Protein AF-A0A7S3B554-F1 (afdb_monomer_lite)

Secondary structure (DSSP, 8-state):
-HHHHHHHHHHH--SSEEEEE---PPPHHHHHHHHHHHHHHHHHHHHHHHHHHHHHHHTT---TT--SPPPS-SS-GGG-STTSHHHHHHHHHHHHHHHHHHHTTTTTSEEEEE-TTS-S-HHHHHHHHHHHHHHHHHHHHHHH---GGGG---EEE-S-THHHHHHHTTT-TT-EEEEE----TTTHHHHHHHHHHHHHHHHSS--TT--TTTTPPEEEEEHHHHHHHHHHHTGGGTS--STTS-PPPPHHHHHHHHHHHHHHT--SSSPPPTT--SSSSS-HHHHHHHHHHHHHHHHTS-SEETTEES-HHHHHHHHHHHHHTHHHHHHHHHHHHHHHHHHHHHHHHHHHH---S-TTTTSSTT-SS---S-------PPPHHHHHHHHHHHHHHHHHHHSSPPHHHHHHHHTS-HHHHIIIII---GGGHHHHHHHHHHHHHHHHHHHHH-BSSTTSB-TT----SSSPPPGGGGGG-

Structure (mmCIF, N/CA/C/O backbone):
data_AF-A0A7S3B554-F1
#
_entry.id   AF-A0A7S3B554-F1
#
loop_
_atom_site.group_PDB
_atom_site.id
_atom_site.type_symbol
_atom_site.label_atom_id
_atom_site.label_alt_id
_atom_site.label_comp_id
_atom_site.label_asym_id
_atom_site.label_entity_id
_atom_site.label_seq_id
_atom_site.pdbx_PDB_ins_code
_atom_site.Cartn_x
_atom_site.Cartn_y
_atom_site.Cartn_z
_atom_site.occupancy
_atom_site.B_iso_or_equiv
_atom_site.auth_seq_id
_atom_site.auth_comp_id
_atom_site.auth_asym_id
_atom_site.auth_atom_id
_atom_site.pdbx_PDB_model_num
ATOM 1 N N . MET A 1 1 ? 20.556 0.923 -13.656 1.00 78.38 1 MET A N 1
ATOM 2 C CA . MET A 1 1 ? 19.213 0.397 -13.980 1.00 78.38 1 MET A CA 1
ATOM 3 C C . MET A 1 1 ? 19.305 -0.851 -14.849 1.00 78.38 1 MET A C 1
ATOM 5 O O . MET A 1 1 ? 18.858 -1.889 -14.396 1.00 78.38 1 MET A O 1
ATOM 9 N N . GLU A 1 2 ? 19.947 -0.798 -16.021 1.00 87.75 2 GLU A N 1
ATOM 10 C CA . GLU A 1 2 ? 20.081 -1.952 -16.938 1.00 87.75 2 GLU A CA 1
ATOM 11 C C . GLU A 1 2 ? 20.625 -3.221 -16.270 1.00 87.75 2 GLU A C 1
ATOM 13 O O . GLU A 1 2 ? 19.981 -4.263 -16.305 1.00 87.75 2 GLU A O 1
ATOM 18 N N . ALA A 1 3 ? 21.767 -3.116 -15.581 1.00 84.75 3 ALA A N 1
ATOM 19 C CA . ALA A 1 3 ? 22.365 -4.248 -14.871 1.00 84.75 3 ALA A CA 1
ATOM 20 C C . ALA A 1 3 ? 21.428 -4.841 -13.803 1.00 84.75 3 ALA A C 1
ATOM 22 O O . ALA A 1 3 ? 21.403 -6.049 -13.594 1.00 84.75 3 ALA A O 1
ATOM 23 N N . TYR A 1 4 ? 20.629 -3.997 -13.142 1.00 87.00 4 TYR A N 1
ATOM 24 C CA . TYR A 1 4 ? 19.650 -4.446 -12.153 1.00 87.00 4 TYR A CA 1
ATOM 25 C C . TYR A 1 4 ? 18.493 -5.200 -12.822 1.00 87.00 4 TYR A C 1
ATOM 27 O O . TYR A 1 4 ? 18.132 -6.284 -12.373 1.00 87.00 4 TYR A O 1
ATOM 35 N N . LEU A 1 5 ? 17.973 -4.677 -13.938 1.00 91.25 5 LEU A N 1
ATOM 36 C CA . LEU A 1 5 ? 16.917 -5.331 -14.711 1.00 91.25 5 LEU A CA 1
ATOM 37 C C . LEU A 1 5 ? 17.382 -6.678 -15.286 1.00 91.25 5 LEU A C 1
ATOM 39 O O . LEU A 1 5 ? 16.653 -7.658 -15.185 1.00 91.25 5 LEU A O 1
ATOM 43 N N . ALA A 1 6 ? 18.603 -6.753 -15.823 1.00 90.94 6 ALA A N 1
ATOM 44 C CA . ALA A 1 6 ? 19.176 -8.005 -16.315 1.00 90.94 6 ALA A CA 1
ATOM 45 C C . ALA A 1 6 ? 19.268 -9.067 -15.206 1.00 90.94 6 ALA A C 1
ATOM 47 O O . ALA A 1 6 ? 18.786 -10.183 -15.392 1.00 90.94 6 ALA A O 1
ATOM 48 N N . ARG A 1 7 ? 19.779 -8.697 -14.019 1.00 90.31 7 ARG A N 1
ATOM 49 C CA . ARG A 1 7 ? 19.815 -9.590 -12.846 1.00 90.31 7 ARG A CA 1
ATOM 50 C C . ARG A 1 7 ? 18.421 -10.061 -12.428 1.00 90.31 7 ARG A C 1
ATOM 52 O O . ARG A 1 7 ? 18.258 -11.227 -12.082 1.00 90.31 7 ARG A O 1
ATOM 59 N N . LEU A 1 8 ? 17.422 -9.177 -12.447 1.00 92.31 8 LEU A N 1
ATOM 60 C CA . LEU A 1 8 ? 16.039 -9.538 -12.123 1.00 92.31 8 LEU A CA 1
ATOM 61 C C . LEU A 1 8 ? 15.453 -10.527 -13.133 1.00 92.31 8 LEU A C 1
ATOM 63 O O . LEU A 1 8 ? 14.872 -11.532 -12.729 1.00 92.31 8 LEU A O 1
ATOM 67 N N . VAL A 1 9 ? 15.618 -10.276 -14.434 1.00 94.38 9 VAL A N 1
ATOM 68 C CA . VAL A 1 9 ? 15.122 -11.173 -15.492 1.00 94.38 9 VAL A CA 1
ATOM 69 C C . VAL A 1 9 ? 15.813 -12.535 -15.411 1.00 94.38 9 VAL A C 1
ATOM 71 O O . VAL A 1 9 ? 15.147 -13.562 -15.533 1.00 94.38 9 VAL A O 1
ATOM 74 N N . GLU A 1 10 ? 17.115 -12.570 -15.127 1.00 92.19 10 GLU A N 1
ATOM 75 C CA . GLU A 1 10 ? 17.870 -13.812 -14.937 1.00 92.19 10 GLU A CA 1
ATOM 76 C C . GLU A 1 10 ? 17.431 -14.594 -13.687 1.00 92.19 10 GLU A C 1
ATOM 78 O O . GLU A 1 10 ? 17.365 -15.828 -13.720 1.00 92.19 10 GLU A O 1
ATOM 83 N N . ALA A 1 11 ? 17.111 -13.889 -12.597 1.00 91.38 11 ALA A N 1
ATOM 84 C CA . ALA A 1 11 ? 16.651 -14.492 -11.349 1.00 91.38 11 ALA A CA 1
ATOM 85 C C . ALA A 1 11 ? 15.212 -15.024 -11.454 1.00 91.38 11 ALA A C 1
ATOM 87 O O . ALA A 1 11 ? 14.939 -16.149 -11.040 1.00 91.38 11 ALA A O 1
ATOM 88 N N . VAL A 1 12 ? 14.296 -14.234 -12.023 1.00 94.44 12 VAL A N 1
ATOM 89 C CA . VAL A 1 12 ? 12.864 -14.567 -12.129 1.00 94.44 12 VAL A CA 1
ATOM 90 C C . VAL A 1 12 ? 12.580 -15.517 -13.296 1.00 94.44 12 VAL A C 1
ATOM 92 O O . VAL A 1 12 ? 11.699 -16.369 -13.194 1.00 94.44 12 VAL A O 1
ATOM 95 N N . ARG A 1 13 ? 13.329 -15.399 -14.400 1.00 94.75 13 ARG A N 1
ATOM 96 C CA . ARG A 1 13 ? 13.182 -16.191 -15.636 1.00 94.75 13 ARG A CA 1
ATOM 97 C C . ARG A 1 13 ? 11.745 -16.201 -16.179 1.00 94.75 13 ARG A C 1
ATOM 99 O O . ARG A 1 13 ? 11.157 -17.282 -16.320 1.00 94.75 13 ARG A O 1
ATOM 106 N N . PRO A 1 14 ? 11.158 -15.026 -16.489 1.00 95.44 14 PRO A N 1
ATOM 107 C CA . PRO A 1 14 ? 9.834 -14.965 -17.101 1.00 95.44 14 PRO A CA 1
ATOM 108 C C . PRO A 1 14 ? 9.808 -15.791 -18.394 1.00 95.44 14 PRO A C 1
ATOM 110 O O . PRO A 1 14 ? 10.809 -15.905 -19.094 1.00 95.44 14 PRO A O 1
ATOM 113 N N . ARG A 1 15 ? 8.662 -16.411 -18.696 1.00 93.00 15 ARG A N 1
ATOM 114 C CA . ARG A 1 15 ? 8.523 -17.325 -19.849 1.00 93.00 15 ARG A CA 1
ATOM 115 C C . ARG A 1 15 ? 7.644 -16.798 -20.972 1.00 93.00 15 ARG A C 1
ATOM 117 O O . ARG A 1 15 ? 7.659 -17.363 -22.055 1.00 93.00 15 ARG A O 1
ATOM 124 N N . ARG A 1 16 ? 6.832 -15.779 -20.690 1.00 91.12 16 ARG A N 1
ATOM 125 C CA . ARG A 1 16 ? 5.814 -15.277 -21.623 1.00 91.12 16 ARG A CA 1
ATOM 126 C C . ARG A 1 16 ? 5.863 -13.769 -21.760 1.00 91.12 16 ARG A C 1
ATOM 128 O O . ARG A 1 16 ? 5.907 -13.270 -22.872 1.00 91.12 16 ARG A O 1
ATOM 135 N N . ARG A 1 17 ? 5.849 -13.052 -20.636 1.00 93.50 17 ARG A N 1
ATOM 136 C CA . ARG A 1 17 ? 5.677 -11.601 -20.616 1.00 93.50 17 ARG A CA 1
ATOM 137 C C . ARG A 1 17 ? 6.570 -10.951 -19.567 1.00 93.50 17 ARG A C 1
ATOM 139 O O . ARG A 1 17 ? 6.737 -11.502 -18.480 1.00 93.50 17 ARG A O 1
ATOM 146 N N . LEU A 1 18 ? 7.094 -9.776 -19.898 1.00 96.62 18 LEU A N 1
ATOM 147 C CA . LEU A 1 18 ? 7.759 -8.848 -18.988 1.00 96.62 18 LEU A CA 1
ATOM 148 C C . LEU A 1 18 ? 7.029 -7.507 -19.080 1.00 96.62 18 LEU A C 1
ATOM 150 O O . LEU A 1 18 ? 7.012 -6.890 -20.140 1.00 96.62 18 LEU A O 1
ATOM 154 N N . MET A 1 19 ? 6.428 -7.057 -17.981 1.00 96.75 19 MET A N 1
ATOM 155 C CA . MET A 1 19 ? 5.835 -5.724 -17.902 1.00 96.75 19 MET A CA 1
ATOM 156 C C . MET A 1 19 ? 6.711 -4.820 -17.042 1.00 96.75 19 MET A C 1
ATOM 158 O O . MET A 1 19 ? 7.096 -5.197 -15.938 1.00 96.75 19 MET A O 1
ATOM 162 N N . ILE A 1 20 ? 7.000 -3.624 -17.544 1.00 97.12 20 ILE A N 1
ATOM 163 C CA . ILE A 1 20 ? 7.696 -2.571 -16.809 1.00 97.12 20 ILE A CA 1
ATOM 164 C C . ILE A 1 20 ? 6.784 -1.352 -16.782 1.00 97.12 20 ILE A C 1
ATOM 166 O O . ILE A 1 20 ? 6.404 -0.837 -17.834 1.00 97.12 20 ILE A O 1
ATOM 170 N N . ALA A 1 21 ? 6.438 -0.898 -15.581 1.00 96.75 21 ALA A N 1
ATOM 171 C CA . ALA A 1 21 ? 5.623 0.286 -15.367 1.00 96.75 21 ALA A CA 1
ATOM 172 C C . ALA A 1 21 ? 6.415 1.328 -14.577 1.00 96.75 21 ALA A C 1
ATOM 174 O O . ALA A 1 21 ? 6.907 1.051 -13.488 1.00 96.75 21 ALA A O 1
ATOM 175 N N . ILE A 1 22 ? 6.537 2.520 -15.149 1.00 95.94 22 ILE A N 1
ATOM 176 C CA . ILE A 1 22 ? 7.048 3.712 -14.477 1.00 95.94 22 ILE A CA 1
ATOM 177 C C . ILE A 1 22 ? 5.845 4.488 -13.948 1.00 95.94 22 ILE A C 1
ATOM 179 O O . ILE A 1 22 ? 4.826 4.575 -14.639 1.00 95.94 22 ILE A O 1
ATOM 183 N N . ASP A 1 23 ? 5.959 5.078 -12.761 1.00 95.31 23 ASP A N 1
ATOM 184 C CA . ASP A 1 23 ? 4.945 5.993 -12.237 1.00 95.31 23 ASP A CA 1
ATOM 185 C C . ASP A 1 23 ? 4.659 7.119 -13.235 1.00 95.31 23 ASP A C 1
ATOM 187 O O . ASP A 1 23 ? 5.569 7.735 -13.792 1.00 95.31 23 ASP A O 1
ATOM 191 N N . GLY A 1 24 ? 3.376 7.368 -13.480 1.00 95.94 24 GLY A N 1
ATOM 192 C CA . GLY A 1 24 ? 2.889 8.584 -14.118 1.00 95.94 24 GLY A CA 1
ATOM 193 C C . GLY A 1 24 ? 2.234 9.499 -13.096 1.00 95.94 24 GLY A C 1
ATOM 194 O O . GLY A 1 24 ? 2.414 9.330 -11.892 1.00 95.94 24 GLY A O 1
ATOM 195 N N . VAL A 1 25 ? 1.473 10.487 -13.567 1.00 95.62 25 VAL A N 1
ATOM 196 C CA . VAL A 1 25 ? 0.745 11.399 -12.671 1.00 95.62 25 VAL A CA 1
ATOM 197 C C . VAL A 1 25 ? -0.280 10.591 -11.866 1.00 95.62 25 VAL A C 1
ATOM 199 O O . VAL A 1 25 ? -1.152 9.990 -12.495 1.00 95.62 25 VAL A O 1
ATOM 202 N N . PRO A 1 26 ? -0.201 10.537 -10.522 1.00 94.81 26 PRO A N 1
ATOM 203 C CA . PRO A 1 26 ? -1.130 9.759 -9.710 1.00 94.81 26 PRO A CA 1
ATOM 204 C C . PRO A 1 26 ? -2.353 10.606 -9.287 1.00 94.81 26 PRO A C 1
ATOM 206 O O . PRO A 1 26 ? -2.376 11.818 -9.528 1.00 94.81 26 PRO A O 1
ATOM 209 N N . PRO A 1 27 ? -3.388 10.002 -8.671 1.00 95.62 27 PRO A N 1
ATOM 210 C CA . PRO A 1 27 ? -4.521 10.741 -8.107 1.00 95.62 27 PRO A CA 1
ATOM 211 C C . PRO A 1 27 ? -4.113 11.779 -7.059 1.00 95.62 27 PRO A C 1
ATOM 213 O O . PRO A 1 27 ? -3.064 11.655 -6.424 1.00 95.62 27 PRO A O 1
ATOM 216 N N . LEU A 1 28 ? -4.971 12.781 -6.831 1.00 95.94 28 LEU A N 1
ATOM 217 C CA . LEU A 1 28 ? -4.705 13.875 -5.892 1.00 95.94 28 LEU A CA 1
ATOM 218 C C . LEU A 1 28 ? -4.359 13.364 -4.487 1.00 95.94 28 LEU A C 1
ATOM 220 O O . LEU A 1 28 ? -3.407 13.868 -3.894 1.00 95.94 28 LEU A O 1
ATOM 224 N N . ALA A 1 29 ? -5.064 12.342 -3.991 1.00 94.44 29 ALA A N 1
ATOM 225 C CA . ALA A 1 29 ? -4.762 11.703 -2.710 1.00 94.44 29 ALA A CA 1
ATOM 226 C C . ALA A 1 29 ? -3.280 11.294 -2.593 1.00 94.44 29 ALA A C 1
ATOM 228 O O . ALA A 1 29 ? -2.618 11.630 -1.613 1.00 94.44 29 ALA A O 1
ATOM 229 N N . LYS A 1 30 ? -2.715 10.670 -3.637 1.00 94.12 30 LYS A N 1
ATOM 230 C CA . LYS A 1 30 ? -1.291 10.313 -3.671 1.00 94.12 30 LYS A CA 1
ATOM 231 C C . LYS A 1 30 ? -0.386 11.530 -3.841 1.00 94.12 30 LYS A C 1
ATOM 233 O O . LYS A 1 30 ? 0.692 11.577 -3.255 1.00 94.12 30 LYS A O 1
ATOM 238 N N . VAL A 1 31 ? -0.790 12.523 -4.640 1.00 94.50 31 VAL A N 1
ATOM 239 C CA . VAL A 1 31 ? -0.008 13.760 -4.835 1.00 94.50 31 VAL A CA 1
ATOM 240 C C . VAL A 1 31 ? 0.226 14.473 -3.503 1.00 94.50 31 VAL A C 1
ATOM 242 O O . VAL A 1 31 ? 1.339 14.939 -3.258 1.00 94.50 31 VAL A O 1
ATOM 245 N N . VAL A 1 32 ? -0.789 14.530 -2.634 1.00 91.06 32 VAL A N 1
ATOM 246 C CA . VAL A 1 32 ? -0.672 15.110 -1.287 1.00 91.06 32 VAL A CA 1
ATOM 247 C C . VAL A 1 32 ? 0.378 14.356 -0.464 1.00 91.06 32 VAL A C 1
ATOM 249 O O . VAL A 1 32 ? 1.310 14.986 0.039 1.00 91.06 32 VAL A O 1
ATOM 252 N N . GLN A 1 33 ? 0.311 13.022 -0.426 1.00 90.00 33 GLN A N 1
ATOM 253 C CA . GLN A 1 33 ? 1.288 12.192 0.291 1.00 90.00 33 GLN A CA 1
ATOM 254 C C . GLN A 1 33 ? 2.712 12.324 -0.269 1.00 90.00 33 GLN A C 1
ATOM 256 O O . GLN A 1 33 ? 3.676 12.492 0.484 1.00 90.00 33 GLN A O 1
ATOM 261 N N . GLN A 1 34 ? 2.872 12.320 -1.596 1.00 91.44 34 GLN A N 1
ATOM 262 C CA . GLN A 1 34 ? 4.180 12.503 -2.228 1.00 91.44 34 GLN A CA 1
ATOM 263 C C . GLN A 1 34 ? 4.755 13.894 -1.942 1.00 91.44 34 GLN A C 1
ATOM 265 O O . GLN A 1 34 ? 5.965 14.031 -1.747 1.00 91.44 34 GLN A O 1
ATOM 270 N N . ARG A 1 35 ? 3.910 14.933 -1.915 1.00 91.56 35 ARG A N 1
ATOM 271 C CA . ARG A 1 35 ? 4.320 16.296 -1.563 1.00 91.56 35 ARG A CA 1
ATOM 272 C C . ARG A 1 35 ? 4.843 16.353 -0.132 1.00 91.56 35 ARG A C 1
ATOM 274 O O . ARG A 1 35 ? 5.917 16.915 0.071 1.00 91.56 35 ARG A O 1
ATOM 281 N N . GLU A 1 36 ? 4.125 15.770 0.825 1.00 86.56 36 GLU A N 1
ATOM 282 C CA . GLU A 1 36 ? 4.553 15.721 2.226 1.00 86.56 36 GLU A CA 1
ATOM 283 C C . GLU A 1 36 ? 5.906 15.012 2.358 1.00 86.56 36 GLU A C 1
ATOM 285 O O . GLU A 1 36 ? 6.858 15.599 2.870 1.00 86.56 36 GLU A O 1
ATOM 290 N N . ARG A 1 37 ? 6.046 13.810 1.779 1.00 86.19 37 ARG A N 1
ATOM 291 C CA . ARG A 1 37 ? 7.307 13.047 1.800 1.00 86.19 37 ARG A CA 1
ATOM 292 C C . ARG A 1 37 ? 8.484 13.832 1.232 1.00 86.19 37 ARG A C 1
ATOM 294 O O . ARG A 1 37 ? 9.558 13.843 1.835 1.00 86.19 37 ARG A O 1
ATOM 301 N N . ARG A 1 38 ? 8.297 14.489 0.081 1.00 88.31 38 ARG A N 1
ATOM 302 C CA . ARG A 1 38 ? 9.343 15.308 -0.555 1.00 88.31 38 ARG A CA 1
ATOM 303 C C . ARG A 1 38 ? 9.694 16.523 0.299 1.00 88.31 38 ARG A C 1
ATOM 305 O O . ARG A 1 38 ? 10.874 16.818 0.461 1.00 88.31 38 ARG A O 1
ATOM 312 N N . TYR A 1 39 ? 8.701 17.189 0.886 1.00 86.62 39 TYR A N 1
ATOM 313 C CA . TYR A 1 39 ? 8.933 18.330 1.768 1.00 86.62 39 TYR A CA 1
ATOM 314 C C . TYR A 1 39 ? 9.700 17.921 3.031 1.00 86.62 39 TYR A C 1
ATOM 316 O O . TYR A 1 39 ? 10.691 18.559 3.378 1.00 86.62 39 TYR A O 1
ATOM 324 N N . THR A 1 40 ? 9.314 16.816 3.677 1.00 81.69 40 THR A N 1
ATOM 325 C CA . THR A 1 40 ? 10.032 16.274 4.838 1.00 81.69 40 THR A CA 1
ATOM 326 C C . THR A 1 40 ? 11.462 15.880 4.484 1.00 81.69 40 THR A C 1
ATOM 328 O O . THR A 1 40 ? 12.372 16.169 5.256 1.00 81.69 40 THR A O 1
ATOM 331 N N . ALA A 1 41 ? 11.691 15.250 3.328 1.00 80.50 41 ALA A N 1
ATOM 332 C CA . ALA A 1 41 ? 13.037 14.907 2.873 1.00 80.50 41 ALA A CA 1
ATOM 333 C C . ALA A 1 41 ? 13.886 16.163 2.621 1.00 80.50 41 ALA A C 1
ATOM 335 O O . ALA A 1 41 ? 14.998 16.261 3.134 1.00 80.50 41 ALA A O 1
ATOM 336 N N . ALA A 1 42 ? 13.347 17.154 1.906 1.00 81.88 42 ALA A N 1
ATOM 337 C CA . ALA A 1 42 ? 14.033 18.417 1.644 1.00 81.88 42 ALA A CA 1
ATOM 338 C C . ALA A 1 42 ? 14.368 19.170 2.940 1.00 81.88 42 ALA A C 1
ATOM 340 O O . ALA A 1 42 ? 15.490 19.650 3.101 1.00 81.88 42 ALA A O 1
ATOM 341 N N . LEU A 1 43 ? 13.428 19.221 3.888 1.00 81.06 43 LEU A N 1
ATOM 342 C CA . LEU A 1 43 ? 13.642 19.854 5.184 1.00 81.06 43 LEU A CA 1
ATOM 343 C C . LEU A 1 43 ? 14.697 19.106 6.006 1.00 81.06 43 LEU A C 1
ATOM 345 O O . LEU A 1 43 ? 15.597 19.745 6.540 1.00 81.06 43 LEU A O 1
ATOM 349 N N . ARG A 1 44 ? 14.650 17.766 6.043 1.00 76.94 44 ARG A N 1
ATOM 350 C CA . ARG A 1 44 ? 15.704 16.941 6.659 1.00 76.94 44 ARG A CA 1
ATOM 351 C C . ARG A 1 44 ? 17.069 17.254 6.054 1.00 76.94 44 ARG A C 1
ATOM 353 O O . ARG A 1 44 ? 18.002 17.507 6.801 1.00 76.94 44 ARG A O 1
ATOM 360 N N . HIS A 1 45 ? 17.181 17.304 4.727 1.00 75.75 45 HIS A N 1
ATOM 361 C CA . HIS A 1 45 ? 18.437 17.622 4.046 1.00 75.75 45 HIS A CA 1
ATOM 362 C C . HIS A 1 45 ? 18.952 19.030 4.359 1.00 75.75 45 HIS A C 1
ATOM 364 O O . HIS A 1 45 ? 20.157 19.211 4.529 1.00 75.75 45 HIS A O 1
ATOM 370 N N . ALA A 1 46 ? 18.060 20.019 4.455 1.00 78.19 46 ALA A N 1
ATOM 371 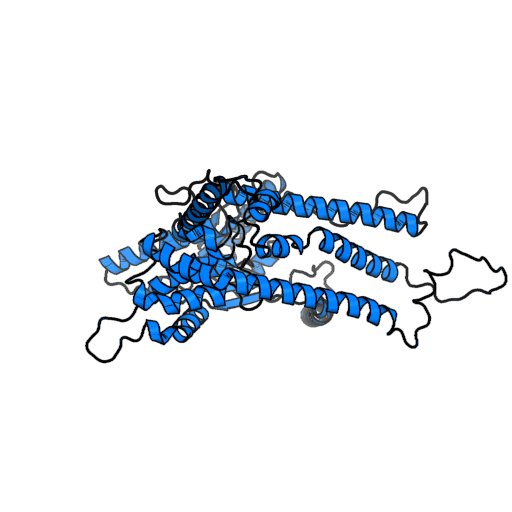C CA . ALA A 1 46 ? 18.424 21.366 4.881 1.00 78.19 46 ALA A CA 1
ATOM 372 C C . ALA A 1 46 ? 18.936 21.366 6.330 1.00 78.19 46 ALA A C 1
ATOM 374 O O . ALA A 1 46 ? 20.016 21.882 6.592 1.00 78.19 46 ALA A O 1
ATOM 375 N N . THR A 1 47 ? 18.233 20.694 7.248 1.00 76.38 47 THR A N 1
ATOM 376 C CA . THR A 1 47 ? 18.657 20.587 8.654 1.00 76.38 47 THR A CA 1
ATOM 377 C C . THR A 1 47 ? 19.987 19.842 8.805 1.00 76.38 47 THR A C 1
ATOM 379 O O . THR A 1 47 ? 20.834 20.258 9.589 1.00 76.38 47 THR A O 1
ATOM 382 N N . GLU A 1 48 ? 20.204 18.758 8.053 1.00 74.12 48 GLU A N 1
ATOM 383 C CA . GLU A 1 48 ? 21.480 18.030 8.041 1.00 74.12 48 GLU A CA 1
ATOM 384 C C . GLU A 1 48 ? 22.633 18.925 7.562 1.00 74.12 48 GLU A C 1
ATOM 386 O O . GLU A 1 48 ? 23.724 18.869 8.130 1.00 74.12 48 GLU A O 1
ATOM 391 N N . ARG A 1 49 ? 22.389 19.769 6.550 1.00 74.00 49 ARG A N 1
ATOM 392 C CA . ARG A 1 49 ? 23.373 20.726 6.027 1.00 74.00 49 ARG A CA 1
ATOM 393 C C . ARG A 1 49 ? 23.700 21.817 7.042 1.00 74.00 49 ARG A C 1
ATOM 395 O O . ARG A 1 49 ? 24.877 22.046 7.300 1.00 74.00 49 ARG A O 1
ATOM 402 N N . ASP A 1 50 ? 22.687 22.460 7.620 1.00 76.81 50 ASP A N 1
ATOM 403 C CA . ASP A 1 50 ? 22.875 23.520 8.620 1.00 76.81 50 ASP A CA 1
ATOM 404 C C . ASP A 1 50 ? 23.647 22.987 9.830 1.00 76.81 50 ASP A C 1
ATOM 406 O O . ASP A 1 50 ? 24.575 23.624 10.328 1.00 76.81 50 ASP A O 1
ATOM 410 N N . ALA A 1 51 ? 23.317 21.767 10.258 1.00 72.56 51 ALA A N 1
ATOM 411 C CA . ALA A 1 51 ? 24.046 21.099 11.317 1.00 72.56 51 ALA A CA 1
ATOM 412 C C . ALA A 1 51 ? 25.508 20.829 10.918 1.00 72.56 51 ALA A C 1
ATOM 414 O O . ALA A 1 51 ? 26.394 21.100 11.717 1.00 72.56 51 ALA A O 1
ATOM 415 N N . GLU A 1 52 ? 25.797 20.363 9.695 1.00 71.50 52 GLU A N 1
ATOM 416 C CA . GLU A 1 52 ? 27.177 20.142 9.226 1.00 71.50 52 GLU A CA 1
ATOM 417 C C . GLU A 1 52 ? 28.010 21.435 9.154 1.00 71.50 52 GLU A C 1
ATOM 419 O O . GLU A 1 52 ? 29.207 21.393 9.446 1.00 71.50 52 GLU A O 1
ATOM 424 N N . VAL A 1 53 ? 27.396 22.578 8.827 1.00 75.12 53 VAL A N 1
ATOM 425 C CA . VAL A 1 53 ? 28.054 23.897 8.880 1.00 75.12 53 VAL A CA 1
ATOM 426 C C . VAL A 1 53 ? 28.455 24.241 10.314 1.00 75.12 53 VAL A C 1
ATOM 428 O O . VAL A 1 53 ? 29.628 24.513 10.563 1.00 75.12 53 VAL A O 1
ATOM 431 N N . LEU A 1 54 ? 27.523 24.128 11.267 1.00 73.69 54 LEU A N 1
ATOM 432 C CA . LEU A 1 54 ? 27.800 24.392 12.685 1.00 73.69 54 LEU A CA 1
ATOM 433 C C . LEU A 1 54 ? 28.935 23.511 13.230 1.00 73.69 54 LEU A C 1
ATOM 435 O O . LEU A 1 54 ? 29.770 23.984 13.996 1.00 73.69 54 LEU A O 1
ATOM 439 N N . LEU A 1 55 ? 29.012 22.245 12.805 1.00 70.06 55 LEU A N 1
ATOM 440 C CA . LEU A 1 55 ? 30.107 21.361 13.215 1.00 70.06 55 LEU A CA 1
ATOM 441 C C . LEU A 1 55 ? 31.476 21.837 12.726 1.00 70.06 55 LEU A C 1
ATOM 443 O O . LEU A 1 55 ? 32.457 21.700 13.452 1.00 70.06 55 LEU A O 1
ATOM 447 N N . ARG A 1 56 ? 31.571 22.339 11.489 1.00 69.62 56 ARG A N 1
ATOM 448 C CA . ARG A 1 56 ? 32.843 22.834 10.939 1.00 69.62 56 ARG A CA 1
ATOM 449 C C . ARG A 1 56 ? 33.328 24.065 11.690 1.00 69.62 56 ARG A C 1
ATOM 451 O O . ARG A 1 56 ? 34.520 24.146 11.995 1.00 69.62 56 ARG A O 1
ATOM 458 N N . ASP A 1 57 ? 32.399 24.958 12.024 1.00 71.94 57 ASP A N 1
ATOM 459 C CA . ASP A 1 57 ? 32.676 26.139 12.838 1.00 71.94 57 ASP A CA 1
ATOM 460 C C . ASP A 1 57 ? 33.188 25.732 14.229 1.00 71.94 57 ASP A C 1
ATOM 462 O O . ASP A 1 57 ? 34.242 26.196 14.663 1.00 71.94 57 ASP A O 1
ATOM 466 N N . GLU A 1 58 ? 32.524 24.784 14.904 1.00 69.88 58 GLU A N 1
ATOM 467 C CA . GLU A 1 58 ? 32.976 24.263 16.206 1.00 69.88 58 GLU A CA 1
ATOM 468 C C . GLU A 1 58 ? 34.334 23.544 16.138 1.00 69.88 58 GLU A C 1
ATOM 470 O O . GLU A 1 58 ? 35.117 23.594 17.090 1.00 69.88 58 GLU A O 1
ATOM 475 N N . MET A 1 59 ? 34.636 22.875 15.021 1.00 69.81 59 MET A N 1
ATOM 476 C CA . MET A 1 59 ? 35.921 22.207 14.793 1.00 69.81 59 MET A CA 1
ATOM 477 C C . MET A 1 59 ? 37.060 23.180 14.446 1.00 69.81 59 MET A C 1
ATOM 479 O O . MET A 1 59 ? 38.201 22.737 14.290 1.00 69.81 59 MET A O 1
ATOM 483 N N . GLY A 1 60 ? 36.786 24.486 14.349 1.00 63.84 60 GLY A N 1
ATOM 484 C CA . GLY A 1 60 ? 37.788 25.500 14.028 1.00 63.84 60 GLY A CA 1
ATOM 485 C C . GLY A 1 60 ? 38.344 25.361 12.611 1.00 63.84 60 GLY A C 1
ATOM 486 O O . GLY A 1 60 ? 39.461 25.804 12.342 1.00 63.84 60 GLY A O 1
ATOM 487 N N . GLU A 1 61 ? 37.586 24.748 11.694 1.00 64.81 61 GLU A N 1
ATOM 488 C CA . GLU A 1 61 ? 37.939 24.628 10.275 1.00 64.81 61 GLU A CA 1
ATOM 489 C C . GLU A 1 61 ? 37.679 25.962 9.541 1.00 64.81 61 GLU A C 1
ATOM 491 O O . GLU A 1 61 ? 36.986 26.019 8.529 1.00 64.81 61 GLU A O 1
ATOM 496 N N . HIS A 1 62 ? 38.241 27.060 10.056 1.00 54.66 62 HIS A N 1
ATOM 497 C CA . HIS A 1 62 ? 38.215 28.380 9.429 1.00 54.66 62 HIS A CA 1
ATOM 498 C C . HIS A 1 62 ? 39.472 28.558 8.572 1.00 54.66 62 HIS A C 1
ATOM 500 O O . HIS A 1 62 ? 40.551 28.864 9.078 1.00 54.66 62 HIS A O 1
ATOM 506 N N . GLY A 1 63 ? 39.356 28.344 7.264 1.00 50.91 63 GLY A N 1
ATOM 507 C CA . GLY A 1 63 ? 40.441 28.618 6.325 1.00 50.91 63 GLY A CA 1
ATOM 508 C C . GLY A 1 63 ? 39.913 29.078 4.973 1.00 50.91 63 GLY A C 1
ATOM 509 O O . GLY A 1 63 ? 39.043 28.420 4.405 1.00 50.91 63 GLY A O 1
ATOM 510 N N . ASP A 1 64 ? 40.506 30.156 4.447 1.00 49.81 64 ASP A N 1
ATOM 511 C CA . ASP A 1 64 ? 40.195 30.884 3.196 1.00 49.81 64 ASP A CA 1
ATOM 512 C C . ASP A 1 64 ? 40.178 30.045 1.897 1.00 49.81 64 ASP A C 1
ATOM 514 O O . ASP A 1 64 ? 40.019 30.585 0.807 1.00 49.81 64 ASP A O 1
ATOM 518 N N . ASN A 1 65 ? 40.338 28.721 1.975 1.00 48.03 65 ASN A N 1
ATOM 519 C CA . ASN A 1 65 ? 40.448 27.839 0.812 1.00 48.03 65 ASN A CA 1
ATOM 520 C C . ASN A 1 65 ? 39.582 26.572 0.893 1.00 48.03 65 ASN A C 1
ATOM 522 O O . ASN A 1 65 ? 39.833 25.601 0.176 1.00 48.03 65 ASN A O 1
ATOM 526 N N . GLN A 1 66 ? 38.564 26.550 1.753 1.00 53.12 66 GLN A N 1
ATOM 527 C CA . GLN A 1 66 ? 37.600 25.454 1.788 1.00 53.12 66 GLN A CA 1
ATOM 528 C C . GLN A 1 66 ? 36.262 25.947 1.241 1.00 53.12 66 GLN A C 1
ATOM 530 O O . GLN A 1 66 ? 35.538 26.670 1.915 1.00 53.12 66 GLN A O 1
ATOM 535 N N . GLY A 1 67 ? 35.962 25.585 -0.012 1.00 56.56 67 GLY A N 1
ATOM 536 C CA . GLY A 1 67 ? 34.656 25.837 -0.626 1.00 56.56 67 GLY A CA 1
ATOM 537 C C . GLY A 1 67 ? 33.501 25.221 0.174 1.00 56.56 67 GLY A C 1
ATOM 538 O O . GLY A 1 67 ? 33.722 24.518 1.164 1.00 56.56 67 GLY A O 1
ATOM 539 N N . GLU A 1 68 ? 32.267 25.486 -0.270 1.00 56.47 68 GLU A N 1
ATOM 540 C CA . GLU A 1 68 ? 31.045 24.969 0.362 1.00 56.47 68 GLU A CA 1
ATOM 541 C C . GLU A 1 68 ? 31.178 23.482 0.747 1.00 56.47 68 GLU A C 1
ATOM 543 O O . GLU A 1 68 ? 31.792 22.702 0.001 1.00 56.47 68 GLU A O 1
ATOM 548 N N . PRO A 1 69 ? 30.633 23.061 1.909 1.00 56.34 69 PRO A N 1
ATOM 549 C CA . PRO A 1 69 ? 30.654 21.658 2.297 1.00 56.34 69 PRO A CA 1
ATOM 550 C C . PRO A 1 69 ? 30.110 20.801 1.146 1.00 56.34 69 PRO A C 1
ATOM 552 O O . PRO A 1 69 ? 29.084 21.156 0.558 1.00 56.34 69 PRO A O 1
ATOM 555 N N . PRO A 1 70 ? 30.781 19.685 0.792 1.00 54.06 70 PRO A N 1
ATOM 556 C CA . PRO A 1 70 ? 30.283 18.823 -0.262 1.00 54.06 70 PRO A CA 1
ATOM 557 C C . PRO A 1 70 ? 28.877 18.371 0.137 1.00 54.06 70 PRO A C 1
ATOM 559 O O . PRO A 1 70 ? 28.680 17.971 1.288 1.00 54.06 70 PRO A O 1
ATOM 562 N N . PRO A 1 71 ? 27.893 18.446 -0.770 1.00 52.53 71 PRO A N 1
ATOM 563 C CA . PRO A 1 71 ? 26.520 18.136 -0.421 1.00 52.53 71 PRO A CA 1
ATOM 564 C C . PRO A 1 71 ? 26.435 16.715 0.148 1.00 52.53 71 PRO A C 1
ATOM 566 O O . PRO A 1 71 ? 26.918 15.761 -0.464 1.00 52.53 71 PRO A O 1
ATOM 569 N N . LEU A 1 72 ? 25.806 16.580 1.323 1.00 53.88 72 LEU A N 1
ATOM 570 C CA . LEU A 1 72 ? 25.555 15.293 1.993 1.00 53.88 72 LEU A CA 1
ATOM 571 C C . LEU A 1 72 ? 24.899 14.264 1.064 1.00 53.88 72 LEU A C 1
ATOM 573 O O . LEU A 1 72 ? 25.160 13.067 1.185 1.00 53.88 72 LEU A O 1
ATOM 577 N N . HIS A 1 73 ? 24.088 14.748 0.119 1.00 56.78 73 HIS A N 1
ATOM 578 C CA . HIS A 1 73 ? 23.427 13.960 -0.912 1.00 56.78 73 HIS A CA 1
ATOM 579 C C . HIS A 1 73 ? 23.765 14.551 -2.280 1.00 56.78 73 HIS A C 1
ATOM 581 O O . HIS A 1 73 ? 23.464 15.709 -2.554 1.00 56.78 73 HIS A O 1
ATOM 587 N N . THR A 1 74 ? 24.398 13.760 -3.144 1.00 63.19 74 THR A N 1
ATOM 588 C CA . THR A 1 74 ? 24.843 14.197 -4.479 1.00 63.19 74 THR A CA 1
ATOM 589 C C . THR A 1 74 ? 23.758 14.094 -5.551 1.00 63.19 74 THR A C 1
ATOM 591 O O . THR A 1 74 ? 23.957 14.562 -6.669 1.00 63.19 74 THR A O 1
ATOM 594 N N . PHE A 1 75 ? 22.616 13.481 -5.228 1.00 76.25 75 PHE A N 1
ATOM 595 C CA . PHE A 1 75 ? 21.508 13.261 -6.150 1.00 76.25 75 PHE A CA 1
ATOM 596 C C . PHE A 1 75 ? 20.194 13.737 -5.527 1.00 76.25 75 PHE A C 1
ATOM 598 O O . PHE A 1 75 ? 19.779 13.230 -4.484 1.00 76.25 75 PHE A O 1
ATOM 605 N N . ASP A 1 76 ? 19.535 14.694 -6.180 1.00 77.38 76 ASP A N 1
ATOM 606 C CA . ASP A 1 76 ? 18.205 15.152 -5.785 1.00 77.38 76 ASP A CA 1
ATOM 607 C C . ASP A 1 76 ? 17.156 14.112 -6.185 1.00 77.38 76 ASP A C 1
ATOM 609 O O . ASP A 1 76 ? 16.818 13.961 -7.354 1.00 77.38 76 ASP A O 1
ATOM 613 N N . THR A 1 77 ? 16.615 13.395 -5.205 1.00 84.25 77 THR A N 1
ATOM 614 C CA . THR A 1 77 ? 15.591 12.370 -5.446 1.00 84.25 77 THR A CA 1
ATOM 615 C C . THR A 1 77 ? 14.245 12.948 -5.892 1.00 84.25 77 THR A C 1
ATOM 617 O O . THR A 1 77 ? 13.447 12.213 -6.476 1.00 84.25 77 THR A O 1
ATOM 620 N N . CYS A 1 78 ? 13.990 14.252 -5.713 1.00 86.50 78 CYS A N 1
ATOM 621 C CA . CYS A 1 78 ? 12.754 14.893 -6.169 1.00 86.50 78 CYS A CA 1
ATOM 622 C C . CYS A 1 78 ? 12.625 14.890 -7.696 1.00 86.50 78 CYS A C 1
ATOM 624 O O . CYS A 1 78 ? 11.506 14.939 -8.215 1.00 86.50 78 CYS A O 1
ATOM 626 N N . VAL A 1 79 ? 13.740 14.765 -8.426 1.00 90.38 79 VAL A N 1
ATOM 627 C CA . VAL A 1 79 ? 13.721 14.655 -9.891 1.00 90.38 79 VAL A CA 1
ATOM 628 C C . VAL A 1 79 ? 13.104 13.340 -10.374 1.00 90.38 79 VAL A C 1
ATOM 630 O O . VAL A 1 79 ? 12.730 13.250 -11.541 1.00 90.38 79 VAL A O 1
ATOM 633 N N . ILE A 1 80 ? 12.938 12.340 -9.498 1.00 92.19 80 ILE A N 1
ATOM 634 C CA . ILE A 1 80 ? 12.188 11.106 -9.773 1.00 92.19 80 ILE A CA 1
ATOM 635 C C . ILE A 1 80 ? 10.686 11.410 -9.637 1.00 92.19 80 ILE A C 1
ATOM 637 O O . ILE A 1 80 ? 10.001 10.980 -8.710 1.00 92.19 80 ILE A O 1
ATOM 641 N N . THR A 1 81 ? 10.191 12.241 -10.552 1.00 93.31 81 THR A N 1
ATOM 642 C CA . THR A 1 81 ? 8.796 12.680 -10.630 1.00 93.31 81 THR A CA 1
ATOM 643 C C . THR A 1 81 ? 8.411 12.828 -12.102 1.00 93.31 81 THR A C 1
ATOM 645 O O . THR A 1 81 ? 9.185 13.418 -12.860 1.00 93.31 81 THR A O 1
ATOM 648 N N . PRO A 1 82 ? 7.244 12.325 -12.537 1.00 95.94 82 PRO A N 1
ATOM 649 C CA . PRO A 1 82 ? 6.781 12.485 -13.914 1.00 95.94 82 PRO A CA 1
ATOM 650 C C . PRO A 1 82 ? 6.840 13.942 -14.383 1.00 95.94 82 PRO A C 1
ATOM 652 O O . PRO A 1 82 ? 6.437 14.850 -13.658 1.00 95.94 82 PRO A O 1
ATOM 655 N N . GLY A 1 83 ? 7.330 14.158 -15.605 1.00 94.56 83 GLY A N 1
ATOM 656 C CA . GLY A 1 83 ? 7.444 15.489 -16.213 1.00 94.56 83 GLY A CA 1
ATOM 657 C C . GLY A 1 83 ? 8.763 16.223 -15.949 1.00 94.56 83 GLY A C 1
ATOM 658 O O . GLY A 1 83 ? 8.950 17.318 -16.470 1.00 94.56 83 GLY A O 1
ATOM 659 N N . THR A 1 84 ? 9.697 15.649 -15.184 1.00 95.88 84 THR A N 1
ATOM 660 C CA . THR A 1 84 ? 11.054 16.204 -15.062 1.00 95.88 84 THR A CA 1
ATOM 661 C C . THR A 1 84 ? 11.926 15.795 -16.248 1.00 95.88 84 THR A C 1
ATOM 663 O O . THR A 1 84 ? 11.774 14.707 -16.808 1.00 95.88 84 THR A O 1
ATOM 666 N N . GLY A 1 85 ? 12.929 16.619 -16.571 1.00 97.12 85 GLY A N 1
ATOM 667 C CA . GLY A 1 85 ? 13.914 16.271 -17.597 1.00 97.12 85 GLY A CA 1
ATOM 668 C C . GLY A 1 85 ? 14.652 14.964 -17.284 1.00 97.12 85 GLY A C 1
ATOM 669 O O . GLY A 1 85 ? 14.925 14.185 -18.190 1.00 97.12 85 GLY A O 1
ATOM 670 N N . PHE A 1 86 ? 14.924 14.661 -16.009 1.00 95.31 86 PHE A N 1
ATOM 671 C CA . PHE A 1 86 ? 15.520 13.377 -15.620 1.00 95.31 86 PHE A CA 1
ATOM 672 C C . PHE A 1 86 ? 14.656 12.189 -16.063 1.00 95.31 86 PHE A C 1
ATOM 674 O O . PHE A 1 86 ? 15.170 11.263 -16.692 1.00 95.31 86 PHE A O 1
ATOM 681 N N . MET A 1 87 ? 13.350 12.224 -15.778 1.00 96.44 87 MET A N 1
ATOM 682 C CA . MET A 1 87 ? 12.440 11.135 -16.135 1.00 96.44 87 MET A CA 1
ATOM 683 C C . MET A 1 87 ? 12.256 11.007 -17.651 1.00 96.44 87 MET A C 1
ATOM 685 O O . MET A 1 87 ? 12.170 9.887 -18.149 1.00 96.44 87 MET A O 1
ATOM 689 N N . GLU A 1 88 ? 12.279 12.117 -18.397 1.00 96.69 88 GLU A N 1
ATOM 690 C CA . GLU A 1 88 ? 12.269 12.096 -19.868 1.00 96.69 88 GLU A CA 1
ATOM 691 C C . GLU A 1 88 ? 13.486 11.361 -20.441 1.00 96.69 88 GLU A C 1
ATOM 693 O O . GLU A 1 88 ? 13.335 10.446 -21.256 1.00 96.69 88 GLU A O 1
ATOM 698 N N . HIS A 1 89 ? 14.692 11.717 -19.984 1.00 96.25 89 HIS A N 1
ATOM 699 C CA . HIS A 1 89 ? 15.927 11.059 -20.419 1.00 96.25 89 HIS A CA 1
ATOM 700 C C . HIS A 1 89 ? 15.948 9.581 -20.010 1.00 96.25 89 HIS A C 1
ATOM 702 O O . HIS A 1 89 ? 16.318 8.720 -20.809 1.00 96.25 89 HIS A O 1
ATOM 708 N N . MET A 1 90 ? 15.523 9.278 -18.781 1.00 95.12 90 MET A N 1
ATOM 709 C CA . MET A 1 90 ? 15.466 7.920 -18.247 1.00 95.12 90 MET A CA 1
ATOM 710 C C . MET A 1 90 ? 14.491 7.035 -19.037 1.00 95.12 90 MET A C 1
ATOM 712 O O . MET A 1 90 ? 14.857 5.923 -19.417 1.00 95.12 90 MET A O 1
ATOM 716 N N . GLU A 1 91 ? 13.274 7.510 -19.324 1.00 95.69 91 GLU A N 1
ATOM 717 C CA . GLU A 1 91 ? 12.294 6.763 -20.119 1.00 95.69 91 GLU A CA 1
ATOM 718 C C . GLU A 1 91 ? 12.791 6.534 -21.552 1.00 95.69 91 GLU A C 1
ATOM 720 O O . GLU A 1 91 ? 12.722 5.408 -22.048 1.00 95.69 91 GLU A O 1
ATOM 725 N N . ALA A 1 92 ? 13.329 7.564 -22.215 1.00 96.31 92 ALA A N 1
ATOM 726 C CA . ALA A 1 92 ? 13.862 7.434 -23.572 1.00 96.31 92 ALA A CA 1
ATOM 727 C C . ALA A 1 92 ? 15.014 6.418 -23.638 1.00 96.31 92 ALA A C 1
ATOM 729 O O . ALA A 1 92 ? 15.101 5.614 -24.571 1.00 96.31 92 ALA A O 1
ATOM 730 N N . HIS A 1 93 ? 15.890 6.429 -22.632 1.00 96.12 93 HIS A N 1
ATOM 731 C CA . HIS A 1 93 ? 16.966 5.454 -22.492 1.00 96.12 93 HIS A CA 1
ATOM 732 C C . HIS A 1 93 ? 16.429 4.034 -22.288 1.00 96.12 93 HIS A C 1
ATOM 734 O O . HIS A 1 93 ? 16.813 3.121 -23.018 1.00 96.12 93 HIS A O 1
ATOM 740 N N . LEU A 1 94 ? 15.495 3.854 -21.353 1.00 95.94 94 LEU A N 1
ATOM 741 C CA . LEU A 1 94 ? 14.929 2.545 -21.042 1.00 95.94 94 LEU A CA 1
ATOM 742 C C . LEU A 1 94 ? 14.163 1.954 -22.231 1.00 95.94 94 LEU A C 1
ATOM 744 O O . LEU A 1 94 ? 14.325 0.775 -22.525 1.00 95.94 94 LEU A O 1
ATOM 748 N N . ARG A 1 95 ? 13.396 2.761 -22.973 1.00 96.25 95 ARG A N 1
ATOM 749 C CA . ARG A 1 95 ? 12.707 2.314 -24.197 1.00 96.25 95 ARG A CA 1
ATOM 750 C C . ARG A 1 95 ? 13.680 1.765 -25.242 1.00 96.25 95 ARG A C 1
ATOM 752 O O . ARG A 1 95 ? 13.415 0.702 -25.798 1.00 96.25 95 ARG A O 1
ATOM 759 N N . ARG A 1 96 ? 14.803 2.454 -25.488 1.00 97.00 96 ARG A N 1
ATOM 760 C CA . ARG A 1 96 ? 15.845 1.971 -26.414 1.00 97.00 96 ARG A CA 1
ATOM 761 C C . ARG A 1 96 ? 16.446 0.653 -25.934 1.00 97.00 96 ARG A C 1
ATOM 763 O O . ARG A 1 96 ? 16.470 -0.307 -26.694 1.00 97.00 96 ARG A O 1
ATOM 770 N N . HIS A 1 97 ? 16.822 0.581 -24.658 1.00 96.38 97 HIS A N 1
ATOM 771 C CA . HIS A 1 97 ? 17.378 -0.635 -24.066 1.00 96.38 97 HIS A CA 1
ATOM 772 C C . HIS A 1 97 ? 16.418 -1.833 -24.172 1.00 96.38 97 HIS A C 1
ATOM 774 O O . HIS A 1 97 ? 16.822 -2.932 -24.543 1.00 96.38 97 HIS A O 1
ATOM 780 N N . LEU A 1 98 ? 15.126 -1.633 -23.887 1.00 97.06 98 LEU A N 1
ATOM 781 C CA . LEU A 1 98 ? 14.118 -2.691 -23.995 1.00 97.06 98 LEU A CA 1
ATOM 782 C C . LEU A 1 98 ? 13.896 -3.142 -25.440 1.00 97.06 98 LEU A C 1
ATOM 784 O O . LEU A 1 98 ? 13.721 -4.336 -25.666 1.00 97.06 98 LEU A O 1
ATOM 788 N N . ALA A 1 99 ? 13.939 -2.225 -26.409 1.00 97.06 99 ALA A N 1
ATOM 789 C CA . ALA A 1 99 ? 13.848 -2.571 -27.826 1.00 97.06 99 ALA A CA 1
ATOM 790 C C . ALA A 1 99 ? 15.052 -3.413 -28.285 1.00 97.06 99 ALA A C 1
ATOM 792 O O . ALA A 1 99 ? 14.872 -4.426 -28.958 1.00 97.06 99 ALA A O 1
ATOM 793 N N . GLU A 1 100 ? 16.267 -3.050 -27.865 1.00 97.12 100 GLU A N 1
ATOM 794 C CA . GLU A 1 100 ? 17.482 -3.832 -28.130 1.00 97.12 100 GLU A CA 1
ATOM 795 C C . GLU A 1 100 ? 17.399 -5.233 -27.506 1.00 97.12 100 GLU A C 1
ATOM 797 O O . GLU A 1 100 ? 17.703 -6.230 -28.161 1.00 97.12 100 GLU A O 1
ATOM 802 N N . LYS A 1 101 ? 16.930 -5.334 -26.256 1.00 96.75 101 LYS A N 1
ATOM 803 C CA . LYS A 1 101 ? 16.736 -6.623 -25.582 1.00 96.75 101 LYS A CA 1
ATOM 804 C C . LYS A 1 101 ? 15.657 -7.475 -26.246 1.00 96.75 101 LYS A C 1
ATOM 806 O O . LYS A 1 101 ? 15.880 -8.672 -26.420 1.00 96.75 101 LYS A O 1
ATOM 811 N N . ALA A 1 102 ? 14.537 -6.880 -26.657 1.00 96.31 102 ALA A N 1
ATOM 812 C CA . ALA A 1 102 ? 13.478 -7.562 -27.402 1.00 96.31 102 ALA A CA 1
ATOM 813 C C . ALA A 1 102 ? 13.965 -8.087 -28.762 1.00 96.31 102 ALA A C 1
ATOM 815 O O . ALA A 1 102 ? 13.547 -9.154 -29.192 1.00 96.31 102 ALA A O 1
ATOM 816 N N . ALA A 1 103 ? 14.871 -7.372 -29.433 1.00 96.94 103 ALA A N 1
ATOM 817 C CA . ALA A 1 103 ? 15.462 -7.824 -30.693 1.00 96.94 103 ALA A CA 1
ATOM 818 C C . ALA A 1 103 ? 16.523 -8.929 -30.515 1.00 96.94 103 ALA A C 1
ATOM 820 O O . ALA A 1 103 ? 16.929 -9.552 -31.495 1.00 96.94 103 ALA A O 1
ATOM 821 N N . GLY A 1 104 ? 16.988 -9.166 -29.285 1.00 96.00 104 GLY A N 1
ATOM 822 C CA . GLY A 1 104 ? 18.056 -10.111 -28.973 1.00 96.00 104 GLY A CA 1
ATOM 823 C C . GLY A 1 104 ? 17.689 -11.063 -27.838 1.00 96.00 104 GLY A C 1
ATOM 824 O O . GLY A 1 104 ? 16.827 -11.928 -27.979 1.00 96.00 104 GLY A O 1
ATOM 825 N N . GLU A 1 105 ? 18.384 -10.916 -26.708 1.00 94.81 105 GLU A N 1
ATOM 826 C CA . GLU A 1 105 ? 18.357 -11.834 -25.556 1.00 94.81 105 GLU A CA 1
ATOM 827 C C . GLU A 1 105 ? 16.940 -12.163 -25.045 1.00 94.81 105 GLU A C 1
ATOM 829 O O . GLU A 1 105 ? 16.670 -13.283 -24.609 1.00 94.81 105 GLU A O 1
ATOM 834 N N . TRP A 1 106 ? 16.020 -11.198 -25.104 1.00 97.25 106 TRP A N 1
ATOM 835 C CA . TRP A 1 106 ? 14.656 -11.310 -24.579 1.00 97.25 106 TRP A CA 1
ATOM 836 C C . TRP A 1 106 ? 13.601 -11.448 -25.681 1.00 97.25 106 TRP A C 1
ATOM 838 O O . TRP A 1 106 ? 12.418 -11.280 -25.403 1.00 97.25 106 TRP A O 1
ATOM 848 N N . GLY A 1 107 ? 13.983 -11.803 -26.912 1.00 96.56 107 GLY A N 1
ATOM 849 C CA . GLY A 1 107 ? 13.047 -11.907 -28.044 1.00 96.56 107 GLY A CA 1
ATOM 850 C C . GLY A 1 107 ? 11.977 -12.995 -27.932 1.00 96.56 107 GLY A C 1
ATOM 851 O O . GLY A 1 107 ? 11.050 -13.039 -28.733 1.00 96.56 107 GLY A O 1
ATOM 852 N N . HIS A 1 108 ? 12.066 -13.855 -26.919 1.00 95.50 108 HIS A N 1
ATOM 853 C CA . HIS A 1 108 ? 11.029 -14.827 -26.573 1.00 95.50 108 HIS A CA 1
ATOM 854 C C . HIS A 1 108 ? 9.948 -14.260 -25.630 1.00 95.50 108 HIS A C 1
ATOM 856 O O . HIS A 1 108 ? 8.987 -14.963 -25.322 1.00 95.50 108 HIS A O 1
ATOM 862 N N . LEU A 1 109 ? 10.109 -13.028 -25.133 1.00 96.56 109 LEU A N 1
ATOM 863 C CA . LEU A 1 109 ? 9.184 -12.377 -24.208 1.00 96.56 109 LEU A CA 1
ATOM 864 C C . LEU A 1 109 ? 8.331 -11.332 -24.925 1.00 96.56 109 LEU A C 1
ATOM 866 O O . LEU A 1 109 ? 8.830 -10.511 -25.690 1.00 96.56 109 LEU A O 1
ATOM 870 N N . GLU A 1 110 ? 7.051 -11.282 -24.577 1.00 95.06 110 GLU A N 1
ATOM 871 C CA . GLU A 1 110 ? 6.213 -10.115 -24.825 1.00 95.06 110 GLU A CA 1
ATOM 872 C C . GLU A 1 110 ? 6.590 -9.013 -23.824 1.00 95.06 110 GLU A C 1
ATOM 874 O O . GLU A 1 110 ? 6.330 -9.137 -22.623 1.00 95.06 110 GLU A O 1
ATOM 879 N N . ILE A 1 111 ? 7.229 -7.941 -24.296 1.00 96.62 111 ILE A N 1
ATOM 880 C CA . ILE A 1 111 ? 7.620 -6.814 -23.442 1.00 96.62 111 ILE A CA 1
ATOM 881 C C . ILE A 1 111 ? 6.552 -5.722 -23.507 1.00 96.62 111 ILE A C 1
ATOM 883 O O . ILE A 1 111 ? 6.333 -5.118 -24.555 1.00 96.62 111 ILE A O 1
ATOM 887 N N . ILE A 1 112 ? 5.923 -5.437 -22.365 1.00 96.25 112 ILE A N 1
ATOM 888 C CA . ILE A 1 112 ? 4.987 -4.322 -22.192 1.00 96.25 112 ILE A CA 1
ATOM 889 C C . ILE A 1 112 ? 5.694 -3.216 -21.414 1.00 96.25 112 ILE A C 1
ATOM 891 O O . ILE A 1 112 ? 6.164 -3.432 -20.297 1.00 96.25 112 ILE A O 1
ATOM 895 N N . PHE A 1 113 ? 5.739 -2.016 -21.984 1.00 97.25 113 PHE A N 1
ATOM 896 C CA . PHE A 1 113 ? 6.310 -0.847 -21.326 1.00 97.25 113 PHE A CA 1
ATOM 897 C C . PHE A 1 113 ? 5.252 0.235 -21.127 1.00 97.25 113 PHE A C 1
ATOM 899 O O . PHE A 1 113 ? 4.701 0.755 -22.096 1.00 97.25 113 PHE A O 1
ATOM 906 N N . SER A 1 114 ? 5.016 0.604 -19.871 1.00 97.31 114 SER A N 1
ATOM 907 C CA . SER A 1 114 ? 4.130 1.698 -19.488 1.00 97.31 114 SER A CA 1
ATOM 908 C C . SER A 1 114 ? 4.947 2.841 -18.889 1.00 97.31 114 SER A C 1
ATOM 910 O O . SER A 1 114 ? 5.415 2.750 -17.756 1.00 97.31 114 SER A O 1
ATOM 912 N N . GLY A 1 115 ? 5.117 3.919 -19.653 1.00 96.69 115 GLY A N 1
ATOM 913 C CA . GLY A 1 115 ? 5.933 5.075 -19.269 1.00 96.69 115 GLY A CA 1
ATOM 914 C C . GLY A 1 115 ? 5.235 6.065 -18.332 1.00 96.69 115 GLY A C 1
ATOM 915 O O . GLY A 1 115 ? 4.087 5.871 -17.923 1.00 96.69 115 GLY A O 1
ATOM 916 N N . MET A 1 116 ? 5.923 7.173 -18.047 1.00 95.75 116 MET A N 1
ATOM 917 C CA . MET A 1 116 ? 5.446 8.246 -17.165 1.00 95.75 116 MET A CA 1
ATOM 918 C C . MET A 1 116 ? 4.296 9.068 -17.768 1.00 95.75 116 MET A C 1
ATOM 920 O O . MET A 1 116 ? 3.600 9.785 -17.052 1.00 95.75 116 MET A O 1
ATOM 924 N N . ARG A 1 117 ? 4.122 9.001 -19.096 1.00 93.81 117 ARG A N 1
ATOM 925 C CA . ARG A 1 117 ? 3.046 9.695 -19.824 1.00 93.81 117 ARG A CA 1
ATOM 926 C C . ARG A 1 117 ? 1.684 9.033 -19.635 1.00 93.81 117 ARG A C 1
ATOM 928 O O . ARG A 1 117 ? 0.672 9.714 -19.748 1.00 93.81 117 ARG A O 1
ATOM 935 N N . GLU A 1 118 ? 1.671 7.742 -19.318 1.00 95.06 118 GLU A N 1
ATOM 936 C CA . GLU A 1 118 ? 0.455 7.051 -18.901 1.00 95.06 118 GLU A CA 1
ATOM 937 C C . GLU A 1 118 ? 0.146 7.458 -17.454 1.00 95.06 118 GLU A C 1
ATOM 939 O O . GLU A 1 118 ? 1.029 7.326 -16.605 1.00 95.06 118 GLU A O 1
ATOM 944 N N . PRO A 1 119 ? -1.048 7.972 -17.128 1.00 94.44 119 PRO A N 1
ATOM 945 C CA . PRO A 1 119 ? -1.366 8.388 -15.767 1.00 94.44 119 PRO A CA 1
ATOM 946 C C . PRO A 1 119 ? -1.498 7.180 -14.820 1.00 94.44 119 PRO A C 1
ATOM 948 O O . PRO A 1 119 ? -1.831 6.073 -15.236 1.00 94.44 119 PRO A O 1
ATOM 951 N N . GLY A 1 120 ? -1.238 7.397 -13.530 1.00 93.44 120 GLY A N 1
ATOM 952 C CA . GLY A 1 120 ? -1.357 6.401 -12.459 1.00 93.44 120 GLY A CA 1
ATOM 953 C C . GLY A 1 120 ? -0.017 5.923 -11.899 1.00 93.44 120 GLY A C 1
ATOM 954 O O . GLY A 1 120 ? 1.039 6.126 -12.498 1.00 93.44 120 GLY A O 1
ATOM 955 N N . GLU A 1 121 ? -0.062 5.277 -10.738 1.00 94.81 121 GLU A N 1
ATOM 956 C CA . GLU A 1 121 ? 1.104 4.643 -10.107 1.00 94.81 121 GLU A CA 1
ATOM 957 C C . GLU A 1 121 ? 1.469 3.340 -10.824 1.00 94.81 121 GLU A C 1
ATOM 959 O O . GLU A 1 121 ? 0.591 2.629 -11.319 1.00 94.81 121 GLU A O 1
ATOM 964 N N . GLY A 1 122 ? 2.759 3.009 -10.891 1.00 94.75 122 GLY A N 1
ATOM 965 C CA . GLY A 1 122 ? 3.266 1.851 -11.623 1.00 94.75 122 GLY A CA 1
ATOM 966 C C . GLY A 1 122 ? 2.643 0.536 -11.153 1.00 94.75 122 GLY A C 1
ATOM 967 O O . GLY A 1 122 ? 2.234 -0.279 -11.983 1.00 94.75 122 GLY A O 1
ATOM 968 N N . GLU A 1 123 ? 2.478 0.361 -9.840 1.00 94.69 123 GLU A N 1
ATOM 969 C CA . GLU A 1 123 ? 1.815 -0.813 -9.262 1.00 94.69 123 GLU A CA 1
ATOM 970 C C . GLU A 1 123 ? 0.349 -0.926 -9.712 1.00 94.69 123 GLU A C 1
ATOM 972 O O . GLU A 1 123 ? -0.082 -1.997 -10.134 1.00 94.69 123 GLU A O 1
ATOM 977 N N . HIS A 1 124 ? -0.397 0.183 -9.766 1.00 94.69 124 HIS A N 1
ATOM 978 C CA . HIS A 1 124 ? -1.789 0.176 -10.217 1.00 94.69 124 HIS A CA 1
ATOM 979 C C . HIS A 1 124 ? -1.917 -0.052 -11.726 1.00 94.69 124 HIS A C 1
ATOM 981 O O . HIS A 1 124 ? -2.852 -0.737 -12.148 1.00 94.69 124 HIS A O 1
ATOM 987 N N . LYS A 1 125 ? -0.967 0.429 -12.540 1.00 95.25 125 LYS A N 1
ATOM 988 C CA . LYS A 1 125 ? -0.907 0.103 -13.978 1.00 95.25 125 LYS A CA 1
ATOM 989 C C . LYS A 1 125 ? -0.680 -1.392 -14.200 1.00 95.25 125 LYS A C 1
ATOM 991 O O . LYS A 1 125 ? -1.347 -2.002 -15.034 1.00 95.25 125 LYS A O 1
ATOM 996 N N . ILE A 1 126 ? 0.226 -2.003 -13.431 1.00 95.38 126 ILE A N 1
ATOM 997 C CA . ILE A 1 126 ? 0.452 -3.457 -13.463 1.00 95.38 126 ILE A CA 1
ATOM 998 C C . ILE A 1 126 ? -0.827 -4.196 -13.061 1.00 95.38 126 ILE A C 1
ATOM 1000 O O . ILE A 1 126 ? -1.268 -5.109 -13.761 1.00 95.38 126 ILE A O 1
ATOM 1004 N N . MET A 1 127 ? -1.465 -3.767 -11.975 1.00 93.88 127 MET A N 1
ATOM 1005 C CA . MET A 1 127 ? -2.685 -4.389 -11.468 1.00 93.88 127 MET A CA 1
ATOM 1006 C C . MET A 1 127 ? -3.865 -4.279 -12.441 1.00 93.88 127 MET A C 1
ATOM 1008 O O . MET A 1 127 ? -4.635 -5.230 -12.570 1.00 93.88 127 MET A O 1
ATOM 1012 N N . GLN A 1 128 ? -3.993 -3.175 -13.182 1.00 91.44 128 GLN A N 1
ATOM 1013 C CA . GLN A 1 128 ? -4.983 -3.038 -14.259 1.00 91.44 128 GLN A CA 1
ATOM 1014 C C . GLN A 1 128 ? -4.781 -4.092 -15.353 1.00 91.44 128 GLN A C 1
ATOM 1016 O O . GLN A 1 128 ? -5.739 -4.749 -15.759 1.00 91.44 128 GLN A O 1
ATOM 1021 N N . VAL A 1 129 ? -3.536 -4.305 -15.786 1.00 92.00 129 VAL A N 1
ATOM 1022 C CA . VAL A 1 129 ? -3.206 -5.323 -16.792 1.00 92.00 129 VAL A CA 1
ATOM 1023 C C . VAL A 1 129 ? -3.481 -6.735 -16.267 1.00 92.00 129 VAL A C 1
ATOM 1025 O O . VAL A 1 129 ? -4.043 -7.553 -16.996 1.00 92.00 129 VAL A O 1
ATOM 1028 N N . ILE A 1 130 ? -3.143 -7.020 -15.004 1.00 91.44 130 ILE A N 1
ATOM 1029 C CA . ILE A 1 130 ? -3.445 -8.309 -14.362 1.00 91.44 130 ILE A CA 1
ATOM 1030 C C . ILE A 1 130 ? -4.957 -8.560 -14.338 1.00 91.44 130 ILE A C 1
ATOM 1032 O O . ILE A 1 130 ? -5.400 -9.634 -14.748 1.00 91.44 130 ILE A O 1
ATOM 1036 N N . ARG A 1 131 ? -5.760 -7.582 -13.901 1.00 88.38 131 ARG A N 1
ATOM 1037 C CA . ARG A 1 131 ? -7.226 -7.709 -13.843 1.00 88.38 131 ARG A CA 1
ATOM 1038 C C . ARG A 1 131 ? -7.838 -7.958 -15.216 1.00 88.38 131 ARG A C 1
ATOM 1040 O O . ARG A 1 131 ? -8.534 -8.956 -15.382 1.00 88.38 131 ARG A O 1
ATOM 1047 N N . ALA A 1 132 ? -7.494 -7.138 -16.209 1.00 87.94 132 ALA A N 1
ATOM 1048 C CA . ALA A 1 132 ? -8.006 -7.287 -17.571 1.00 87.94 132 ALA A CA 1
ATOM 1049 C C . ALA A 1 132 ? -7.660 -8.663 -18.171 1.00 87.94 132 ALA A C 1
ATOM 1051 O O . ALA A 1 132 ? -8.489 -9.310 -18.807 1.00 87.94 132 ALA A O 1
ATOM 1052 N N . GLN A 1 133 ? -6.442 -9.161 -17.931 1.00 85.94 133 GLN A N 1
ATOM 1053 C CA . GLN A 1 133 ? -6.046 -10.494 -18.391 1.00 85.94 133 GLN A CA 1
ATOM 1054 C C . GLN A 1 133 ? -6.844 -11.601 -17.708 1.00 85.94 133 GLN A C 1
ATOM 1056 O O . GLN A 1 133 ? -7.246 -12.556 -18.371 1.00 85.94 133 GLN A O 1
ATOM 1061 N N . ARG A 1 134 ? -7.097 -11.483 -16.403 1.00 83.31 134 ARG A N 1
ATOM 1062 C CA . ARG A 1 134 ? -7.903 -12.461 -15.663 1.00 83.31 134 ARG A CA 1
ATOM 1063 C C . ARG A 1 134 ? -9.352 -12.471 -16.128 1.00 83.31 134 ARG A C 1
ATOM 1065 O O . ARG A 1 134 ? -9.905 -13.552 -16.276 1.00 83.31 134 ARG A O 1
ATOM 1072 N N . GLU A 1 135 ? -9.943 -11.312 -16.395 1.00 82.81 135 GLU A N 1
ATOM 1073 C CA . GLU A 1 135 ? -11.299 -11.215 -16.948 1.00 82.81 135 GLU A CA 1
ATOM 1074 C C . GLU A 1 135 ? -11.408 -11.943 -18.291 1.00 82.81 135 GLU A C 1
ATOM 1076 O O . GLU A 1 135 ? -12.282 -12.790 -18.460 1.00 82.81 135 GLU A O 1
ATOM 1081 N N . VAL A 1 136 ? -10.457 -11.712 -19.202 1.00 83.00 136 VAL A N 1
ATOM 1082 C CA . VAL A 1 136 ? -10.404 -12.416 -20.495 1.00 83.00 136 VAL A CA 1
ATOM 1083 C C . VAL A 1 136 ? -10.242 -13.928 -20.314 1.00 83.00 136 VAL A C 1
ATOM 1085 O O . VAL A 1 136 ? -10.864 -14.709 -21.032 1.00 83.00 136 VAL A O 1
ATOM 1088 N N . LEU A 1 137 ? -9.397 -14.365 -19.376 1.00 79.00 137 LEU A N 1
ATOM 1089 C CA . LEU A 1 137 ? -9.183 -15.791 -19.118 1.00 79.00 137 LEU A CA 1
ATOM 1090 C C . LEU A 1 137 ? -10.412 -16.462 -18.498 1.00 79.00 137 LEU A C 1
ATOM 1092 O O . LEU A 1 137 ? -10.730 -17.581 -18.892 1.00 79.00 137 LEU A O 1
ATOM 1096 N N . ARG A 1 138 ? -11.114 -15.782 -17.583 1.00 77.06 138 ARG A N 1
ATOM 1097 C CA . ARG A 1 138 ? -12.373 -16.259 -16.989 1.00 77.06 138 ARG A CA 1
ATOM 1098 C C . ARG A 1 138 ? -13.460 -16.406 -18.050 1.00 77.06 138 ARG A C 1
ATOM 1100 O O . ARG A 1 138 ? -13.989 -17.497 -18.204 1.00 77.06 138 ARG A O 1
ATOM 1107 N N . ALA A 1 139 ? -13.680 -15.372 -18.865 1.00 78.19 139 ALA A N 1
ATOM 1108 C CA . ALA A 1 139 ? -14.665 -15.418 -19.947 1.00 78.19 139 ALA A CA 1
ATOM 1109 C C . ALA A 1 139 ? -14.411 -16.586 -20.921 1.00 78.19 139 ALA A C 1
ATOM 1111 O O . ALA A 1 139 ? -15.335 -17.284 -21.328 1.00 78.19 139 ALA A O 1
ATOM 1112 N N . ARG A 1 140 ? -13.141 -16.864 -21.251 1.00 74.12 140 ARG A N 1
ATOM 1113 C CA . ARG A 1 140 ? -12.778 -18.013 -22.099 1.00 74.12 140 ARG A CA 1
ATOM 1114 C C . ARG A 1 140 ? -13.010 -19.365 -21.429 1.00 74.12 140 ARG A C 1
ATOM 1116 O O . ARG A 1 140 ? -13.370 -20.314 -22.125 1.00 74.12 140 ARG A O 1
ATOM 1123 N N . ALA A 1 141 ? -12.755 -19.467 -20.126 1.00 72.69 141 ALA A N 1
ATOM 1124 C CA . ALA A 1 141 ? -13.008 -20.685 -19.362 1.00 72.69 141 ALA A CA 1
ATOM 1125 C C . ALA A 1 141 ? -14.508 -21.010 -19.345 1.00 72.69 141 ALA A C 1
ATOM 1127 O O . ALA A 1 141 ? -14.876 -22.152 -19.618 1.00 72.69 141 ALA A O 1
ATOM 1128 N N . ASP A 1 142 ? -15.350 -19.993 -19.138 1.00 72.38 142 ASP A N 1
ATOM 1129 C CA . ASP A 1 142 ? -16.810 -20.124 -19.127 1.00 72.38 142 ASP A CA 1
ATOM 1130 C C . ASP A 1 142 ? -17.364 -20.552 -20.499 1.00 72.38 142 ASP A C 1
ATOM 1132 O O . ASP A 1 142 ? -18.252 -21.398 -20.577 1.00 72.38 142 ASP A O 1
ATOM 1136 N N . GLU A 1 143 ? -16.815 -20.019 -21.597 1.00 71.00 143 GLU A N 1
ATOM 1137 C CA . GLU A 1 143 ? -17.271 -20.341 -22.959 1.00 71.00 143 GLU A CA 1
ATOM 1138 C C . GLU A 1 143 ? -16.804 -21.715 -23.473 1.00 71.00 143 GLU A C 1
ATOM 1140 O O . GLU A 1 143 ? -17.528 -22.368 -24.224 1.00 71.00 143 GLU A O 1
ATOM 1145 N N . HIS A 1 144 ? -15.588 -22.151 -23.124 1.00 63.94 144 HIS A N 1
ATOM 1146 C CA . HIS A 1 144 ? -14.940 -23.311 -23.763 1.00 63.94 144 HIS A CA 1
ATOM 1147 C C . HIS A 1 144 ? -14.661 -24.483 -22.809 1.00 63.94 144 HIS A C 1
ATOM 1149 O O . HIS A 1 144 ? -14.037 -25.462 -23.223 1.00 63.94 144 HIS A O 1
ATOM 1155 N N . GLY A 1 145 ? -15.064 -24.397 -21.535 1.00 59.47 145 GLY A N 1
ATOM 1156 C CA . GLY A 1 145 ? -14.742 -25.406 -20.516 1.00 59.47 145 GLY A CA 1
ATOM 1157 C C . GLY A 1 145 ? -13.234 -25.585 -20.298 1.00 59.47 145 GLY A C 1
ATOM 1158 O O . GLY A 1 145 ? -12.786 -26.626 -19.815 1.00 59.47 145 GLY A O 1
ATOM 1159 N N . ALA A 1 146 ? -12.434 -24.599 -20.713 1.00 56.81 146 ALA A N 1
ATOM 1160 C CA . ALA A 1 146 ? -10.987 -24.646 -20.600 1.00 56.81 146 ALA A CA 1
ATOM 1161 C C . ALA A 1 146 ? -10.585 -24.446 -19.129 1.00 56.81 146 ALA A C 1
ATOM 1163 O O . ALA A 1 146 ? -11.106 -23.533 -18.485 1.00 56.81 146 ALA A O 1
ATOM 1164 N N . PRO A 1 147 ? -9.653 -25.248 -18.582 1.00 53.22 147 PRO A N 1
ATOM 1165 C CA . PRO A 1 147 ? -9.228 -25.092 -17.197 1.00 53.22 147 PRO A CA 1
ATOM 1166 C C . PRO A 1 147 ? -8.677 -23.681 -16.941 1.00 53.22 147 PRO A C 1
ATOM 1168 O O . PRO A 1 147 ? -7.911 -23.140 -17.746 1.00 53.22 147 PRO A O 1
ATOM 1171 N N . SER A 1 148 ? -9.020 -23.108 -15.781 1.00 54.03 148 SER A N 1
ATOM 1172 C CA . SER A 1 148 ? -8.551 -21.790 -15.307 1.00 54.03 148 SER A CA 1
ATOM 1173 C C . SER A 1 148 ? -7.023 -21.672 -15.181 1.00 54.03 148 SER A C 1
ATOM 1175 O O . SER A 1 148 ? -6.466 -20.589 -14.995 1.00 54.03 148 SER A O 1
ATOM 1177 N N . ASP A 1 149 ? -6.330 -22.798 -15.308 1.00 51.88 149 ASP A N 1
ATOM 1178 C CA . ASP A 1 149 ? -4.934 -23.019 -14.942 1.00 51.88 149 ASP A CA 1
ATOM 1179 C C . ASP A 1 149 ? -3.950 -22.450 -15.983 1.00 51.88 149 ASP A C 1
ATOM 1181 O O . ASP A 1 149 ? -2.743 -22.346 -15.740 1.00 51.88 149 ASP A O 1
ATOM 1185 N N . GLY A 1 150 ? -4.459 -22.004 -17.138 1.00 54.75 150 GLY A N 1
ATOM 1186 C CA . GLY A 1 150 ? -3.673 -21.438 -18.240 1.00 54.75 150 GLY A CA 1
ATOM 1187 C C . GLY A 1 150 ? -3.035 -20.068 -17.963 1.00 54.75 150 GLY A C 1
ATOM 1188 O O . GLY A 1 150 ? -2.199 -19.613 -18.750 1.00 54.75 150 GLY A O 1
ATOM 1189 N N . ALA A 1 151 ? -3.387 -19.411 -16.851 1.00 63.03 151 ALA A N 1
ATOM 1190 C CA . ALA A 1 151 ? -2.949 -18.051 -16.528 1.00 63.03 151 ALA A CA 1
ATOM 1191 C C . ALA A 1 151 ? -1.435 -17.911 -16.247 1.00 63.03 151 ALA A C 1
ATOM 1193 O O . ALA A 1 151 ? -0.906 -16.807 -16.326 1.00 63.03 151 ALA A O 1
ATOM 1194 N N . GLY A 1 152 ? -0.715 -19.009 -15.959 1.00 76.62 152 GLY A N 1
ATOM 1195 C CA . GLY A 1 152 ? 0.697 -18.965 -15.533 1.00 76.62 152 GLY A CA 1
ATOM 1196 C C . GLY A 1 152 ? 0.917 -18.223 -14.199 1.00 76.62 152 GLY A C 1
ATOM 1197 O O . GLY A 1 152 ? 0.056 -17.474 -13.748 1.00 76.62 152 GLY A O 1
ATOM 1198 N N . GLY A 1 153 ? 2.039 -18.462 -13.515 1.00 87.94 153 GLY A N 1
ATOM 1199 C CA . GLY A 1 153 ? 2.354 -17.748 -12.268 1.00 87.94 153 GLY A CA 1
ATOM 1200 C C . GLY A 1 153 ? 2.675 -16.268 -12.516 1.00 87.94 153 GLY A C 1
ATOM 1201 O O . GLY A 1 153 ? 3.287 -15.936 -13.533 1.00 87.94 153 GLY A O 1
ATOM 1202 N N . ILE A 1 154 ? 2.292 -15.395 -11.581 1.00 92.62 154 ILE A N 1
ATOM 1203 C CA . ILE A 1 154 ? 2.563 -13.950 -11.632 1.00 92.62 154 ILE A CA 1
ATOM 1204 C C . ILE A 1 154 ? 3.673 -13.625 -10.633 1.00 92.62 154 ILE A C 1
ATOM 1206 O O . ILE A 1 154 ? 3.607 -14.029 -9.474 1.00 92.62 154 ILE A O 1
ATOM 1210 N N . VAL A 1 155 ? 4.684 -12.877 -11.072 1.00 96.38 155 VAL A N 1
ATOM 1211 C CA . VAL A 1 155 ? 5.728 -12.342 -10.191 1.00 96.38 155 VAL A CA 1
ATOM 1212 C C . VAL A 1 155 ? 5.712 -10.825 -10.296 1.00 96.38 155 VAL A C 1
ATOM 1214 O O . VAL A 1 155 ? 5.993 -10.282 -11.363 1.00 96.38 155 VAL A O 1
ATOM 1217 N N . MET A 1 156 ? 5.379 -10.148 -9.200 1.00 96.19 156 MET A N 1
ATOM 1218 C CA . MET A 1 156 ? 5.547 -8.700 -9.071 1.00 96.19 156 MET A CA 1
ATOM 1219 C C . MET A 1 156 ? 6.886 -8.396 -8.414 1.00 96.19 156 MET A C 1
ATOM 1221 O O . MET A 1 156 ? 7.334 -9.141 -7.547 1.00 96.19 156 MET A O 1
ATOM 1225 N N . VAL A 1 157 ? 7.535 -7.309 -8.825 1.00 95.50 157 VAL A N 1
ATOM 1226 C CA . VAL A 1 157 ? 8.824 -6.892 -8.268 1.00 95.50 157 VAL A CA 1
ATOM 1227 C C . VAL A 1 157 ? 8.666 -5.535 -7.601 1.00 95.50 157 VAL A C 1
ATOM 1229 O O . VAL A 1 157 ? 8.232 -4.588 -8.251 1.00 95.50 157 VAL A O 1
ATOM 1232 N N . GLY A 1 158 ? 9.044 -5.435 -6.330 1.00 92.88 158 GLY A N 1
ATOM 1233 C CA . GLY A 1 158 ? 9.067 -4.171 -5.602 1.00 92.88 158 GLY A CA 1
ATOM 1234 C C . GLY A 1 158 ? 9.212 -4.357 -4.095 1.00 92.88 158 GLY A C 1
ATOM 1235 O O . GLY A 1 158 ? 9.064 -5.456 -3.566 1.00 92.88 158 GLY A O 1
ATOM 1236 N N . ASN A 1 159 ? 9.554 -3.268 -3.407 1.00 89.88 159 ASN A N 1
ATOM 1237 C CA . ASN A 1 159 ? 9.853 -3.276 -1.972 1.00 89.88 159 ASN A CA 1
ATOM 1238 C C . ASN A 1 159 ? 8.676 -2.798 -1.101 1.00 89.88 159 ASN A C 1
ATOM 1240 O O . ASN A 1 159 ? 8.750 -2.924 0.126 1.00 89.88 159 ASN A O 1
ATOM 1244 N N . ASP A 1 160 ? 7.617 -2.275 -1.720 1.00 89.62 160 ASP A N 1
ATOM 1245 C CA . ASP A 1 160 ? 6.475 -1.678 -1.033 1.00 89.62 160 ASP A CA 1
ATOM 1246 C C . ASP A 1 160 ? 5.553 -2.747 -0.439 1.00 89.62 160 ASP A C 1
ATOM 1248 O O . ASP A 1 160 ? 5.328 -3.812 -1.019 1.00 89.62 160 ASP A O 1
ATOM 1252 N N . ALA A 1 161 ? 5.031 -2.470 0.758 1.00 87.69 161 ALA A N 1
ATOM 1253 C CA . ALA A 1 161 ? 4.131 -3.385 1.458 1.00 87.69 161 ALA A CA 1
ATOM 1254 C C . ALA A 1 161 ? 2.762 -3.493 0.766 1.00 87.69 161 ALA A C 1
ATOM 1256 O O . ALA A 1 161 ? 2.131 -4.548 0.835 1.00 87.69 161 ALA A O 1
ATOM 1257 N N . ASP A 1 162 ? 2.346 -2.445 0.049 1.00 90.75 162 ASP A N 1
ATOM 1258 C CA . ASP A 1 162 ? 1.087 -2.406 -0.698 1.00 90.75 162 ASP A CA 1
ATOM 1259 C C . ASP A 1 162 ? 1.005 -3.485 -1.776 1.00 90.75 162 ASP A C 1
ATOM 1261 O O 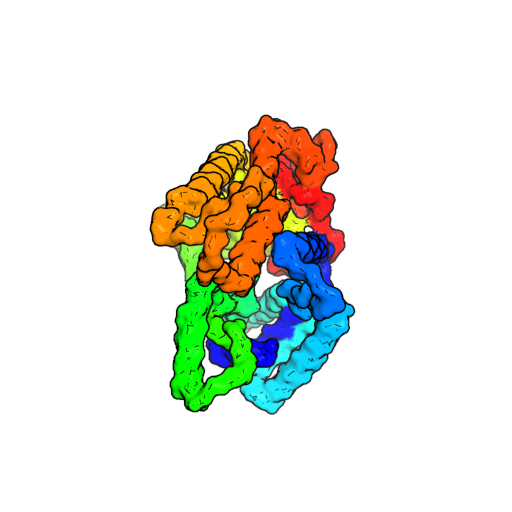. ASP A 1 162 ? -0.083 -3.988 -2.050 1.00 90.75 162 ASP A O 1
ATOM 1265 N N . LEU A 1 163 ? 2.144 -3.957 -2.297 1.00 95.38 163 LEU A N 1
ATOM 1266 C CA . LEU A 1 163 ? 2.181 -5.074 -3.242 1.00 95.38 163 LEU A CA 1
ATOM 1267 C C . LEU A 1 163 ? 1.602 -6.367 -2.658 1.00 95.38 163 LEU A C 1
ATOM 1269 O O . LEU A 1 163 ? 1.042 -7.167 -3.406 1.00 95.38 163 LEU A O 1
ATOM 1273 N N . ILE A 1 164 ? 1.716 -6.579 -1.340 1.00 95.69 164 ILE A N 1
ATOM 1274 C CA . ILE A 1 164 ? 1.104 -7.732 -0.666 1.00 95.69 164 ILE A CA 1
ATOM 1275 C C . ILE A 1 164 ? -0.414 -7.591 -0.712 1.00 95.69 164 ILE A C 1
ATOM 1277 O O . ILE A 1 164 ? -1.095 -8.514 -1.148 1.00 95.69 164 ILE A O 1
ATOM 1281 N N . LEU A 1 165 ? -0.937 -6.429 -0.317 1.00 95.50 165 LEU A N 1
ATOM 1282 C CA . LEU A 1 165 ? -2.374 -6.163 -0.291 1.00 95.50 165 LEU A CA 1
ATOM 1283 C C . LEU A 1 165 ? -2.973 -6.194 -1.704 1.00 95.50 165 LEU A C 1
ATOM 1285 O O . LEU A 1 165 ? -3.932 -6.923 -1.942 1.00 95.50 165 LEU A O 1
ATOM 1289 N N . LEU A 1 166 ? -2.358 -5.500 -2.667 1.00 95.56 166 LEU A N 1
ATOM 1290 C CA . LEU A 1 166 ? -2.732 -5.547 -4.083 1.00 95.56 166 LEU A CA 1
ATOM 1291 C C . LEU A 1 166 ? -2.695 -6.982 -4.613 1.00 95.56 166 LEU A C 1
ATOM 1293 O O . LEU A 1 166 ? -3.648 -7.429 -5.248 1.00 95.56 166 LEU A O 1
ATOM 1297 N N . GLY A 1 167 ? -1.639 -7.735 -4.310 1.00 95.38 167 GLY A N 1
ATOM 1298 C CA . GLY A 1 167 ? -1.524 -9.125 -4.725 1.00 95.38 167 GLY A CA 1
ATOM 1299 C C . GLY A 1 167 ? -2.633 -10.020 -4.169 1.00 95.38 167 GLY A C 1
ATOM 1300 O O . GLY A 1 167 ? -3.175 -10.836 -4.915 1.00 95.38 167 GLY A O 1
ATOM 1301 N N . LEU A 1 168 ? -3.038 -9.833 -2.909 1.00 95.81 168 LEU A N 1
ATOM 1302 C CA . LEU A 1 168 ? -4.159 -10.568 -2.310 1.00 95.81 168 LEU A CA 1
ATOM 1303 C C . LEU A 1 168 ? -5.483 -10.294 -3.041 1.00 95.81 168 LEU A C 1
ATOM 1305 O O . LEU A 1 168 ? -6.190 -11.253 -3.340 1.00 95.81 168 LEU A O 1
ATOM 1309 N N . THR A 1 169 ? -5.750 -9.046 -3.454 1.00 94.12 169 THR A N 1
ATOM 1310 C CA . THR A 1 169 ? -6.961 -8.692 -4.239 1.00 94.12 169 THR A CA 1
ATOM 1311 C C . THR A 1 169 ? -7.020 -9.323 -5.636 1.00 94.12 169 THR A C 1
ATOM 1313 O O . THR A 1 169 ? -8.043 -9.263 -6.317 1.00 94.12 169 THR A O 1
ATOM 1316 N N . THR A 1 170 ? -5.936 -9.945 -6.118 1.00 91.44 170 THR A N 1
ATOM 1317 C CA . THR A 1 170 ? -5.990 -10.709 -7.379 1.00 91.44 170 THR A CA 1
ATOM 1318 C C . THR A 1 170 ? -6.683 -12.062 -7.218 1.00 91.44 170 THR A C 1
ATOM 1320 O O . THR A 1 170 ? -7.095 -12.666 -8.219 1.00 91.44 170 THR A O 1
ATOM 1323 N N . HIS A 1 171 ? -6.764 -12.559 -5.979 1.00 90.69 171 HIS A N 1
ATOM 1324 C CA . HIS A 1 171 ? -7.138 -13.930 -5.640 1.00 90.69 171 HIS A CA 1
ATOM 1325 C C . HIS A 1 171 ? -6.347 -14.978 -6.445 1.00 90.69 171 HIS A C 1
ATOM 1327 O O . HIS A 1 171 ? -6.890 -16.001 -6.860 1.00 90.69 171 HIS A O 1
ATOM 1333 N N . ASP A 1 172 ? -5.073 -14.711 -6.768 1.00 89.75 172 ASP A N 1
ATOM 1334 C CA . ASP A 1 172 ? -4.193 -15.694 -7.404 1.00 89.75 172 ASP A CA 1
ATOM 1335 C C . ASP A 1 172 ? -3.249 -16.333 -6.376 1.00 89.75 172 ASP A C 1
ATOM 1337 O O . ASP A 1 172 ? -2.283 -15.697 -5.947 1.00 89.75 172 ASP A O 1
ATOM 1341 N N . PRO A 1 173 ? -3.455 -17.610 -6.009 1.00 90.00 173 PRO A N 1
ATOM 1342 C CA . PRO A 1 173 ? -2.585 -18.287 -5.051 1.00 90.00 173 PRO A CA 1
ATOM 1343 C C . PRO A 1 173 ? -1.175 -18.553 -5.600 1.00 90.00 173 PRO A C 1
ATOM 1345 O O . PRO A 1 173 ? -0.289 -18.940 -4.850 1.00 90.00 173 PRO A O 1
ATOM 1348 N N . ARG A 1 174 ? -0.928 -18.369 -6.902 1.00 91.25 174 ARG A N 1
ATOM 1349 C CA . ARG A 1 174 ? 0.382 -18.620 -7.533 1.00 91.25 174 ARG A CA 1
ATOM 1350 C C . ARG A 1 174 ? 1.227 -17.351 -7.627 1.00 91.25 174 ARG A C 1
ATOM 1352 O O . ARG A 1 174 ? 2.300 -17.374 -8.235 1.00 91.25 174 ARG A O 1
ATOM 1359 N N . MET A 1 175 ? 0.721 -16.239 -7.101 1.00 94.06 175 MET A N 1
ATOM 1360 C CA . MET A 1 175 ? 1.387 -14.952 -7.161 1.00 94.06 175 MET A CA 1
ATOM 1361 C C . MET A 1 175 ? 2.537 -14.872 -6.157 1.00 94.06 175 MET A C 1
ATOM 1363 O O . MET A 1 175 ? 2.433 -15.315 -5.013 1.00 94.06 175 MET A O 1
ATOM 1367 N N . ARG A 1 176 ? 3.653 -14.283 -6.590 1.00 96.50 176 ARG A N 1
ATOM 1368 C CA . ARG A 1 176 ? 4.813 -14.010 -5.738 1.00 96.50 176 ARG A CA 1
ATOM 1369 C C . ARG A 1 176 ? 5.259 -12.567 -5.867 1.00 96.50 176 ARG A C 1
ATOM 1371 O O . ARG A 1 176 ? 5.096 -11.951 -6.920 1.00 96.50 176 ARG A O 1
ATOM 1378 N N . ILE A 1 177 ? 5.873 -12.061 -4.807 1.00 97.19 177 ILE A N 1
ATOM 1379 C CA . ILE A 1 177 ? 6.510 -10.746 -4.788 1.00 97.19 177 ILE A CA 1
ATOM 1380 C C . ILE A 1 177 ? 8.007 -10.951 -4.617 1.00 97.19 177 ILE A C 1
ATOM 1382 O O . ILE A 1 177 ? 8.445 -11.588 -3.663 1.00 97.19 177 ILE A O 1
ATOM 1386 N N . VAL A 1 178 ? 8.796 -10.422 -5.542 1.00 95.69 178 VAL A N 1
ATOM 1387 C CA . VAL A 1 178 ? 10.255 -10.429 -5.472 1.00 95.69 178 VAL A CA 1
ATOM 1388 C C . VAL A 1 178 ? 10.739 -9.051 -5.044 1.00 95.69 178 VAL A C 1
ATOM 1390 O O . VAL A 1 178 ? 10.330 -8.034 -5.599 1.00 95.69 178 VAL A O 1
ATOM 1393 N N . ARG A 1 179 ? 11.617 -9.018 -4.047 1.00 92.25 179 ARG A N 1
ATOM 1394 C CA . ARG A 1 179 ? 12.117 -7.787 -3.428 1.00 92.25 179 ARG A CA 1
ATOM 1395 C C . ARG A 1 179 ? 13.604 -7.889 -3.133 1.00 92.25 179 ARG A C 1
ATOM 1397 O O . ARG A 1 179 ? 14.155 -8.989 -3.070 1.00 92.25 179 ARG A O 1
ATOM 1404 N N . ASP A 1 180 ? 14.260 -6.754 -2.927 1.00 87.12 180 ASP A N 1
ATOM 1405 C CA . ASP A 1 180 ? 15.640 -6.770 -2.447 1.00 87.12 180 ASP A CA 1
ATOM 1406 C C . ASP A 1 180 ? 15.664 -7.294 -1.003 1.00 87.12 180 ASP A C 1
ATOM 1408 O O . ASP A 1 180 ? 14.834 -6.898 -0.174 1.00 87.12 180 ASP A O 1
ATOM 1412 N N . GLN A 1 181 ? 16.620 -8.173 -0.684 1.00 80.69 181 GLN A N 1
ATOM 1413 C CA . GLN A 1 181 ? 16.789 -8.656 0.684 1.00 80.69 181 GLN A CA 1
ATOM 1414 C C . GLN A 1 181 ? 17.068 -7.486 1.630 1.00 80.69 181 GLN A C 1
ATOM 1416 O O . GLN A 1 181 ? 17.996 -6.695 1.426 1.00 80.69 181 GLN A O 1
ATOM 1421 N N . PHE A 1 182 ? 16.312 -7.419 2.727 1.00 68.94 182 PHE A N 1
ATOM 1422 C CA . PHE A 1 182 ? 16.583 -6.443 3.773 1.00 68.94 182 PHE A CA 1
ATOM 1423 C C . PHE A 1 182 ? 17.812 -6.860 4.590 1.00 68.94 182 PHE A C 1
ATOM 1425 O O . PHE A 1 182 ? 17.770 -7.797 5.388 1.00 68.94 182 PHE A O 1
ATOM 1432 N N . ILE A 1 183 ? 18.916 -6.126 4.441 1.00 65.62 183 ILE A N 1
ATOM 1433 C CA . ILE A 1 183 ? 20.154 -6.383 5.186 1.00 65.62 183 ILE A CA 1
ATOM 1434 C C . ILE A 1 183 ? 20.359 -5.268 6.207 1.00 65.62 183 ILE A C 1
ATOM 1436 O O . ILE A 1 183 ? 20.478 -4.091 5.864 1.00 65.62 183 ILE A O 1
ATOM 1440 N N . LYS A 1 184 ? 20.428 -5.627 7.496 1.00 60.88 184 LYS A N 1
ATOM 1441 C CA . LYS A 1 184 ? 20.675 -4.647 8.567 1.00 60.88 184 LYS A CA 1
ATOM 1442 C C . LYS A 1 184 ? 22.016 -3.949 8.317 1.00 60.88 184 LYS A C 1
ATOM 1444 O O . LYS A 1 184 ? 23.017 -4.623 8.085 1.00 60.88 184 LYS A O 1
ATOM 1449 N N . LYS A 1 185 ? 22.087 -2.619 8.490 1.00 57.03 185 LYS A N 1
ATOM 1450 C CA . LYS A 1 185 ? 23.325 -1.819 8.302 1.00 57.03 185 LYS A CA 1
ATOM 1451 C C . LYS A 1 185 ? 24.561 -2.403 9.010 1.00 57.03 185 LYS A C 1
ATOM 1453 O O . LYS A 1 185 ? 25.658 -2.352 8.472 1.00 57.03 185 LYS A O 1
ATOM 1458 N N . LYS A 1 186 ? 24.388 -3.025 10.183 1.00 56.22 186 LYS A N 1
ATOM 1459 C CA . LYS A 1 186 ? 25.478 -3.677 10.941 1.00 56.22 186 LYS A CA 1
ATOM 1460 C C . LYS A 1 186 ? 26.051 -4.936 10.265 1.00 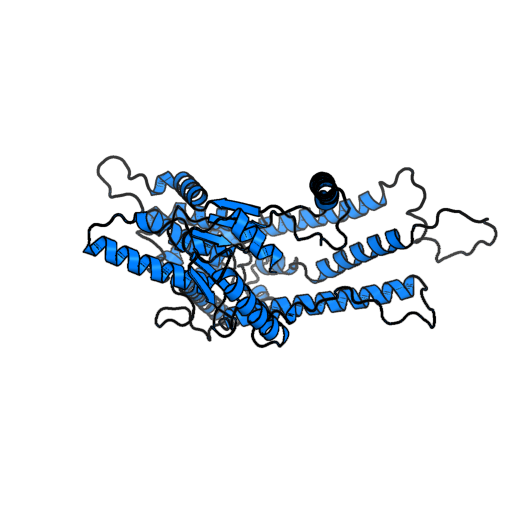56.22 186 LYS A C 1
ATOM 1462 O O . LYS A 1 186 ? 27.154 -5.352 10.595 1.00 56.22 186 LYS A O 1
ATOM 1467 N N . GLN A 1 187 ? 25.303 -5.560 9.357 1.00 55.78 187 GLN A N 1
ATOM 1468 C CA . GLN A 1 187 ? 25.682 -6.782 8.639 1.00 55.78 187 GLN A CA 1
ATOM 1469 C C . GLN A 1 187 ? 26.283 -6.496 7.253 1.00 55.78 187 GLN A C 1
ATOM 1471 O O . GLN A 1 187 ? 26.974 -7.367 6.720 1.00 55.78 187 GLN A O 1
ATOM 1476 N N . LEU A 1 188 ? 26.088 -5.281 6.711 1.00 56.19 188 LEU A N 1
ATOM 1477 C CA . LEU A 1 188 ? 26.619 -4.858 5.407 1.00 56.19 188 LEU A CA 1
ATOM 1478 C C . LEU A 1 188 ? 28.130 -5.127 5.256 1.00 56.19 188 LEU A C 1
ATOM 1480 O O . LEU A 1 188 ? 28.492 -5.813 4.304 1.00 56.19 188 LEU A O 1
ATOM 1484 N N . PRO A 1 189 ? 29.014 -4.725 6.198 1.00 57.53 189 PRO A N 1
ATOM 1485 C CA . PRO A 1 189 ? 30.462 -4.894 6.021 1.00 57.53 189 PRO A CA 1
ATOM 1486 C C . PRO A 1 189 ? 30.898 -6.360 5.883 1.00 57.53 189 PRO A C 1
ATOM 1488 O O . PRO A 1 189 ? 31.819 -6.693 5.139 1.00 57.53 189 PRO A O 1
ATOM 1491 N N . ARG A 1 190 ? 30.218 -7.275 6.589 1.00 57.31 190 ARG A N 1
ATOM 1492 C CA . ARG A 1 190 ? 30.522 -8.713 6.541 1.00 57.31 190 ARG A CA 1
ATOM 1493 C C . ARG A 1 190 ? 30.074 -9.341 5.221 1.00 57.31 190 ARG A C 1
ATOM 1495 O O . ARG A 1 190 ? 30.753 -10.236 4.722 1.00 57.31 190 ARG A O 1
ATOM 1502 N N . MET A 1 191 ? 28.940 -8.902 4.678 1.00 57.19 191 MET A N 1
ATOM 1503 C CA . MET A 1 191 ? 28.447 -9.371 3.382 1.00 57.19 191 MET A CA 1
ATOM 1504 C C . MET A 1 191 ? 29.224 -8.772 2.215 1.00 57.19 191 MET A C 1
ATOM 1506 O O . MET A 1 191 ? 29.552 -9.506 1.291 1.00 57.19 191 MET A O 1
ATOM 1510 N N . GLU A 1 192 ? 29.607 -7.497 2.295 1.00 57.22 192 GLU A N 1
ATOM 1511 C CA . GLU A 1 192 ? 30.508 -6.850 1.334 1.00 57.22 192 GLU A CA 1
ATOM 1512 C C . GLU A 1 192 ? 31.790 -7.653 1.161 1.00 57.22 192 GLU A C 1
ATOM 1514 O O . GLU A 1 192 ? 32.168 -7.977 0.037 1.00 57.22 192 GLU A O 1
ATOM 1519 N N . ARG A 1 193 ? 32.398 -8.065 2.278 1.00 59.62 193 ARG A N 1
ATOM 1520 C CA . ARG A 1 193 ? 33.610 -8.882 2.254 1.00 59.62 193 ARG A CA 1
ATOM 1521 C C . ARG A 1 193 ? 33.392 -10.215 1.535 1.00 59.62 193 ARG A C 1
ATOM 1523 O O . ARG A 1 193 ? 34.225 -10.598 0.726 1.00 59.62 193 ARG A O 1
ATOM 1530 N N . LYS A 1 194 ? 32.256 -10.885 1.771 1.00 57.19 194 LYS A N 1
ATOM 1531 C CA . LYS A 1 194 ? 31.903 -12.155 1.109 1.00 57.19 194 LYS A CA 1
ATOM 1532 C C . LYS A 1 194 ? 31.629 -11.996 -0.390 1.00 57.19 194 LYS A C 1
ATOM 1534 O O . LYS A 1 194 ? 32.055 -12.837 -1.172 1.00 57.19 194 LYS A O 1
ATOM 1539 N N . VAL A 1 195 ? 30.924 -10.939 -0.792 1.00 55.91 195 VAL A N 1
ATOM 1540 C CA . VAL A 1 195 ? 30.622 -10.656 -2.206 1.00 55.91 195 VAL A CA 1
ATOM 1541 C C . VAL A 1 195 ? 31.898 -10.286 -2.960 1.00 55.91 195 VAL A C 1
ATOM 1543 O O . VAL A 1 195 ? 32.139 -10.808 -4.043 1.00 55.91 195 VAL A O 1
ATOM 1546 N N . GLN A 1 196 ? 32.753 -9.443 -2.373 1.00 56.34 196 GLN A N 1
ATOM 1547 C CA . GLN A 1 196 ? 34.060 -9.109 -2.946 1.00 56.34 196 GLN A CA 1
ATOM 1548 C C . GLN A 1 196 ? 34.961 -10.342 -3.069 1.00 56.34 196 GLN A C 1
ATOM 1550 O O . GLN A 1 196 ? 35.640 -10.504 -4.078 1.00 56.34 196 GLN A O 1
ATOM 1555 N N . GLU A 1 197 ? 34.948 -11.233 -2.077 1.00 59.22 197 GLU A N 1
ATOM 1556 C CA . GLU A 1 197 ? 35.700 -12.489 -2.097 1.00 59.22 197 GLU A CA 1
ATOM 1557 C C . GLU A 1 197 ? 35.197 -13.444 -3.194 1.00 59.22 197 GLU A C 1
ATOM 1559 O O . GLU A 1 197 ? 36.003 -13.964 -3.964 1.00 59.22 197 GLU A O 1
ATOM 1564 N N . ALA A 1 198 ? 33.877 -13.593 -3.351 1.00 57.34 198 ALA A N 1
ATOM 1565 C CA . ALA A 1 198 ? 33.274 -14.397 -4.417 1.00 57.34 198 ALA A CA 1
ATOM 1566 C C . ALA A 1 198 ? 33.570 -13.841 -5.824 1.00 57.34 198 ALA A C 1
ATOM 1568 O O . ALA A 1 198 ? 33.935 -14.596 -6.723 1.00 57.34 198 ALA A O 1
ATOM 1569 N N . LEU A 1 199 ? 33.483 -12.519 -6.011 1.00 53.38 199 LEU A N 1
ATOM 1570 C CA . LEU A 1 199 ? 33.828 -11.858 -7.277 1.00 53.38 199 LEU A CA 1
ATOM 1571 C C . LEU A 1 199 ? 35.322 -11.974 -7.597 1.00 53.38 199 LEU A C 1
ATOM 1573 O O . LEU A 1 199 ? 35.694 -12.188 -8.750 1.00 53.38 199 LEU A O 1
ATOM 1577 N N . ARG A 1 200 ? 36.184 -11.888 -6.577 1.00 57.03 200 ARG A N 1
ATOM 1578 C CA . ARG A 1 200 ? 37.631 -12.082 -6.722 1.00 57.03 200 ARG A CA 1
ATOM 1579 C C . ARG A 1 200 ? 37.969 -13.510 -7.155 1.00 57.03 200 ARG A C 1
ATOM 1581 O O . ARG A 1 200 ? 38.852 -13.676 -7.994 1.00 57.03 200 ARG A O 1
ATOM 1588 N N . LEU A 1 201 ? 37.263 -14.514 -6.624 1.00 57.59 201 LEU A N 1
ATOM 1589 C CA . LEU A 1 201 ? 37.396 -15.908 -7.060 1.00 57.59 201 LEU A CA 1
ATOM 1590 C C . LEU A 1 201 ? 36.900 -16.127 -8.498 1.00 57.59 201 LEU A C 1
ATOM 1592 O O . LEU A 1 201 ? 37.505 -16.908 -9.223 1.00 57.59 201 LEU A O 1
ATOM 1596 N N . ALA A 1 202 ? 35.827 -15.447 -8.911 1.00 55.66 202 ALA A N 1
ATOM 1597 C CA . ALA A 1 202 ? 35.226 -15.629 -10.233 1.00 55.66 202 ALA A CA 1
ATOM 1598 C C . ALA A 1 202 ? 35.971 -14.899 -11.369 1.00 55.66 202 ALA A C 1
ATOM 1600 O O . ALA A 1 202 ? 36.021 -15.412 -12.483 1.00 55.66 202 ALA A O 1
ATOM 1601 N N . ALA A 1 203 ? 36.542 -13.713 -11.116 1.00 54.41 203 ALA A N 1
ATOM 1602 C CA . ALA A 1 203 ? 37.060 -12.832 -12.173 1.00 54.41 203 ALA A CA 1
ATOM 1603 C C . ALA A 1 203 ? 38.589 -12.631 -12.174 1.00 54.41 203 ALA A C 1
ATOM 1605 O O . ALA A 1 203 ? 39.115 -11.972 -13.070 1.00 54.41 203 ALA A O 1
ATOM 1606 N N . GLY A 1 204 ? 39.330 -13.143 -11.181 1.00 50.84 204 GLY A N 1
ATOM 1607 C CA . GLY A 1 204 ? 40.802 -13.063 -11.126 1.00 50.84 204 GLY A CA 1
ATOM 1608 C C . GLY A 1 204 ? 41.407 -11.650 -10.998 1.00 50.84 204 GLY A C 1
ATOM 1609 O O . GLY A 1 204 ? 42.615 -11.522 -10.803 1.00 50.84 204 GLY A O 1
ATOM 1610 N N . LYS A 1 205 ? 40.601 -10.582 -11.062 1.00 50.34 205 LYS A N 1
ATOM 1611 C CA . LYS A 1 205 ? 40.985 -9.177 -10.842 1.00 50.34 205 LYS A CA 1
ATOM 1612 C C . LYS A 1 205 ? 39.892 -8.437 -10.069 1.00 50.34 205 LYS A C 1
ATOM 1614 O O . LYS A 1 205 ? 38.722 -8.792 -10.153 1.00 50.34 205 LYS A O 1
ATOM 1619 N N . GLN A 1 206 ? 40.296 -7.410 -9.318 1.00 41.09 206 GLN A N 1
ATOM 1620 C CA . GLN A 1 206 ? 39.393 -6.445 -8.679 1.00 41.09 206 GLN A CA 1
ATOM 1621 C C . GLN A 1 206 ? 38.645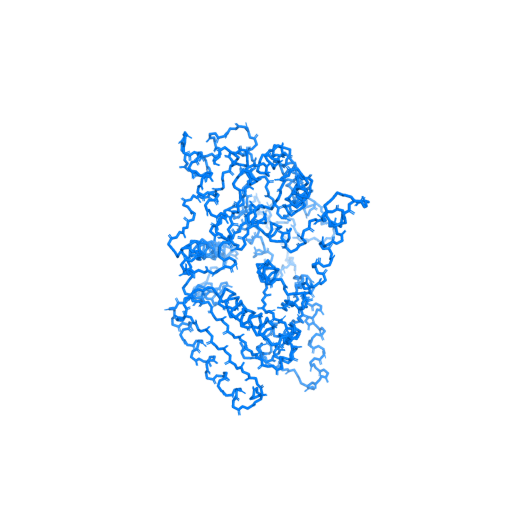 -5.675 -9.779 1.00 41.09 206 GLN A C 1
ATOM 1623 O O . GLN A 1 206 ? 39.306 -4.992 -10.561 1.00 41.09 206 GLN A O 1
ATOM 1628 N N . PRO A 1 207 ? 37.311 -5.772 -9.889 1.00 45.25 207 PRO A N 1
ATOM 1629 C CA . PRO A 1 207 ? 36.583 -4.934 -10.823 1.00 45.25 207 PRO A CA 1
ATOM 1630 C C . PRO A 1 207 ? 36.455 -3.524 -10.225 1.00 45.25 207 PRO A C 1
ATOM 1632 O O . PRO A 1 207 ? 35.783 -3.318 -9.212 1.00 45.25 207 PRO A O 1
ATOM 1635 N N . GLU A 1 208 ? 37.130 -2.548 -10.834 1.00 38.59 208 GLU A N 1
ATOM 1636 C CA . GLU A 1 208 ? 36.965 -1.135 -10.488 1.00 38.59 208 GLU A CA 1
ATOM 1637 C C . GLU A 1 208 ? 35.535 -0.680 -10.830 1.00 38.59 208 GLU A C 1
ATOM 1639 O O . GLU A 1 208 ? 35.037 -0.920 -11.928 1.00 38.59 208 GLU A O 1
ATOM 1644 N N . GLY A 1 209 ? 34.850 -0.037 -9.879 1.00 46.62 209 GLY A N 1
ATOM 1645 C CA . GLY A 1 209 ? 33.553 0.613 -10.119 1.00 46.62 209 GLY A CA 1
ATOM 1646 C C . GLY A 1 209 ? 32.286 -0.234 -9.919 1.00 46.62 209 GLY A C 1
ATOM 1647 O O . GLY A 1 209 ? 31.189 0.276 -10.152 1.00 46.62 209 GLY A O 1
ATOM 1648 N N . VAL A 1 210 ? 32.370 -1.482 -9.439 1.00 41.94 210 VAL A N 1
ATOM 1649 C CA . VAL A 1 210 ? 31.162 -2.271 -9.108 1.00 41.94 210 VAL A CA 1
ATOM 1650 C C . VAL A 1 210 ? 30.518 -1.710 -7.839 1.00 41.94 210 VAL A C 1
ATOM 1652 O O . VAL A 1 210 ? 31.024 -1.861 -6.727 1.00 41.94 210 VAL A O 1
ATOM 1655 N N . THR A 1 211 ? 29.398 -1.010 -8.001 1.00 47.53 211 THR A N 1
ATOM 1656 C CA . THR A 1 211 ? 28.728 -0.302 -6.906 1.00 47.53 211 THR A CA 1
ATOM 1657 C C . THR A 1 211 ? 28.001 -1.263 -5.957 1.00 47.53 211 THR A C 1
ATOM 1659 O O . THR A 1 211 ? 27.263 -2.153 -6.373 1.00 47.53 211 THR A O 1
ATOM 1662 N N . ARG A 1 212 ? 28.183 -1.019 -4.650 1.00 46.88 212 ARG A N 1
ATOM 1663 C CA . ARG A 1 212 ? 27.646 -1.702 -3.445 1.00 46.88 212 ARG A CA 1
ATOM 1664 C C . ARG A 1 212 ? 26.221 -2.282 -3.531 1.00 46.88 212 ARG A C 1
ATOM 1666 O O . ARG A 1 212 ? 25.931 -3.266 -2.862 1.00 46.88 212 ARG A O 1
ATOM 1673 N N . ILE A 1 213 ? 25.335 -1.660 -4.307 1.00 48.47 213 ILE A N 1
ATOM 1674 C CA . ILE A 1 213 ? 23.896 -1.972 -4.385 1.00 48.47 213 ILE A CA 1
ATOM 1675 C C . ILE A 1 213 ? 23.613 -3.093 -5.403 1.00 48.47 213 ILE A C 1
ATOM 1677 O O . ILE A 1 213 ? 22.613 -3.797 -5.301 1.00 48.47 213 ILE A O 1
ATOM 1681 N N . GLN A 1 214 ? 24.517 -3.330 -6.357 1.00 51.84 214 GLN A N 1
ATOM 1682 C CA . GLN A 1 214 ? 24.270 -4.212 -7.502 1.00 51.84 214 GLN A CA 1
ATOM 1683 C C . GLN A 1 214 ? 24.333 -5.715 -7.193 1.00 51.84 214 GLN A C 1
ATOM 1685 O O . GLN A 1 214 ? 24.134 -6.494 -8.115 1.00 51.84 214 GLN A O 1
ATOM 1690 N N . ASN A 1 215 ? 24.571 -6.135 -5.943 1.00 58.19 215 ASN A N 1
ATOM 1691 C CA . ASN A 1 215 ? 24.760 -7.548 -5.574 1.00 58.19 215 ASN A CA 1
ATOM 1692 C C . ASN A 1 215 ? 23.952 -8.009 -4.352 1.00 58.19 215 ASN A C 1
ATOM 1694 O O . ASN A 1 215 ? 24.211 -9.097 -3.834 1.00 58.19 215 ASN A O 1
ATOM 1698 N N . LEU A 1 216 ? 22.984 -7.222 -3.865 1.00 67.00 216 LEU A N 1
ATOM 1699 C CA . LEU A 1 216 ? 22.082 -7.742 -2.834 1.00 67.00 216 LEU A CA 1
ATOM 1700 C C . LEU A 1 216 ? 21.273 -8.912 -3.428 1.00 67.00 216 LEU A C 1
ATOM 1702 O O . LEU A 1 216 ? 20.889 -8.847 -4.607 1.00 67.00 216 LEU A O 1
ATOM 1706 N N . PRO A 1 217 ? 21.083 -10.010 -2.676 1.00 79.69 217 PRO A N 1
ATOM 1707 C CA . PRO A 1 217 ? 20.245 -11.109 -3.124 1.00 79.69 217 PRO A CA 1
ATOM 1708 C C . PRO A 1 217 ? 18.777 -10.674 -3.136 1.00 79.69 217 PRO A C 1
ATOM 1710 O O . PRO A 1 217 ? 18.372 -9.775 -2.397 1.00 79.69 217 PRO A O 1
ATOM 1713 N N . PHE A 1 218 ? 17.991 -11.332 -3.980 1.00 88.56 218 PHE A N 1
ATOM 1714 C CA . PHE A 1 218 ? 16.547 -11.157 -4.009 1.00 88.56 218 PHE A CA 1
ATOM 1715 C C . PHE A 1 218 ? 15.879 -12.129 -3.034 1.00 88.56 218 PHE A C 1
ATOM 1717 O O . PHE A 1 218 ? 16.318 -13.271 -2.886 1.00 88.56 218 PHE A O 1
ATOM 1724 N N . GLU A 1 219 ? 14.800 -11.685 -2.402 1.00 91.19 219 GLU A N 1
ATOM 1725 C CA . GLU A 1 219 ? 13.888 -12.522 -1.625 1.00 91.19 219 GLU A CA 1
ATOM 1726 C C . GLU A 1 219 ? 12.569 -12.666 -2.380 1.00 91.19 219 GLU A C 1
ATOM 1728 O O . GLU A 1 219 ? 12.106 -11.723 -3.021 1.00 91.19 219 GLU A O 1
ATOM 1733 N N . SER A 1 220 ? 11.965 -13.851 -2.296 1.00 94.00 220 SER A N 1
ATOM 1734 C CA . SER A 1 220 ? 10.643 -14.131 -2.853 1.00 94.00 220 SER A CA 1
ATOM 1735 C C . SER A 1 220 ? 9.652 -14.335 -1.715 1.00 94.00 220 SER A C 1
ATOM 1737 O O . SER A 1 220 ? 9.849 -15.205 -0.869 1.00 94.00 220 SER A O 1
ATOM 1739 N N . PHE A 1 221 ? 8.571 -13.567 -1.729 1.00 95.69 221 PHE A N 1
ATOM 1740 C CA . PHE A 1 221 ? 7.427 -13.697 -0.841 1.00 95.69 221 PHE A CA 1
ATOM 1741 C C . PHE A 1 221 ? 6.298 -14.428 -1.576 1.00 95.69 221 PHE A C 1
ATOM 1743 O O . PHE A 1 221 ? 5.884 -13.999 -2.654 1.00 95.69 221 PHE A O 1
ATOM 1750 N N . ASP A 1 222 ? 5.836 -15.551 -1.027 1.00 96.44 222 ASP A N 1
ATOM 1751 C CA . ASP A 1 222 ? 4.817 -16.402 -1.648 1.00 96.44 222 ASP A CA 1
ATOM 1752 C C . ASP A 1 222 ? 3.423 -16.055 -1.100 1.00 96.44 222 ASP A C 1
ATOM 1754 O O . ASP A 1 222 ? 3.135 -16.285 0.078 1.00 96.44 222 ASP A O 1
ATOM 1758 N N . LEU A 1 223 ? 2.561 -15.474 -1.945 1.00 96.19 223 LEU A N 1
ATOM 1759 C CA . LEU A 1 223 ? 1.211 -15.086 -1.524 1.00 96.19 223 LEU A CA 1
ATOM 1760 C C . LEU A 1 223 ? 0.289 -16.291 -1.347 1.00 96.19 223 LEU A C 1
ATOM 1762 O O . LEU A 1 223 ? -0.641 -16.211 -0.549 1.00 96.19 223 LEU A O 1
ATOM 1766 N N . GLY A 1 224 ? 0.545 -17.408 -2.029 1.00 95.75 224 GLY A N 1
ATOM 1767 C CA . GLY A 1 224 ? -0.189 -18.653 -1.811 1.00 95.75 224 GLY A CA 1
ATOM 1768 C C . GLY A 1 224 ? 0.040 -19.194 -0.408 1.00 95.75 224 GLY A C 1
ATOM 1769 O O . GLY A 1 224 ? -0.918 -19.539 0.282 1.00 95.75 224 GLY A O 1
ATOM 1770 N N . ALA A 1 225 ? 1.295 -19.187 0.046 1.00 97.31 225 ALA A N 1
ATOM 1771 C CA . ALA A 1 225 ? 1.634 -19.564 1.415 1.00 97.31 225 ALA A CA 1
ATOM 1772 C C . ALA A 1 225 ? 0.988 -18.624 2.446 1.00 97.31 225 ALA A C 1
ATOM 1774 O O . ALA A 1 225 ? 0.405 -19.104 3.414 1.00 97.31 225 ALA A O 1
ATOM 1775 N N . LEU A 1 226 ? 1.029 -17.302 2.220 1.00 97.19 226 LEU A N 1
ATOM 1776 C CA . LEU A 1 226 ? 0.343 -16.345 3.097 1.00 97.19 226 LEU A CA 1
ATOM 1777 C C . LEU A 1 226 ? -1.161 -16.638 3.171 1.00 97.19 226 LEU A C 1
ATOM 1779 O O . LEU A 1 226 ? -1.712 -16.703 4.264 1.00 97.19 226 LEU A O 1
ATOM 1783 N N . ARG A 1 227 ? -1.818 -16.851 2.027 1.00 96.62 227 ARG A N 1
ATOM 1784 C CA . ARG A 1 227 ? -3.249 -17.181 1.966 1.00 96.62 227 ARG A CA 1
ATOM 1785 C C . ARG A 1 227 ? -3.570 -18.464 2.728 1.00 96.62 227 ARG A C 1
ATOM 1787 O O . ARG A 1 227 ? -4.528 -18.472 3.486 1.00 96.62 227 ARG A O 1
ATOM 1794 N N . ALA A 1 228 ? -2.749 -19.506 2.596 1.00 96.00 228 ALA A N 1
ATOM 1795 C CA . ALA A 1 228 ? -2.912 -20.737 3.368 1.00 96.00 228 ALA A CA 1
ATOM 1796 C C . ALA A 1 228 ? -2.758 -20.497 4.881 1.00 96.00 228 ALA A C 1
ATOM 1798 O O . ALA A 1 228 ? -3.558 -21.001 5.661 1.00 96.00 228 ALA A O 1
ATOM 1799 N N . CYS A 1 229 ? -1.778 -19.690 5.306 1.00 96.50 229 CYS A N 1
ATOM 1800 C CA . CYS A 1 229 ? -1.640 -19.309 6.713 1.00 96.50 229 CYS A CA 1
ATOM 1801 C C . CYS A 1 229 ? -2.872 -18.555 7.227 1.00 96.50 229 CYS A C 1
ATOM 1803 O O . CYS A 1 229 ? -3.341 -18.858 8.315 1.00 96.50 229 CYS A O 1
ATOM 1805 N N . LEU A 1 230 ? -3.406 -17.609 6.448 1.00 95.19 230 LEU A N 1
ATOM 1806 C CA . LEU A 1 230 ? -4.620 -16.877 6.817 1.00 95.19 230 LEU A CA 1
ATOM 1807 C C . LEU A 1 230 ? -5.845 -17.796 6.882 1.00 95.19 230 LEU A C 1
ATOM 1809 O O . LEU A 1 230 ? -6.646 -17.657 7.796 1.00 95.19 230 LEU A O 1
ATOM 1813 N N . TYR A 1 231 ? -5.974 -18.746 5.951 1.00 94.75 231 TYR A N 1
ATOM 1814 C CA . TYR A 1 231 ? -7.045 -19.740 5.992 1.00 94.75 231 TYR A CA 1
ATOM 1815 C C . TYR A 1 231 ? -6.987 -20.550 7.289 1.00 94.75 231 TYR A C 1
ATOM 1817 O O . TYR A 1 231 ? -7.987 -20.666 7.980 1.00 94.75 231 TYR A O 1
ATOM 1825 N N . HIS A 1 232 ? -5.809 -21.070 7.644 1.00 93.88 232 HIS A N 1
ATOM 1826 C CA . HIS A 1 232 ? -5.638 -21.890 8.843 1.00 93.88 232 HIS A CA 1
ATOM 1827 C C . HIS A 1 232 ? -5.766 -21.110 10.155 1.00 93.88 232 HIS A C 1
ATOM 1829 O O . HIS A 1 232 ? -6.238 -21.667 11.135 1.00 93.88 232 HIS A O 1
ATOM 1835 N N . GLU A 1 233 ? -5.359 -19.839 10.195 1.00 93.50 233 GLU A N 1
ATOM 1836 C CA . GLU A 1 233 ? -5.533 -18.990 11.385 1.00 93.50 233 GLU A CA 1
ATOM 1837 C C . GLU A 1 233 ? -7.020 -18.770 11.719 1.00 93.50 233 GLU A C 1
ATOM 1839 O O . GLU A 1 233 ? -7.379 -18.587 12.882 1.00 93.50 233 GLU A O 1
ATOM 1844 N N . TYR A 1 234 ? -7.882 -18.796 10.698 1.00 92.06 234 TYR A N 1
ATOM 1845 C CA . TYR A 1 234 ? -9.309 -18.505 10.807 1.00 92.06 234 TYR A CA 1
ATOM 1846 C C . TYR A 1 234 ? -10.195 -19.659 10.310 1.00 92.06 234 TYR A C 1
ATOM 1848 O O . TYR A 1 234 ? -11.326 -19.423 9.889 1.00 92.06 234 TYR A O 1
ATOM 1856 N N . ASP A 1 235 ? -9.700 -20.899 10.365 1.00 90.56 235 ASP A N 1
ATOM 1857 C CA . ASP A 1 235 ? -10.371 -22.099 9.836 1.00 90.56 235 ASP A CA 1
ATOM 1858 C C . ASP A 1 235 ? -11.776 -22.315 10.412 1.00 90.56 235 ASP A C 1
ATOM 1860 O O . ASP A 1 235 ? -12.703 -22.665 9.684 1.00 90.56 235 ASP A O 1
ATOM 1864 N N . PHE A 1 236 ? -11.963 -21.975 11.685 1.00 88.69 236 PHE A N 1
ATOM 1865 C CA . PHE A 1 236 ? -13.239 -22.002 12.395 1.00 88.69 236 PHE A CA 1
ATOM 1866 C C . PHE A 1 236 ? -14.336 -21.124 11.768 1.00 88.69 236 PHE A C 1
ATOM 1868 O O . PHE A 1 236 ? -15.503 -21.273 12.123 1.00 88.69 236 PHE A O 1
ATOM 1875 N N . LEU A 1 237 ? -13.995 -20.183 10.877 1.00 87.19 237 LEU A N 1
ATOM 1876 C CA . LEU A 1 237 ? -14.974 -19.422 10.091 1.00 87.19 237 LEU A CA 1
ATOM 1877 C C . LEU A 1 237 ? -15.433 -20.184 8.840 1.00 87.19 237 LEU A C 1
ATOM 1879 O O . LEU A 1 237 ? -16.510 -19.918 8.309 1.00 87.19 237 LEU A O 1
ATOM 1883 N N . PHE A 1 238 ? -14.606 -21.088 8.328 1.00 85.56 238 PHE A N 1
ATOM 1884 C CA . PHE A 1 238 ? -14.795 -21.741 7.031 1.00 85.56 238 PHE A CA 1
ATOM 1885 C C . PHE A 1 238 ? -15.347 -23.159 7.182 1.00 85.56 238 PHE A C 1
ATOM 1887 O O . PHE A 1 238 ? -16.093 -23.625 6.318 1.00 85.56 238 PHE A O 1
ATOM 1894 N N . ASP A 1 239 ? -15.043 -23.812 8.300 1.00 77.06 239 ASP A N 1
ATOM 1895 C CA . ASP A 1 239 ? -15.589 -25.114 8.647 1.00 77.06 239 ASP A CA 1
ATOM 1896 C C . ASP A 1 239 ? -17.032 -24.942 9.152 1.00 77.06 239 ASP A C 1
ATOM 1898 O O . ASP A 1 239 ? -17.286 -24.485 10.266 1.00 77.06 239 ASP A O 1
ATOM 1902 N N . GLY A 1 240 ? -18.003 -25.269 8.294 1.00 61.50 240 GLY A N 1
ATOM 1903 C CA . GLY A 1 240 ? -19.413 -25.333 8.679 1.00 61.50 240 GLY A CA 1
ATOM 1904 C C . GLY A 1 240 ? -19.611 -26.365 9.790 1.00 61.50 240 GLY A C 1
ATOM 1905 O O . GLY A 1 240 ? -19.082 -27.476 9.704 1.00 61.50 240 GLY A O 1
ATOM 1906 N N . GLY A 1 241 ? -20.353 -25.989 10.834 1.00 54.12 241 GLY A N 1
ATOM 1907 C CA . GLY A 1 241 ? -20.725 -26.892 11.923 1.00 54.12 241 GLY A CA 1
ATOM 1908 C C . GLY A 1 241 ? -21.401 -28.172 11.416 1.00 54.12 241 GLY A C 1
ATOM 1909 O O . GLY A 1 241 ? -21.882 -28.227 10.283 1.00 54.12 241 GLY A O 1
ATOM 1910 N N . GLU A 1 242 ? -21.408 -29.209 12.262 1.00 47.09 242 GLU A N 1
ATOM 1911 C CA . GLU A 1 242 ? -21.992 -30.524 11.966 1.00 47.09 242 GLU A CA 1
ATOM 1912 C C . GLU A 1 242 ? -23.338 -30.420 11.218 1.00 47.09 242 GLU A C 1
ATOM 1914 O O . GLU A 1 242 ? -24.213 -29.642 11.589 1.00 47.09 242 GLU A O 1
ATOM 1919 N N . GLU A 1 243 ? -23.453 -31.207 10.143 1.00 47.91 243 GLU A N 1
ATOM 1920 C CA . GLU A 1 243 ? -24.610 -31.426 9.261 1.00 47.91 243 GLU A CA 1
ATOM 1921 C C . GLU A 1 243 ? -25.925 -30.708 9.654 1.00 47.91 243 GLU A C 1
ATOM 1923 O O . GLU A 1 243 ? -26.759 -31.257 10.372 1.00 47.91 243 GLU A O 1
ATOM 1928 N N . GLY A 1 244 ? -26.172 -29.509 9.103 1.00 47.47 244 GLY A N 1
ATOM 1929 C CA . GLY A 1 244 ? -27.519 -28.913 9.108 1.00 47.47 244 GLY A CA 1
ATOM 1930 C C . GLY A 1 244 ? -27.617 -27.388 9.033 1.00 47.47 244 GLY A C 1
ATOM 1931 O O . GLY A 1 244 ? -28.642 -26.883 8.574 1.00 47.47 244 GLY A O 1
ATOM 1932 N N . GLU A 1 245 ? -26.579 -26.642 9.418 1.00 48.44 245 GLU A N 1
ATOM 1933 C CA . GLU A 1 245 ? -26.636 -25.175 9.530 1.00 48.44 245 GLU A CA 1
ATOM 1934 C C . GLU A 1 245 ? -25.698 -24.467 8.538 1.00 48.44 245 GLU A C 1
ATOM 1936 O O . GLU A 1 245 ? -24.625 -24.006 8.897 1.00 48.44 245 GLU A O 1
ATOM 1941 N N . GLY A 1 246 ? -26.132 -24.340 7.277 1.00 54.12 246 GLY A N 1
ATOM 1942 C CA . GLY A 1 246 ? -25.491 -23.469 6.277 1.00 54.12 246 GLY A CA 1
ATOM 1943 C C . GLY A 1 246 ? -24.076 -23.878 5.830 1.00 54.12 246 GLY A C 1
ATOM 1944 O O . GLY A 1 246 ? -23.389 -24.677 6.453 1.00 54.12 246 GLY A O 1
ATOM 1945 N N . ALA A 1 247 ? -23.631 -23.350 4.688 1.00 62.06 247 ALA A N 1
ATOM 1946 C CA . ALA A 1 247 ? -22.218 -23.427 4.311 1.00 62.06 247 ALA A CA 1
ATOM 1947 C C . ALA A 1 247 ? -21.415 -22.421 5.160 1.00 62.06 247 ALA A C 1
ATOM 1949 O O . ALA A 1 247 ? -21.927 -21.334 5.437 1.00 62.06 247 ALA A O 1
ATOM 1950 N N . GLY A 1 248 ? -20.181 -22.765 5.553 1.00 80.38 248 GLY A N 1
ATOM 1951 C CA . GLY A 1 248 ? -19.253 -21.835 6.214 1.00 80.38 248 GLY A CA 1
ATOM 1952 C C . GLY A 1 248 ? -18.950 -20.589 5.367 1.00 80.38 248 GLY A C 1
ATOM 1953 O O . GLY A 1 248 ? -19.376 -20.481 4.212 1.00 80.38 248 GLY A O 1
ATOM 1954 N N . PHE A 1 249 ? -18.221 -19.619 5.926 1.00 90.56 249 PHE A N 1
ATOM 1955 C CA . PHE A 1 249 ? -17.900 -18.387 5.202 1.00 90.56 249 PHE A CA 1
ATOM 1956 C C . PHE A 1 249 ? -16.981 -18.660 3.989 1.00 90.56 249 PHE A C 1
ATOM 1958 O O . PHE A 1 249 ? -16.072 -19.478 4.031 1.00 90.56 249 PHE A O 1
ATOM 1965 N N . ASP A 1 250 ? -17.184 -17.930 2.893 1.00 93.25 250 ASP A N 1
ATOM 1966 C CA . ASP A 1 250 ? -16.258 -17.855 1.758 1.00 93.25 250 ASP A CA 1
ATOM 1967 C C . ASP A 1 250 ? -14.949 -17.142 2.154 1.00 93.25 250 ASP A C 1
ATOM 1969 O O . ASP A 1 250 ? -14.944 -15.952 2.491 1.00 93.25 250 ASP A O 1
ATOM 1973 N N . PHE A 1 251 ? -13.832 -17.874 2.081 1.00 94.56 251 PHE A N 1
ATOM 1974 C CA . PHE A 1 251 ? -12.491 -17.369 2.375 1.00 94.56 251 PHE A CA 1
ATOM 1975 C C . PHE A 1 251 ? -12.081 -16.185 1.492 1.00 94.56 251 PHE A C 1
ATOM 1977 O O . PHE A 1 251 ? -11.453 -15.254 1.992 1.00 94.56 251 PHE A O 1
ATOM 1984 N N . GLU A 1 252 ? -12.428 -16.173 0.200 1.00 94.69 252 GLU A N 1
ATOM 1985 C CA . GLU A 1 252 ? -12.044 -15.065 -0.684 1.00 94.69 252 GLU A CA 1
ATOM 1986 C C . GLU A 1 252 ? -12.743 -13.771 -0.273 1.00 94.69 252 GLU A C 1
ATOM 1988 O O . GLU A 1 252 ? -12.135 -12.703 -0.289 1.00 94.69 252 GLU A O 1
ATOM 1993 N N . ARG A 1 253 ? -14.001 -13.875 0.166 1.00 96.00 253 ARG A N 1
ATOM 1994 C CA . ARG A 1 253 ? -14.775 -12.738 0.675 1.00 96.00 253 ARG A CA 1
ATOM 1995 C C . ARG A 1 253 ? -14.269 -12.257 2.031 1.00 96.00 253 ARG A C 1
ATOM 1997 O O . ARG A 1 253 ? -14.205 -11.054 2.265 1.00 96.00 253 ARG A O 1
ATOM 2004 N N . VAL A 1 254 ? -13.860 -13.178 2.905 1.00 96.69 254 VAL A N 1
ATOM 2005 C CA . VAL A 1 254 ? -13.162 -12.825 4.151 1.00 96.69 254 VAL A CA 1
ATOM 2006 C C . VAL A 1 254 ? -11.839 -12.123 3.856 1.00 96.69 254 VAL A C 1
ATOM 2008 O O . VAL A 1 254 ? -11.525 -11.134 4.512 1.00 96.69 254 VAL A O 1
ATOM 2011 N N . LEU A 1 255 ? -11.084 -12.582 2.859 1.00 96.75 255 LEU A N 1
ATOM 2012 C CA . LEU A 1 255 ? -9.813 -11.976 2.484 1.00 96.75 255 LEU A CA 1
ATOM 2013 C C . LEU A 1 255 ? -9.982 -10.544 1.953 1.00 96.75 255 LEU A C 1
ATOM 2015 O O . LEU A 1 255 ? -9.182 -9.680 2.316 1.00 96.75 255 LEU A O 1
ATOM 2019 N N . ASP A 1 256 ? -11.018 -10.280 1.151 1.00 97.19 256 ASP A N 1
ATOM 2020 C CA . ASP A 1 256 ? -11.361 -8.926 0.686 1.00 97.19 256 ASP A CA 1
ATOM 2021 C C . ASP A 1 256 ? -11.595 -7.974 1.863 1.00 97.19 256 ASP A C 1
ATOM 2023 O O . ASP A 1 256 ? -10.993 -6.895 1.936 1.00 97.19 256 ASP A O 1
ATOM 2027 N N . ASP A 1 257 ? -12.401 -8.410 2.835 1.00 97.69 257 ASP A N 1
ATOM 2028 C CA . ASP A 1 257 ? -12.643 -7.651 4.057 1.00 97.69 257 ASP A CA 1
ATOM 2029 C C . ASP A 1 257 ? -11.345 -7.472 4.849 1.00 97.69 257 ASP A C 1
ATOM 2031 O O . ASP A 1 257 ? -11.015 -6.357 5.243 1.00 97.69 257 ASP A O 1
ATOM 2035 N N . MET A 1 258 ? -10.535 -8.519 5.019 1.00 96.75 258 MET A N 1
ATOM 2036 C CA . MET A 1 258 ? -9.249 -8.428 5.717 1.00 96.75 258 MET A CA 1
ATOM 2037 C C . MET A 1 258 ? -8.292 -7.419 5.081 1.00 96.75 258 MET A C 1
ATOM 2039 O O . MET A 1 258 ? -7.606 -6.710 5.823 1.00 96.75 258 MET A O 1
ATOM 2043 N N . VAL A 1 259 ? -8.253 -7.321 3.748 1.00 96.88 259 VAL A N 1
ATOM 2044 C CA . VAL A 1 259 ? -7.502 -6.277 3.036 1.00 96.88 259 VAL A CA 1
ATOM 2045 C C . VAL A 1 259 ? -8.101 -4.904 3.337 1.00 96.88 259 VAL A C 1
ATOM 2047 O O . VAL A 1 259 ? -7.368 -4.014 3.770 1.00 96.88 259 VAL A O 1
ATOM 2050 N N . PHE A 1 260 ? -9.419 -4.735 3.194 1.00 97.06 260 PHE A N 1
ATOM 2051 C CA . PHE A 1 260 ? -10.111 -3.477 3.492 1.00 97.06 260 PHE A CA 1
ATOM 2052 C C . PHE A 1 260 ? -9.844 -2.969 4.915 1.00 97.06 260 PHE A C 1
ATOM 2054 O O . PHE A 1 260 ? -9.557 -1.787 5.116 1.00 97.06 260 PHE A O 1
ATOM 2061 N N . LEU A 1 261 ? -9.869 -3.863 5.904 1.00 95.56 261 LEU A N 1
ATOM 2062 C CA . LEU A 1 261 ? -9.622 -3.530 7.304 1.00 95.56 261 LEU A CA 1
ATOM 2063 C C . LEU A 1 261 ? -8.258 -2.866 7.507 1.00 95.56 261 LEU A C 1
ATOM 2065 O O . LEU A 1 261 ? -8.142 -1.949 8.322 1.00 95.56 261 LEU A O 1
ATOM 2069 N N . THR A 1 262 ? -7.229 -3.273 6.756 1.00 94.81 262 THR A N 1
ATOM 2070 C CA . THR A 1 262 ? -5.889 -2.671 6.874 1.00 94.81 262 THR A CA 1
ATOM 2071 C C . THR A 1 262 ? -5.873 -1.183 6.519 1.00 94.81 262 THR A C 1
ATOM 2073 O O . THR A 1 262 ? -5.053 -0.440 7.061 1.00 94.81 262 THR A O 1
ATOM 2076 N N . PHE A 1 263 ? -6.821 -0.701 5.707 1.00 94.06 263 PHE A N 1
ATOM 2077 C CA . PHE A 1 263 ? -6.920 0.718 5.361 1.00 94.06 263 PHE A CA 1
ATOM 2078 C C . PHE A 1 263 ? -7.274 1.587 6.576 1.00 94.06 263 PHE A C 1
ATOM 2080 O O . PHE A 1 263 ? -6.790 2.715 6.669 1.00 94.06 263 PHE A O 1
ATOM 2087 N N . ILE A 1 264 ? -8.023 1.045 7.547 1.00 91.25 264 ILE A N 1
ATOM 2088 C CA . ILE A 1 264 ? -8.404 1.720 8.805 1.00 91.25 264 ILE A CA 1
ATOM 2089 C C . ILE A 1 264 ? -7.174 2.016 9.681 1.00 91.25 264 ILE A C 1
ATOM 2091 O O . ILE A 1 264 ? -7.121 3.010 10.412 1.00 91.25 264 ILE A O 1
ATOM 2095 N N . ALA A 1 265 ? -6.158 1.155 9.611 1.00 86.31 265 ALA A N 1
ATOM 2096 C CA . ALA A 1 265 ? -4.920 1.305 10.367 1.00 86.31 265 ALA A CA 1
ATOM 2097 C C . ALA A 1 265 ? -3.979 2.382 9.812 1.00 86.31 265 ALA A C 1
ATOM 2099 O O . ALA A 1 265 ? -2.953 2.656 10.439 1.00 86.31 265 ALA A O 1
ATOM 2100 N N . GLY A 1 266 ? -4.333 3.009 8.691 1.00 83.50 266 GLY A N 1
ATOM 2101 C CA . GLY A 1 266 ? -3.538 4.006 7.987 1.00 83.50 266 GLY A CA 1
ATOM 2102 C C . GLY A 1 266 ? -2.944 3.443 6.703 1.00 83.50 266 GLY A C 1
ATOM 2103 O O . GLY A 1 266 ? -2.462 2.311 6.665 1.00 83.50 266 GLY A O 1
ATOM 2104 N N . ASN A 1 267 ? -2.985 4.263 5.662 1.00 89.75 267 ASN A N 1
ATOM 2105 C CA . ASN A 1 267 ? -2.451 3.985 4.334 1.00 89.75 267 ASN A CA 1
ATOM 2106 C C . ASN A 1 267 ? -1.908 5.298 3.741 1.00 89.75 267 ASN A C 1
ATOM 2108 O O . ASN A 1 267 ? -1.895 6.330 4.413 1.00 89.75 267 ASN A O 1
ATOM 2112 N N . ASP A 1 268 ? -1.463 5.276 2.489 1.00 89.69 268 ASP A N 1
ATOM 2113 C CA . ASP A 1 268 ? -0.899 6.460 1.834 1.00 89.69 268 ASP A CA 1
ATOM 2114 C C . ASP A 1 268 ? -1.904 7.605 1.610 1.00 89.69 268 ASP A C 1
ATOM 2116 O O . ASP A 1 268 ? -1.494 8.738 1.374 1.00 89.69 268 ASP A O 1
ATOM 2120 N N . PHE A 1 269 ? -3.208 7.341 1.681 1.00 93.44 269 PHE A N 1
ATOM 2121 C CA . PHE A 1 269 ? -4.270 8.289 1.323 1.00 93.44 269 PHE A CA 1
ATOM 2122 C C . PHE A 1 269 ? -5.026 8.835 2.534 1.00 93.44 269 PHE A C 1
ATOM 2124 O O . PHE A 1 269 ? -5.602 9.920 2.462 1.00 93.44 269 PHE A O 1
ATOM 2131 N N . THR A 1 270 ? -5.030 8.091 3.641 1.00 92.69 270 THR A N 1
ATOM 2132 C CA . THR A 1 270 ? -5.660 8.487 4.904 1.00 92.69 270 THR A CA 1
ATOM 2133 C C . THR A 1 270 ? -4.735 8.199 6.089 1.00 92.69 270 THR A C 1
ATOM 2135 O O . THR A 1 270 ? -4.182 7.095 6.175 1.00 92.69 270 THR A O 1
ATOM 2138 N N . PRO A 1 271 ? -4.607 9.133 7.049 1.00 89.94 271 PRO A N 1
ATOM 2139 C CA . PRO A 1 271 ? -3.755 8.955 8.220 1.00 89.94 271 PRO A CA 1
ATOM 2140 C C . PRO A 1 271 ? -4.205 7.775 9.093 1.00 89.94 271 PRO A C 1
ATOM 2142 O O . PRO A 1 271 ? -5.362 7.369 9.101 1.00 89.94 271 PRO A O 1
ATOM 2145 N N . SER A 1 272 ? -3.281 7.220 9.874 1.00 87.50 272 SER A N 1
ATOM 2146 C CA . SER A 1 272 ? -3.594 6.162 10.842 1.00 87.50 272 SER A CA 1
ATOM 2147 C C . SER A 1 272 ? -4.418 6.706 12.008 1.00 87.50 272 SER A C 1
ATOM 2149 O O . SER A 1 272 ? -4.043 7.726 12.590 1.00 87.50 272 SER A O 1
ATOM 2151 N N . THR A 1 273 ? -5.480 6.011 12.420 1.00 89.00 273 THR A N 1
ATOM 2152 C CA . THR A 1 273 ? -6.199 6.374 13.653 1.00 89.00 273 THR A CA 1
ATOM 2153 C C . THR A 1 273 ? -5.279 6.280 14.884 1.00 89.00 273 THR A C 1
ATOM 2155 O O . THR A 1 273 ? -4.388 5.429 14.938 1.00 89.00 273 THR A O 1
ATOM 2158 N N . PRO A 1 274 ? -5.450 7.126 15.919 1.00 86.12 274 PRO A N 1
ATOM 2159 C CA . PRO A 1 274 ? -4.450 7.253 16.992 1.00 86.12 274 PRO A CA 1
ATOM 2160 C C . PRO A 1 274 ? -4.248 5.990 17.836 1.00 86.12 274 PRO A C 1
ATOM 2162 O O . PRO A 1 274 ? -3.201 5.815 18.462 1.00 86.12 274 PRO A O 1
ATOM 2165 N N . CYS A 1 275 ? -5.254 5.113 17.869 1.00 88.25 275 CYS A N 1
ATOM 2166 C CA . CYS A 1 275 ? -5.231 3.857 18.614 1.00 88.25 275 CYS A CA 1
ATOM 2167 C C . CYS A 1 275 ? -4.758 2.648 17.792 1.00 88.25 275 CYS A C 1
ATOM 2169 O O . CYS A 1 275 ? -4.857 1.521 18.282 1.00 88.25 275 CYS A O 1
ATOM 2171 N N . MET A 1 276 ? -4.249 2.878 16.578 1.00 90.75 276 MET A N 1
ATOM 2172 C CA . MET A 1 276 ? -3.713 1.860 15.679 1.00 90.75 276 MET A CA 1
ATOM 2173 C C . MET A 1 276 ? -2.214 2.081 15.442 1.00 90.75 276 MET A C 1
ATOM 2175 O O . MET A 1 276 ? -1.721 3.207 15.401 1.00 90.75 276 MET A O 1
ATOM 2179 N N . SER A 1 277 ? -1.459 0.987 15.340 1.00 87.44 277 SER A N 1
ATOM 2180 C CA . SER A 1 277 ? -0.036 0.998 14.998 1.00 87.44 277 SER A CA 1
ATOM 2181 C C . SER A 1 277 ? 0.426 -0.389 14.551 1.00 87.44 277 SER A C 1
ATOM 2183 O O . SER A 1 277 ? 0.195 -1.384 15.235 1.00 87.44 277 SER A O 1
ATOM 2185 N N . TYR A 1 278 ? 1.157 -0.455 13.436 1.00 86.62 278 TYR A N 1
ATOM 2186 C CA . TYR A 1 278 ? 1.813 -1.689 12.987 1.00 86.62 278 TYR A CA 1
ATOM 2187 C C . TYR A 1 278 ? 3.065 -2.040 13.811 1.00 86.62 278 TYR A C 1
ATOM 2189 O O . TYR A 1 278 ? 3.531 -3.177 13.782 1.00 86.62 278 TYR A O 1
ATOM 2197 N N . TYR A 1 279 ? 3.615 -1.078 14.557 1.00 82.81 279 TYR A N 1
ATOM 2198 C CA . TYR A 1 279 ? 4.877 -1.231 15.291 1.00 82.81 279 TYR A CA 1
ATOM 2199 C C . TYR A 1 279 ? 4.686 -1.533 16.779 1.00 82.81 279 TYR A C 1
ATOM 2201 O O . TYR A 1 279 ? 5.574 -2.094 17.425 1.00 82.81 279 TYR A O 1
ATOM 2209 N N . GLU A 1 280 ? 3.553 -1.118 17.340 1.00 81.56 280 GLU A N 1
ATOM 2210 C CA . GLU A 1 280 ? 3.199 -1.388 18.729 1.00 81.56 280 GLU A CA 1
ATOM 2211 C C . GLU A 1 280 ? 2.442 -2.709 18.849 1.00 81.56 280 GLU A C 1
ATOM 2213 O O . GLU A 1 280 ? 1.884 -3.208 17.875 1.00 81.56 280 GLU A O 1
ATOM 2218 N N . LYS A 1 281 ? 2.431 -3.292 20.052 1.00 82.19 281 LYS A N 1
ATOM 2219 C CA . LYS A 1 281 ? 1.622 -4.478 20.352 1.00 82.19 281 LYS A CA 1
ATOM 2220 C C . LYS A 1 281 ? 0.447 -4.116 21.280 1.00 82.19 281 LYS A C 1
ATOM 2222 O O . LYS A 1 281 ? 0.674 -3.364 22.232 1.00 82.19 281 LYS A O 1
ATOM 2227 N N . PRO A 1 282 ? -0.770 -4.651 21.041 1.00 87.50 282 PRO A N 1
ATOM 2228 C CA . PRO A 1 282 ? -1.148 -5.471 19.878 1.00 87.50 282 PRO A CA 1
ATOM 2229 C C . PRO A 1 282 ? -1.063 -4.660 18.575 1.00 87.50 282 PRO A C 1
ATOM 2231 O O . PRO A 1 282 ? -1.293 -3.451 18.595 1.00 87.50 282 PRO A O 1
ATOM 2234 N N . SER A 1 283 ? -0.648 -5.311 17.482 1.00 91.25 283 SER A N 1
ATOM 2235 C CA . SER A 1 283 ? -0.462 -4.603 16.209 1.00 91.25 283 SER A CA 1
ATOM 2236 C C . SER A 1 283 ? -1.793 -4.386 15.507 1.00 91.25 283 SER A C 1
ATOM 2238 O O . SER A 1 283 ? -2.751 -5.109 15.774 1.00 91.25 283 SER A O 1
ATOM 2240 N N . SER A 1 284 ? -1.862 -3.400 14.612 1.00 93.38 284 SER A N 1
ATOM 2241 C CA . SER A 1 284 ? -3.102 -3.073 13.903 1.00 93.38 284 SER A CA 1
ATOM 2242 C C . SER A 1 284 ? -3.749 -4.280 13.226 1.00 93.38 284 SER A C 1
ATOM 2244 O O . SER A 1 284 ? -4.954 -4.448 13.356 1.00 93.38 284 SER A O 1
ATOM 2246 N N . THR A 1 285 ? -2.972 -5.139 12.554 1.00 92.94 285 THR A N 1
ATOM 2247 C CA . THR A 1 285 ? -3.491 -6.363 11.917 1.00 92.94 285 THR A CA 1
ATOM 2248 C C . THR A 1 285 ? -4.116 -7.306 12.938 1.00 92.94 285 THR A C 1
ATOM 2250 O O . THR A 1 285 ? -5.237 -7.756 12.733 1.00 92.94 285 THR A O 1
ATOM 2253 N N . ASP A 1 286 ? -3.440 -7.531 14.072 1.00 93.75 286 ASP A N 1
ATOM 2254 C CA . ASP A 1 286 ? -3.942 -8.395 15.148 1.00 93.75 286 ASP A CA 1
ATOM 2255 C C . ASP A 1 286 ? -5.269 -7.853 15.700 1.00 93.75 286 ASP A C 1
ATOM 2257 O O . ASP A 1 286 ? -6.199 -8.610 15.953 1.00 93.75 286 ASP A O 1
ATOM 2261 N N . VAL A 1 287 ? -5.367 -6.535 15.907 1.00 95.69 287 VAL A N 1
ATOM 2262 C CA . VAL A 1 287 ? -6.590 -5.905 16.423 1.00 95.69 287 VAL A CA 1
ATOM 2263 C C . VAL A 1 287 ? -7.717 -6.004 15.400 1.00 95.69 287 VAL A C 1
ATOM 2265 O O . VAL A 1 287 ? -8.819 -6.416 15.748 1.00 95.69 287 VAL A O 1
ATOM 2268 N N . LEU A 1 288 ? -7.452 -5.624 14.153 1.00 96.62 288 LEU A N 1
ATOM 2269 C CA . LEU A 1 288 ? -8.445 -5.565 13.085 1.00 96.62 288 LEU A CA 1
ATOM 2270 C C . LEU A 1 288 ? -8.999 -6.945 12.721 1.00 96.62 288 LEU A C 1
ATOM 2272 O O . LEU A 1 288 ? -10.210 -7.146 12.778 1.00 96.62 288 LEU A O 1
ATOM 2276 N N . TRP A 1 289 ? -8.128 -7.896 12.382 1.00 96.56 289 TRP A N 1
ATOM 2277 C CA . TRP A 1 289 ? -8.549 -9.208 11.896 1.00 96.56 289 TRP A CA 1
ATOM 2278 C C . TRP A 1 289 ? -9.190 -10.053 12.993 1.00 96.56 289 TRP A C 1
ATOM 2280 O O . TRP A 1 289 ? -10.231 -10.651 12.750 1.00 96.56 289 TRP A O 1
ATOM 2290 N N . ASN A 1 290 ? -8.666 -10.025 14.224 1.00 96.38 290 ASN A N 1
ATOM 2291 C CA . ASN A 1 290 ? -9.282 -10.781 15.320 1.00 96.38 290 ASN A CA 1
ATOM 2292 C C . ASN A 1 290 ? -10.619 -10.177 15.766 1.00 96.38 290 ASN A C 1
ATOM 2294 O O . ASN A 1 290 ? -11.520 -10.916 16.158 1.00 96.38 290 ASN A O 1
ATOM 2298 N N . THR A 1 291 ? -10.774 -8.847 15.696 1.00 97.00 291 THR A N 1
ATOM 2299 C CA . THR A 1 291 ? -12.073 -8.209 15.968 1.00 97.00 291 THR A CA 1
ATOM 2300 C C . THR A 1 291 ? -13.082 -8.619 14.903 1.00 97.00 291 THR A C 1
ATOM 2302 O O . THR A 1 291 ? -14.171 -9.056 15.255 1.00 97.00 291 THR A O 1
ATOM 2305 N N . TYR A 1 292 ? -12.705 -8.547 13.624 1.00 97.31 292 TYR A N 1
ATOM 2306 C CA . TYR A 1 292 ? -13.557 -8.961 12.512 1.00 97.31 292 TYR A CA 1
ATOM 2307 C C . TYR A 1 292 ? -13.948 -10.442 12.589 1.00 97.31 292 TYR A C 1
ATOM 2309 O O . TYR A 1 292 ? -15.135 -10.748 12.571 1.00 97.31 292 TYR A O 1
ATOM 2317 N N . ALA A 1 293 ? -12.983 -11.347 12.771 1.00 95.81 293 ALA A N 1
ATOM 2318 C CA . ALA A 1 293 ? -13.236 -12.782 12.896 1.00 95.81 293 ALA A CA 1
ATOM 2319 C C . ALA A 1 293 ? -14.200 -13.106 14.050 1.00 95.81 293 ALA A C 1
ATOM 2321 O O . ALA A 1 293 ? -15.061 -13.969 13.917 1.00 95.81 293 ALA A O 1
ATOM 2322 N N . LYS A 1 294 ? -14.106 -12.374 15.169 1.00 95.00 294 LYS A N 1
ATOM 2323 C CA . LYS A 1 294 ? -15.015 -12.541 16.307 1.00 95.00 294 LYS A CA 1
ATOM 2324 C C . LYS A 1 294 ? -16.457 -12.131 15.986 1.00 95.00 294 LYS A C 1
ATOM 2326 O O . LYS A 1 294 ? -17.375 -12.778 16.475 1.00 95.00 294 LYS A O 1
ATOM 2331 N N . ILE A 1 295 ? -16.661 -11.049 15.231 1.00 95.31 295 ILE A N 1
ATOM 2332 C CA . ILE A 1 295 ? -18.003 -10.498 14.974 1.00 95.31 295 ILE A CA 1
ATOM 2333 C C . ILE A 1 295 ? -18.641 -11.017 13.680 1.00 95.31 295 ILE A C 1
ATOM 2335 O O . ILE A 1 295 ? -19.849 -10.886 13.514 1.00 95.31 295 ILE A O 1
ATOM 2339 N N . LEU A 1 296 ? -17.860 -11.598 12.761 1.00 94.75 296 LEU A N 1
ATOM 2340 C CA . LEU A 1 296 ? -18.345 -12.076 11.463 1.00 94.75 296 LEU A CA 1
ATOM 2341 C C . LEU A 1 296 ? -19.559 -13.022 11.554 1.00 94.75 296 LEU A C 1
ATOM 2343 O O . LEU A 1 296 ? -20.511 -12.792 10.805 1.00 94.75 296 LEU A O 1
ATOM 2347 N N . PRO A 1 297 ? -19.614 -13.996 12.487 1.00 91.06 297 PRO A N 1
ATOM 2348 C CA . PRO A 1 297 ? -20.799 -14.842 12.665 1.00 91.06 297 PRO A CA 1
ATOM 2349 C C . PRO A 1 297 ? -22.091 -14.061 12.954 1.00 91.06 297 PRO A C 1
ATOM 2351 O O . PRO A 1 297 ? -23.173 -14.478 12.550 1.00 91.06 297 PRO A O 1
ATOM 2354 N N . GLU A 1 298 ? -21.985 -12.905 13.613 1.00 90.81 298 GLU A N 1
ATOM 2355 C CA . GLU A 1 298 ? -23.120 -12.056 13.995 1.00 90.81 298 GLU A CA 1
ATOM 2356 C C . GLU A 1 298 ? -23.411 -10.946 12.965 1.00 90.81 298 GLU A C 1
ATOM 2358 O O . GLU A 1 298 ? -24.499 -10.371 12.964 1.00 90.81 298 GLU A O 1
ATOM 2363 N N . LEU A 1 299 ? -22.469 -10.649 12.058 1.00 91.94 299 LEU A N 1
ATOM 2364 C CA . LEU A 1 299 ? -22.614 -9.615 11.021 1.00 91.94 299 LEU A CA 1
ATOM 2365 C C . LEU A 1 299 ? -23.641 -9.986 9.934 1.00 91.94 299 LEU A C 1
ATOM 2367 O O . LEU A 1 299 ? -24.139 -9.106 9.224 1.00 91.94 299 LEU A O 1
ATOM 2371 N N . GLY A 1 300 ? -23.942 -11.278 9.770 1.00 88.00 300 GLY A N 1
ATOM 2372 C CA . GLY A 1 300 ? -24.880 -11.774 8.756 1.00 88.00 300 GLY A CA 1
ATOM 2373 C C . GLY A 1 300 ? -24.399 -11.587 7.309 1.00 88.00 300 GLY A C 1
ATOM 2374 O O . GLY A 1 300 ? -25.218 -11.551 6.390 1.00 88.00 300 GLY A O 1
ATOM 2375 N N . GLY A 1 301 ? -23.092 -11.402 7.099 1.00 92.56 301 GLY A N 1
ATOM 2376 C CA . GLY A 1 301 ? -22.449 -11.282 5.789 1.00 92.56 301 GLY A CA 1
ATOM 2377 C C . GLY A 1 301 ? -21.178 -10.431 5.824 1.00 92.56 301 GLY A C 1
ATOM 2378 O O . GLY A 1 301 ? -20.710 -10.037 6.890 1.00 92.56 301 GLY A O 1
ATOM 2379 N N . TYR A 1 302 ? -20.638 -10.142 4.642 1.00 96.50 302 TYR A N 1
ATOM 2380 C CA . TYR A 1 302 ? -19.372 -9.425 4.453 1.00 96.50 302 TYR A CA 1
ATOM 2381 C C . TYR A 1 302 ? -19.555 -7.907 4.433 1.00 96.50 302 TYR A C 1
ATOM 2383 O O . TYR A 1 302 ? -20.643 -7.397 4.148 1.00 96.50 302 TYR A O 1
ATOM 2391 N N . ILE A 1 303 ? -18.482 -7.180 4.719 1.00 97.31 303 ILE A N 1
ATOM 2392 C CA . ILE A 1 303 ? -18.431 -5.716 4.728 1.00 97.31 303 ILE A CA 1
ATOM 2393 C C . ILE A 1 303 ? -18.269 -5.177 3.307 1.00 97.31 303 ILE A C 1
ATOM 2395 O O . ILE A 1 303 ? -18.860 -4.151 2.967 1.00 97.31 303 ILE A O 1
ATOM 2399 N N . THR A 1 304 ? -17.477 -5.852 2.475 1.00 97.31 304 THR A N 1
ATOM 2400 C CA . THR A 1 304 ? -17.105 -5.380 1.143 1.00 97.31 304 THR A CA 1
ATOM 2401 C C . THR A 1 304 ? -17.485 -6.354 0.037 1.00 97.31 304 THR A C 1
ATOM 2403 O O . THR A 1 304 ? -17.549 -7.572 0.219 1.00 97.31 304 THR A O 1
ATOM 2406 N N . HIS A 1 305 ? -17.723 -5.806 -1.154 1.00 95.38 305 HIS A N 1
ATOM 2407 C CA . HIS A 1 305 ? -17.926 -6.575 -2.374 1.00 95.38 305 HIS A CA 1
ATOM 2408 C C . HIS A 1 305 ? -17.345 -5.835 -3.574 1.00 95.38 305 HIS A C 1
ATOM 2410 O O . HIS A 1 305 ? -17.723 -4.701 -3.854 1.00 95.38 305 HIS A O 1
ATOM 2416 N N . ARG A 1 306 ? -16.434 -6.483 -4.314 1.00 89.75 306 ARG A N 1
ATOM 2417 C CA . ARG A 1 306 ? -15.899 -5.984 -5.600 1.00 89.75 306 ARG A CA 1
ATOM 2418 C C . ARG A 1 306 ? -15.385 -4.536 -5.550 1.00 89.75 306 ARG A C 1
ATOM 2420 O O . ARG A 1 306 ? -15.554 -3.766 -6.496 1.00 89.75 306 ARG A O 1
ATOM 2427 N N . GLY A 1 307 ? -14.717 -4.172 -4.458 1.00 92.44 307 GLY A N 1
ATOM 2428 C CA . GLY A 1 307 ? -14.147 -2.837 -4.294 1.00 92.44 307 GLY A CA 1
ATOM 2429 C C . GLY A 1 307 ? -15.129 -1.767 -3.810 1.00 92.44 307 GLY A C 1
ATOM 2430 O O . GLY A 1 307 ? -14.830 -0.579 -3.955 1.00 92.44 307 GLY A O 1
ATOM 2431 N N . GLU A 1 308 ? -16.278 -2.164 -3.264 1.00 94.56 308 GLU A N 1
ATOM 2432 C CA . GLU A 1 308 ? -17.267 -1.294 -2.621 1.00 94.56 308 GLU A CA 1
ATOM 2433 C C . GLU A 1 308 ? -17.579 -1.771 -1.205 1.00 94.56 308 GLU A C 1
ATOM 2435 O O . GLU A 1 308 ? -17.457 -2.957 -0.898 1.00 94.56 308 GLU A O 1
ATOM 2440 N N . ILE A 1 309 ? -17.998 -0.839 -0.348 1.00 95.62 309 ILE A N 1
ATOM 2441 C CA . ILE A 1 309 ? -18.612 -1.174 0.938 1.00 95.62 309 ILE A CA 1
ATOM 2442 C C . ILE A 1 309 ? -20.027 -1.664 0.619 1.00 95.62 309 ILE A C 1
ATOM 2444 O O . ILE A 1 309 ? -20.851 -0.886 0.144 1.00 95.62 309 ILE A O 1
ATOM 2448 N N . GLU A 1 310 ? -20.278 -2.952 0.841 1.00 93.75 310 GLU A N 1
ATOM 2449 C CA . GLU A 1 310 ? -21.546 -3.612 0.514 1.00 93.75 310 GLU A CA 1
ATOM 2450 C C . GLU A 1 310 ? -22.649 -3.187 1.491 1.00 93.75 310 GLU A C 1
ATOM 2452 O O . GLU A 1 310 ? -23.769 -2.889 1.078 1.00 93.75 310 GLU A O 1
ATOM 2457 N N . ASP A 1 311 ? -22.323 -3.125 2.786 1.00 92.31 311 ASP A N 1
ATOM 2458 C CA . ASP A 1 311 ? -23.274 -2.784 3.843 1.00 92.31 311 ASP A CA 1
ATOM 2459 C C . ASP A 1 311 ? -22.631 -1.871 4.898 1.00 92.31 311 ASP A C 1
ATOM 2461 O O . ASP A 1 311 ? -21.727 -2.253 5.649 1.00 92.31 311 ASP A O 1
ATOM 2465 N N . THR A 1 312 ? -23.132 -0.639 4.980 1.00 92.62 312 THR A N 1
ATOM 2466 C CA . THR A 1 312 ? -22.648 0.365 5.931 1.00 92.62 312 THR A CA 1
ATOM 2467 C C . THR A 1 312 ? -23.010 0.044 7.379 1.00 92.62 312 THR A C 1
ATOM 2469 O O . THR A 1 312 ? -22.278 0.447 8.278 1.00 92.62 312 THR A O 1
ATOM 2472 N N . LYS A 1 313 ? -24.079 -0.720 7.641 1.00 94.00 313 LYS A N 1
ATOM 2473 C CA . LYS A 1 313 ? -24.435 -1.157 8.999 1.00 94.00 313 LYS A CA 1
ATOM 2474 C C . LYS A 1 313 ? -23.444 -2.194 9.509 1.00 94.00 313 LYS A C 1
ATOM 2476 O O . LYS A 1 313 ? -23.038 -2.118 10.663 1.00 94.00 313 LYS A O 1
ATOM 2481 N N . ARG A 1 314 ? -23.007 -3.119 8.647 1.00 95.81 314 ARG A N 1
ATOM 2482 C CA . ARG A 1 314 ? -21.949 -4.090 8.982 1.00 95.81 314 ARG A CA 1
ATOM 2483 C C . ARG A 1 314 ? -20.633 -3.383 9.296 1.00 95.81 314 ARG A C 1
ATOM 2485 O O . ARG A 1 314 ? -19.994 -3.683 10.305 1.00 95.81 314 ARG A O 1
ATOM 2492 N N . LEU A 1 315 ? -20.272 -2.389 8.479 1.00 95.94 315 LEU A N 1
ATOM 2493 C CA . LEU A 1 315 ? -19.122 -1.529 8.754 1.00 95.94 315 LEU A CA 1
ATOM 2494 C C . LEU A 1 315 ? -19.272 -0.792 10.095 1.00 95.94 315 LEU A C 1
ATOM 2496 O O . LEU A 1 315 ? -18.339 -0.798 10.894 1.00 95.94 315 LEU A O 1
ATOM 2500 N N . ALA A 1 316 ? -20.436 -0.207 10.380 1.00 95.19 316 ALA A N 1
ATOM 2501 C CA . ALA A 1 316 ? -20.689 0.479 11.646 1.00 95.19 316 ALA A CA 1
ATOM 2502 C C . ALA A 1 316 ? -20.555 -0.465 12.855 1.00 95.19 316 ALA A C 1
ATOM 2504 O O . ALA A 1 316 ? -19.909 -0.102 13.837 1.00 95.19 316 ALA A O 1
ATOM 2505 N N . THR A 1 317 ? -21.077 -1.695 12.775 1.00 96.19 317 THR A N 1
ATOM 2506 C CA . THR A 1 317 ? -20.918 -2.715 13.828 1.00 96.19 317 THR A CA 1
ATOM 2507 C C . THR A 1 317 ? -19.445 -3.036 14.092 1.00 96.19 317 THR A C 1
ATOM 2509 O O . THR A 1 317 ? -19.019 -3.072 15.248 1.00 96.19 317 THR A O 1
ATOM 2512 N N . LEU A 1 318 ? -18.638 -3.205 13.040 1.00 96.44 318 LEU A N 1
ATOM 2513 C CA . LEU A 1 318 ? -17.190 -3.370 13.184 1.00 96.44 318 LEU A CA 1
ATOM 2514 C C . LEU A 1 318 ? -16.546 -2.153 13.858 1.00 96.44 318 LEU A C 1
ATOM 2516 O O . LEU A 1 318 ? -15.752 -2.311 14.784 1.00 96.44 318 LEU A O 1
ATOM 2520 N N . LEU A 1 319 ? -16.854 -0.943 13.389 1.00 96.19 319 LEU A N 1
ATOM 2521 C CA . LEU A 1 319 ? -16.267 0.283 13.927 1.00 96.19 319 LEU A CA 1
ATOM 2522 C C . LEU A 1 319 ? -16.629 0.468 15.406 1.00 96.19 319 LEU A C 1
ATOM 2524 O O . LEU A 1 319 ? -15.765 0.859 16.188 1.00 96.19 319 LEU A O 1
ATOM 2528 N N . HIS A 1 320 ? -17.855 0.119 15.813 1.00 95.88 320 HIS A N 1
ATOM 2529 C CA . HIS A 1 320 ? -18.257 0.070 17.220 1.00 95.88 320 HIS A CA 1
ATOM 2530 C C . HIS A 1 320 ? -17.388 -0.908 18.021 1.00 95.88 320 HIS A C 1
ATOM 2532 O O . HIS A 1 320 ? -16.799 -0.518 19.029 1.00 95.88 320 HIS A O 1
ATOM 2538 N N . ALA A 1 321 ? -17.219 -2.142 17.536 1.00 95.88 321 ALA A N 1
ATOM 2539 C CA . ALA A 1 321 ? -16.381 -3.137 18.206 1.00 95.88 321 ALA A CA 1
ATOM 2540 C C . ALA A 1 321 ? -14.909 -2.687 18.325 1.00 95.88 321 ALA A C 1
ATOM 2542 O O . ALA A 1 321 ? -14.243 -2.932 19.334 1.00 95.88 321 ALA A O 1
ATOM 2543 N N . LEU A 1 322 ? -14.385 -1.984 17.315 1.00 95.56 322 LEU A N 1
ATOM 2544 C CA . LEU A 1 322 ? -13.046 -1.399 17.368 1.00 95.56 322 LEU A CA 1
ATOM 2545 C C . LEU A 1 322 ? -12.973 -0.236 18.367 1.00 95.56 322 LEU A C 1
ATOM 2547 O O . LEU A 1 322 ? -11.976 -0.131 19.095 1.00 95.56 322 LEU A O 1
ATOM 2551 N N . ALA A 1 323 ? -13.994 0.620 18.420 1.00 94.06 323 ALA A N 1
ATOM 2552 C CA . ALA A 1 323 ? -14.079 1.765 19.324 1.00 94.06 323 ALA A CA 1
ATOM 2553 C C . ALA A 1 323 ? -14.044 1.358 20.803 1.00 94.06 323 ALA A C 1
ATOM 2555 O O . ALA A 1 323 ? -13.348 2.011 21.585 1.00 94.06 323 ALA A O 1
ATOM 2556 N N . ASP A 1 324 ? -14.681 0.244 21.171 1.00 92.88 324 ASP A N 1
ATOM 2557 C CA . ASP A 1 324 ? -14.723 -0.254 22.555 1.00 92.88 324 ASP A CA 1
ATOM 2558 C C . ASP A 1 324 ? -13.323 -0.447 23.168 1.00 92.88 324 ASP A C 1
ATOM 2560 O O . ASP A 1 324 ? -13.093 -0.182 24.350 1.00 92.88 324 ASP A O 1
ATOM 2564 N N . GLY A 1 325 ? -12.341 -0.852 22.355 1.00 90.38 325 GLY A N 1
ATOM 2565 C CA . GLY A 1 325 ? -10.955 -1.050 22.796 1.00 90.38 325 GLY A CA 1
ATOM 2566 C C . GLY A 1 325 ? -10.048 0.185 22.693 1.00 90.38 325 GLY A C 1
ATOM 2567 O O . GLY A 1 325 ? -8.865 0.099 23.038 1.00 90.38 325 GLY A O 1
ATOM 2568 N N . GLU A 1 326 ? -10.542 1.328 22.204 1.00 90.69 326 GLU A N 1
ATOM 2569 C CA . GLU A 1 326 ? -9.708 2.492 21.869 1.00 90.69 326 GLU A CA 1
ATOM 2570 C C . GLU A 1 326 ? -8.899 3.005 23.069 1.00 90.69 326 GLU A C 1
ATOM 2572 O O . GLU A 1 326 ? -7.672 3.130 22.994 1.00 90.69 326 GLU A O 1
ATOM 2577 N N . MET A 1 327 ? -9.567 3.272 24.195 1.00 87.44 327 MET A N 1
ATOM 2578 C CA . MET A 1 327 ? -8.924 3.853 25.381 1.00 87.44 327 MET A CA 1
ATOM 2579 C C . MET A 1 327 ? -7.842 2.942 25.966 1.00 87.44 327 MET A C 1
ATOM 2581 O O . MET A 1 327 ? -6.780 3.417 26.380 1.00 87.44 327 MET A O 1
ATOM 2585 N N . GLN A 1 328 ? -8.077 1.629 25.962 1.00 89.06 328 GLN A N 1
ATOM 2586 C CA . GLN A 1 328 ? -7.109 0.646 26.441 1.00 89.06 328 GLN A CA 1
ATOM 2587 C C . GLN A 1 328 ? -5.855 0.615 25.554 1.00 89.06 328 GLN A C 1
ATOM 2589 O O . GLN A 1 328 ? -4.729 0.566 26.066 1.00 89.06 328 GLN A O 1
ATOM 2594 N N . ARG A 1 329 ? -6.029 0.681 24.227 1.00 89.56 329 ARG A N 1
ATOM 2595 C CA . ARG A 1 329 ? -4.909 0.720 23.274 1.00 89.56 329 ARG A CA 1
ATOM 2596 C C . ARG A 1 329 ? -4.090 1.999 23.419 1.00 89.56 329 ARG A C 1
ATOM 2598 O O . ARG A 1 329 ? -2.870 1.918 23.559 1.00 89.56 329 ARG A O 1
ATOM 2605 N N . LEU A 1 330 ? -4.745 3.159 23.507 1.00 87.06 330 LEU A N 1
ATOM 2606 C CA . LEU A 1 330 ? -4.071 4.444 23.738 1.00 87.06 330 LEU A CA 1
ATOM 2607 C C . LEU A 1 330 ? -3.247 4.439 25.032 1.00 87.06 330 LEU A C 1
ATOM 2609 O O . LEU A 1 330 ? -2.105 4.909 25.059 1.00 87.06 330 LEU A O 1
ATOM 2613 N N . GLU A 1 331 ? -3.783 3.863 26.111 1.00 85.25 331 GLU A N 1
ATOM 2614 C CA . GLU A 1 331 ? -3.036 3.723 27.360 1.00 85.25 331 GLU A CA 1
ATOM 2615 C C . GLU A 1 331 ? -1.815 2.807 27.219 1.00 85.25 331 GLU A C 1
ATOM 2617 O O . GLU A 1 331 ? -0.738 3.125 27.738 1.00 85.25 331 GLU A O 1
ATOM 2622 N N . THR A 1 332 ? -1.966 1.697 26.500 1.00 86.00 332 THR A N 1
ATOM 2623 C CA . THR A 1 332 ? -0.880 0.748 26.237 1.00 86.00 332 THR A CA 1
ATOM 2624 C C . THR A 1 332 ? 0.243 1.418 25.449 1.00 86.00 332 THR A C 1
ATOM 2626 O O . THR A 1 332 ? 1.401 1.376 25.872 1.00 86.00 332 THR A O 1
ATOM 2629 N N . PHE A 1 333 ? -0.090 2.129 24.370 1.00 85.56 333 PHE A N 1
ATOM 2630 C CA . PHE A 1 333 ? 0.886 2.850 23.549 1.00 85.56 333 PHE A CA 1
ATOM 2631 C C . PHE A 1 333 ? 1.627 3.916 24.357 1.00 85.56 333 PHE A C 1
ATOM 2633 O O . PHE A 1 333 ? 2.854 4.012 24.279 1.00 85.56 333 PHE A O 1
ATOM 2640 N N . ARG A 1 334 ? 0.921 4.663 25.217 1.00 81.69 334 ARG A N 1
ATOM 2641 C CA . ARG A 1 334 ? 1.551 5.647 26.108 1.00 81.69 334 ARG A CA 1
ATOM 2642 C C . ARG A 1 334 ? 2.548 4.994 27.067 1.00 81.69 334 ARG A C 1
ATOM 2644 O O . ARG A 1 334 ? 3.691 5.444 27.152 1.00 81.69 334 ARG A O 1
ATOM 2651 N N . LYS A 1 335 ? 2.148 3.922 27.766 1.00 83.69 335 LYS A N 1
ATOM 2652 C CA . LYS A 1 335 ? 3.033 3.181 28.686 1.00 83.69 335 LYS A CA 1
ATOM 2653 C C . LYS A 1 335 ? 4.279 2.672 27.956 1.00 83.69 335 LYS A C 1
ATOM 2655 O O . LYS A 1 335 ? 5.392 2.823 28.459 1.00 83.69 335 LYS A O 1
ATOM 2660 N N . MET A 1 336 ? 4.114 2.134 26.749 1.00 82.06 336 MET A N 1
ATOM 2661 C CA . MET A 1 336 ? 5.226 1.660 25.923 1.00 82.06 336 MET A CA 1
ATOM 2662 C C . MET A 1 336 ? 6.156 2.801 25.489 1.00 82.06 336 MET A C 1
ATOM 2664 O O . MET A 1 336 ? 7.378 2.673 25.599 1.00 82.06 336 MET A O 1
ATOM 2668 N N . ALA A 1 337 ? 5.613 3.950 25.083 1.00 78.81 337 ALA A N 1
ATOM 2669 C CA . ALA A 1 337 ? 6.395 5.140 24.746 1.00 78.81 337 ALA A CA 1
ATOM 2670 C C . ALA A 1 337 ? 7.170 5.702 25.955 1.00 78.81 337 ALA A C 1
ATOM 2672 O O . ALA A 1 337 ? 8.338 6.087 25.834 1.00 78.81 337 ALA A O 1
ATOM 2673 N N . GLU A 1 338 ? 6.562 5.719 27.145 1.00 81.94 338 GLU A N 1
ATOM 2674 C CA . GLU A 1 338 ? 7.228 6.091 28.399 1.00 81.94 338 GLU A CA 1
ATOM 2675 C C . GLU A 1 338 ? 8.383 5.137 28.733 1.00 81.94 338 GLU A C 1
ATOM 2677 O O . GLU A 1 338 ? 9.489 5.590 29.042 1.00 81.94 338 GLU A O 1
ATOM 2682 N N . LEU A 1 339 ? 8.161 3.823 28.624 1.00 82.06 339 LEU A N 1
ATOM 2683 C CA . LEU A 1 339 ? 9.189 2.807 28.857 1.00 82.06 339 LEU A CA 1
ATOM 2684 C C . LEU A 1 339 ? 10.350 2.924 27.865 1.00 82.06 339 LEU A C 1
ATOM 2686 O O . LEU A 1 339 ? 11.510 2.848 28.278 1.00 82.06 339 LEU A O 1
ATOM 2690 N N . ARG A 1 340 ? 10.071 3.148 26.573 1.00 79.44 340 ARG A N 1
ATOM 2691 C CA . ARG A 1 340 ? 11.112 3.366 25.554 1.00 79.44 340 ARG A CA 1
ATOM 2692 C C . ARG A 1 340 ? 11.954 4.594 25.868 1.00 79.44 340 ARG A C 1
ATOM 2694 O O . ARG A 1 340 ? 13.177 4.504 25.844 1.00 79.44 340 ARG A O 1
ATOM 2701 N N . ALA A 1 341 ? 11.331 5.710 26.232 1.00 78.88 341 ALA A N 1
ATOM 2702 C CA . ALA A 1 341 ? 12.073 6.914 26.582 1.00 78.88 341 ALA A CA 1
ATOM 2703 C C . ALA A 1 341 ? 12.923 6.743 27.846 1.00 78.88 341 ALA A C 1
ATOM 2705 O O . ALA A 1 341 ? 14.072 7.175 27.858 1.00 78.88 341 ALA A O 1
ATOM 2706 N N . LYS A 1 342 ? 12.410 6.059 28.881 1.00 81.88 342 LYS A N 1
ATOM 2707 C CA . LYS A 1 342 ? 13.200 5.715 30.077 1.00 81.88 342 LYS A CA 1
ATOM 2708 C C . LYS A 1 342 ? 14.397 4.827 29.722 1.00 81.88 342 LYS A C 1
ATOM 2710 O O . LYS A 1 342 ? 15.496 5.061 30.218 1.00 81.88 342 LYS A O 1
ATOM 2715 N N . ARG A 1 343 ? 14.214 3.838 28.836 1.00 79.94 343 ARG A N 1
ATOM 2716 C CA . ARG A 1 343 ? 15.307 2.986 28.330 1.00 79.94 343 ARG A CA 1
ATOM 2717 C C . ARG A 1 343 ? 16.343 3.793 27.548 1.00 79.94 343 ARG A C 1
ATOM 2719 O O . ARG A 1 343 ? 17.531 3.594 27.772 1.00 79.94 343 ARG A O 1
ATOM 2726 N N . MET A 1 344 ? 15.911 4.716 26.688 1.00 74.25 344 MET A N 1
ATOM 2727 C CA . MET A 1 344 ? 16.813 5.598 25.940 1.00 74.25 344 MET A CA 1
ATOM 2728 C C . MET A 1 344 ? 17.585 6.549 26.864 1.00 74.25 344 MET A C 1
ATOM 2730 O O . MET A 1 344 ? 18.794 6.687 26.706 1.00 74.25 344 MET A O 1
ATOM 2734 N N . ALA A 1 345 ? 16.930 7.144 27.865 1.00 77.38 345 ALA A N 1
ATOM 2735 C CA . ALA A 1 345 ? 17.590 7.987 28.863 1.00 77.38 345 ALA A CA 1
ATOM 2736 C C . ALA A 1 345 ? 18.639 7.197 29.664 1.00 77.38 345 ALA A C 1
ATOM 2738 O O . ALA A 1 345 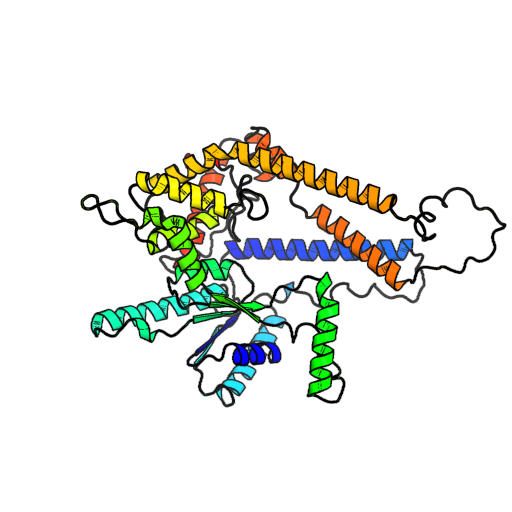? 19.793 7.609 29.748 1.00 77.38 345 ALA A O 1
ATOM 2739 N N . LYS A 1 346 ? 18.281 5.998 30.145 1.00 78.19 346 LYS A N 1
ATOM 2740 C CA . LYS A 1 346 ? 19.214 5.116 30.859 1.00 78.19 346 LYS A CA 1
ATOM 2741 C C . LYS A 1 346 ? 20.384 4.672 29.978 1.00 78.19 346 LYS A C 1
ATOM 2743 O O . LYS A 1 346 ? 21.502 4.609 30.470 1.00 78.19 346 LYS A O 1
ATOM 2748 N N . ALA A 1 347 ? 20.151 4.387 28.694 1.00 73.50 347 ALA A N 1
ATOM 2749 C CA . ALA A 1 347 ? 21.210 4.033 27.748 1.00 73.50 347 ALA A CA 1
ATOM 2750 C C . ALA A 1 347 ? 22.186 5.197 27.506 1.00 73.50 347 ALA A C 1
ATOM 2752 O O . ALA A 1 347 ? 23.393 4.966 27.436 1.00 73.50 347 ALA A O 1
ATOM 2753 N N . LYS A 1 348 ? 21.687 6.441 27.447 1.00 68.06 348 LYS A N 1
ATOM 2754 C CA . LYS A 1 348 ? 22.520 7.654 27.383 1.00 68.06 348 LYS A CA 1
ATOM 2755 C C . LYS A 1 348 ? 23.360 7.827 28.655 1.00 68.06 348 LYS A C 1
ATOM 2757 O O . LYS A 1 348 ? 24.559 8.078 28.569 1.00 68.06 348 LYS A O 1
ATOM 2762 N N . GLU A 1 349 ? 22.774 7.597 29.829 1.00 64.75 349 GLU A N 1
ATOM 2763 C CA . GLU A 1 349 ? 23.486 7.660 31.115 1.00 64.75 349 GLU A CA 1
ATOM 2764 C C . GLU A 1 349 ? 24.511 6.527 31.295 1.00 64.75 349 GLU A C 1
ATOM 2766 O O . GLU A 1 349 ? 25.614 6.759 31.791 1.00 64.75 349 GLU A O 1
ATOM 2771 N N . SER A 1 350 ? 24.191 5.298 30.874 1.00 54.31 350 SER A N 1
ATOM 2772 C CA . SER A 1 350 ? 25.105 4.153 30.959 1.00 54.31 350 SER A CA 1
ATOM 2773 C C . SER A 1 350 ? 26.198 4.195 29.895 1.00 54.31 350 SER A C 1
ATOM 2775 O O . SER A 1 350 ? 27.322 3.803 30.181 1.00 54.31 350 SER A O 1
ATOM 2777 N N . GLY A 1 351 ? 25.917 4.721 28.699 1.00 50.03 351 GLY A N 1
ATOM 2778 C CA . GLY A 1 351 ? 26.940 5.024 27.692 1.00 50.03 351 GLY A CA 1
ATOM 2779 C C . GLY A 1 351 ? 27.915 6.110 28.159 1.00 50.03 351 GLY A C 1
ATOM 2780 O O . GLY A 1 351 ? 29.082 6.088 27.782 1.00 50.03 351 GLY A O 1
ATOM 2781 N N . SER A 1 352 ? 27.468 6.996 29.058 1.00 44.91 352 SER A N 1
ATOM 2782 C CA . SER A 1 352 ? 28.315 7.984 29.735 1.00 44.91 352 SER A CA 1
ATOM 2783 C C . SER A 1 352 ? 29.088 7.428 30.944 1.00 44.91 352 SER A C 1
ATOM 2785 O O . SER A 1 352 ? 30.052 8.061 31.369 1.00 44.91 352 SER A O 1
ATOM 2787 N N . ARG A 1 353 ? 28.690 6.284 31.522 1.00 38.91 353 ARG A N 1
ATOM 2788 C CA . ARG A 1 353 ? 29.319 5.685 32.723 1.00 38.91 353 ARG A CA 1
ATOM 2789 C C . ARG A 1 353 ? 30.061 4.364 32.473 1.00 38.91 353 ARG A C 1
ATOM 2791 O O . ARG A 1 353 ? 30.839 3.949 33.321 1.00 38.91 353 ARG A O 1
ATOM 2798 N N . GLY A 1 354 ? 29.857 3.722 31.324 1.00 31.28 354 GLY A N 1
ATOM 2799 C CA . GLY A 1 354 ? 30.434 2.426 30.943 1.00 31.28 354 GLY A CA 1
ATOM 2800 C C . GLY A 1 354 ? 31.676 2.510 30.053 1.00 31.28 354 GLY A C 1
ATOM 2801 O O . GLY A 1 354 ? 31.927 1.591 29.284 1.00 31.28 354 GLY A O 1
ATOM 2802 N N . GLY A 1 355 ? 32.429 3.608 30.124 1.00 34.31 355 GLY A N 1
ATOM 2803 C CA . GLY A 1 355 ? 33.788 3.713 29.589 1.00 34.31 355 GLY A CA 1
ATOM 2804 C C . GLY A 1 355 ? 34.813 3.485 30.696 1.00 34.31 355 GLY A C 1
ATOM 2805 O O . GLY A 1 355 ? 35.565 4.397 31.027 1.00 34.31 355 GLY A O 1
ATOM 2806 N N . GLY A 1 356 ? 34.790 2.303 31.314 1.00 33.06 356 GLY A N 1
ATOM 2807 C CA . GLY A 1 356 ? 35.899 1.840 32.141 1.00 33.06 356 GLY A CA 1
ATOM 2808 C C . GLY A 1 356 ? 37.065 1.458 31.234 1.00 33.06 356 GLY A C 1
ATOM 2809 O O . GLY A 1 356 ? 36.906 0.593 30.381 1.00 33.06 356 GLY A O 1
ATOM 2810 N N . GLU A 1 357 ? 38.191 2.146 31.426 1.00 36.84 357 GLU A N 1
ATOM 2811 C CA . GLU A 1 357 ? 39.528 1.849 30.885 1.00 36.84 357 GLU A CA 1
ATOM 2812 C C . GLU A 1 357 ? 39.716 2.013 29.366 1.00 36.84 357 GLU A C 1
ATOM 2814 O O . GLU A 1 357 ? 40.034 1.099 28.617 1.00 36.84 357 GLU A O 1
ATOM 2819 N N . GLY A 1 358 ? 39.582 3.263 28.924 1.00 31.97 358 GLY A N 1
ATOM 2820 C CA . GLY A 1 358 ? 40.065 3.755 27.633 1.00 31.97 358 GLY A CA 1
ATOM 2821 C C . GLY A 1 358 ? 40.073 5.280 27.664 1.00 31.97 358 GLY A C 1
ATOM 2822 O O . GLY A 1 358 ? 39.094 5.930 27.293 1.00 31.97 358 GLY A O 1
ATOM 2823 N N . GLY A 1 359 ? 41.127 5.853 28.245 1.00 35.78 359 GLY A N 1
ATOM 2824 C CA . GLY A 1 359 ? 41.209 7.254 28.660 1.00 35.78 359 GLY A CA 1
ATOM 2825 C C . GLY A 1 359 ? 41.229 8.270 27.516 1.00 35.78 359 GLY A C 1
ATOM 2826 O O . GLY A 1 359 ? 42.272 8.834 27.229 1.00 35.78 359 GLY A O 1
ATOM 2827 N N . GLY A 1 360 ? 40.070 8.589 26.934 1.00 35.69 360 GLY A N 1
ATOM 2828 C CA . GLY A 1 360 ? 39.946 9.692 25.963 1.00 35.69 360 GLY A CA 1
ATOM 2829 C C . GLY A 1 360 ? 38.596 10.421 25.938 1.00 35.69 360 GLY A C 1
ATOM 2830 O O . GLY A 1 360 ? 38.505 11.538 25.443 1.00 35.69 360 GLY A O 1
ATOM 2831 N N . ARG A 1 361 ? 37.532 9.848 26.513 1.00 39.97 361 ARG A N 1
ATOM 2832 C CA . ARG A 1 361 ? 36.146 10.270 26.211 1.00 39.97 361 ARG A CA 1
ATOM 2833 C C . ARG A 1 361 ? 35.511 11.304 27.151 1.00 39.97 361 ARG A C 1
ATOM 2835 O O . ARG A 1 361 ? 34.403 11.753 26.889 1.00 39.97 361 ARG A O 1
ATOM 2842 N N . GLY A 1 362 ? 36.188 11.712 28.226 1.00 32.50 362 GLY A N 1
ATOM 2843 C CA . GLY A 1 362 ? 35.616 12.603 29.253 1.00 32.50 362 GLY A CA 1
ATOM 2844 C C . GLY A 1 362 ? 36.202 14.017 29.337 1.00 32.50 362 GLY A C 1
ATOM 2845 O O . GLY A 1 362 ? 35.825 14.764 30.236 1.00 32.50 362 GLY A O 1
ATOM 2846 N N . ARG A 1 363 ? 37.153 14.396 28.471 1.00 35.06 363 ARG A N 1
ATOM 2847 C CA . ARG A 1 363 ? 37.986 15.596 28.699 1.00 35.06 363 ARG A CA 1
ATOM 2848 C C . ARG A 1 363 ? 37.548 16.876 27.974 1.00 35.06 363 ARG A C 1
ATOM 2850 O O . ARG A 1 363 ? 38.093 17.929 28.293 1.00 35.06 363 ARG A O 1
ATOM 2857 N N . LEU A 1 364 ? 36.567 16.825 27.066 1.00 39.72 364 LEU A N 1
ATOM 2858 C CA . LEU A 1 364 ? 36.169 18.008 26.284 1.00 39.72 364 LEU A CA 1
ATOM 2859 C C . LEU A 1 364 ? 35.088 18.867 26.966 1.00 39.72 364 LEU A C 1
ATOM 2861 O O . LEU A 1 364 ? 35.140 20.086 26.889 1.00 39.72 364 LEU A O 1
ATOM 2865 N N . ALA A 1 365 ? 34.173 18.266 27.735 1.00 36.97 365 ALA A N 1
ATOM 2866 C CA . ALA A 1 365 ? 33.091 19.008 28.398 1.00 36.97 365 ALA A CA 1
ATOM 2867 C C . ALA A 1 365 ? 33.525 19.775 29.669 1.00 36.97 365 ALA A C 1
ATOM 2869 O O . ALA A 1 365 ? 32.722 20.495 30.255 1.00 36.97 365 ALA A O 1
ATOM 2870 N N . ARG A 1 366 ? 34.778 19.623 30.129 1.00 33.84 366 ARG A N 1
ATOM 2871 C CA . ARG A 1 366 ? 35.264 20.196 31.402 1.00 33.84 366 ARG A CA 1
ATOM 2872 C C . ARG A 1 366 ? 36.510 21.082 31.282 1.00 33.84 366 ARG A C 1
ATOM 2874 O O . ARG A 1 366 ? 37.126 21.384 32.297 1.00 33.84 366 ARG A O 1
ATOM 2881 N N . ARG A 1 367 ? 36.891 21.499 30.068 1.00 34.75 367 ARG A N 1
ATOM 2882 C CA . ARG A 1 367 ? 38.095 22.319 29.805 1.00 34.75 367 ARG A CA 1
ATOM 2883 C C . ARG A 1 367 ? 37.814 23.760 29.357 1.00 34.75 367 ARG A C 1
ATOM 2885 O O . ARG A 1 367 ? 38.714 24.414 28.853 1.00 34.75 367 ARG A O 1
ATOM 2892 N N . VAL A 1 368 ? 36.606 24.276 29.597 1.00 38.91 368 VAL A N 1
ATOM 2893 C CA . VAL A 1 368 ? 36.250 25.682 29.302 1.00 38.91 368 VAL A CA 1
ATOM 2894 C C . VAL A 1 368 ? 36.528 26.631 30.486 1.00 38.91 368 VAL A C 1
ATOM 2896 O O . VAL A 1 368 ? 36.259 27.818 30.378 1.00 38.91 368 VAL A O 1
ATOM 2899 N N . SER A 1 369 ? 37.096 26.183 31.617 1.00 35.56 369 SER A N 1
ATOM 2900 C CA . SER A 1 369 ? 37.215 27.076 32.791 1.00 35.56 369 SER A CA 1
ATOM 2901 C C . SER A 1 369 ? 38.555 27.159 33.523 1.00 35.56 369 SER A C 1
ATOM 2903 O O . SER A 1 369 ? 38.577 27.792 34.565 1.00 35.56 369 SER A O 1
ATOM 2905 N N . HIS A 1 370 ? 39.662 26.599 33.032 1.00 31.55 370 HIS A N 1
ATOM 2906 C CA . HIS A 1 370 ? 41.002 26.991 33.506 1.00 31.55 370 HIS A CA 1
ATOM 2907 C C . HIS A 1 370 ? 42.077 26.493 32.534 1.00 31.55 370 HIS A C 1
ATOM 2909 O O . HIS A 1 370 ? 42.227 25.288 32.331 1.00 31.55 370 HIS A O 1
ATOM 2915 N N . TYR A 1 371 ? 42.804 27.430 31.923 1.00 31.28 371 TYR A N 1
ATOM 2916 C CA . TYR A 1 371 ? 44.078 27.159 31.259 1.00 31.28 371 TYR A CA 1
ATOM 2917 C C . TYR A 1 371 ? 45.149 27.020 32.346 1.00 31.28 371 TYR A C 1
ATOM 2919 O O . TYR A 1 371 ? 45.355 27.955 33.115 1.00 31.28 371 TYR A O 1
ATOM 2927 N N . ASP A 1 372 ? 45.788 25.855 32.419 1.00 31.59 372 ASP A N 1
ATOM 2928 C CA . ASP A 1 372 ? 46.982 25.613 33.231 1.00 31.59 372 ASP A CA 1
ATOM 2929 C C . ASP A 1 372 ? 48.140 25.295 32.274 1.00 31.59 372 ASP A C 1
ATOM 2931 O O . ASP A 1 372 ? 47.997 24.484 31.353 1.00 31.59 372 ASP A O 1
ATOM 2935 N N . GLU A 1 373 ? 49.253 26.006 32.432 1.00 35.47 373 GLU A N 1
ATOM 2936 C CA . GLU A 1 373 ? 50.260 26.261 31.391 1.00 35.47 373 GLU A CA 1
ATOM 2937 C C . GLU A 1 373 ? 51.404 25.223 31.370 1.00 35.47 373 GLU A C 1
ATOM 2939 O O . GLU A 1 373 ? 52.438 25.443 30.745 1.00 35.47 373 GLU A O 1
ATOM 2944 N N . GLN A 1 374 ? 51.254 24.076 32.050 1.00 36.94 374 GLN A N 1
ATOM 2945 C CA . GLN A 1 374 ? 52.375 23.149 32.303 1.00 36.94 374 GLN A CA 1
ATOM 2946 C C . GLN A 1 374 ? 52.092 21.652 32.053 1.00 36.94 374 GLN A C 1
ATOM 2948 O O . GLN A 1 374 ? 52.560 20.794 32.800 1.00 36.94 374 GLN A O 1
ATOM 2953 N N . ALA A 1 375 ? 51.396 21.286 30.969 1.00 35.56 375 ALA A N 1
ATOM 2954 C CA . ALA A 1 375 ? 51.284 19.880 30.541 1.00 35.56 375 ALA A CA 1
ATOM 2955 C C . ALA A 1 375 ? 51.864 19.650 29.131 1.00 35.56 375 ALA A C 1
ATOM 2957 O O . ALA A 1 375 ? 51.416 20.258 28.162 1.00 35.56 375 ALA A O 1
ATOM 2958 N N . GLY A 1 376 ? 52.856 18.753 29.028 1.00 34.47 376 GLY A N 1
ATOM 2959 C CA . GLY A 1 376 ? 53.501 18.328 27.775 1.00 34.47 376 GLY A CA 1
ATOM 2960 C C . GLY A 1 376 ? 52.569 17.596 26.787 1.00 34.47 376 GLY A C 1
ATOM 2961 O O . GLY A 1 376 ? 51.410 17.323 27.112 1.00 34.47 376 GLY A O 1
ATOM 2962 N N . PRO A 1 377 ? 53.044 17.274 25.566 1.00 33.88 377 PRO A N 1
ATOM 2963 C CA . PRO A 1 377 ? 52.178 16.889 24.454 1.00 33.88 377 PRO A CA 1
ATOM 2964 C C . PRO A 1 377 ? 51.617 15.474 24.650 1.00 33.88 377 PRO A C 1
ATOM 2966 O O . PRO A 1 377 ? 52.362 14.499 24.692 1.00 33.88 377 PRO A O 1
ATOM 2969 N N . ALA A 1 378 ? 50.293 15.351 24.758 1.00 38.28 378 ALA A N 1
ATOM 2970 C CA . ALA A 1 378 ? 49.597 14.066 24.728 1.00 38.28 378 ALA A CA 1
ATOM 2971 C C . ALA A 1 378 ? 49.328 13.648 23.270 1.00 38.28 378 ALA A C 1
ATOM 2973 O O . ALA A 1 378 ? 48.777 14.428 22.496 1.00 38.28 378 ALA A O 1
ATOM 2974 N N . THR A 1 379 ? 49.707 12.422 22.904 1.00 41.03 379 THR A N 1
ATOM 2975 C CA . THR A 1 379 ? 49.718 11.887 21.528 1.00 41.03 379 THR A CA 1
ATOM 2976 C C . THR A 1 379 ? 48.449 11.150 21.077 1.00 41.03 379 THR A C 1
ATOM 2978 O O . THR A 1 379 ? 48.478 10.526 20.025 1.00 41.03 379 THR A O 1
ATOM 2981 N N . ASP A 1 380 ? 47.323 11.235 21.789 1.00 47.56 380 ASP A N 1
ATOM 2982 C CA . ASP A 1 380 ? 46.052 10.639 21.337 1.00 47.56 380 ASP A CA 1
ATOM 2983 C C . ASP A 1 380 ? 45.079 11.721 20.853 1.00 47.56 380 ASP A C 1
ATOM 2985 O O . ASP A 1 380 ? 44.189 12.172 21.580 1.00 47.56 380 ASP A O 1
ATOM 2989 N N . VAL A 1 381 ? 45.259 12.152 19.604 1.00 47.19 381 VAL A N 1
ATOM 2990 C CA . VAL A 1 381 ? 44.252 12.933 18.874 1.00 47.19 381 VAL A CA 1
ATOM 2991 C C . VAL A 1 381 ? 43.339 11.930 18.155 1.00 47.19 381 VAL A C 1
ATOM 2993 O O . VAL A 1 381 ? 43.839 11.169 17.325 1.00 47.19 381 VAL A O 1
ATOM 2996 N N . PRO A 1 382 ? 42.025 11.879 18.454 1.00 51.56 382 PRO A N 1
ATOM 2997 C CA . PRO A 1 382 ? 41.087 11.023 17.729 1.00 51.56 382 PRO A CA 1
ATOM 2998 C C . PRO A 1 382 ? 41.181 11.273 16.221 1.00 51.56 382 PRO A C 1
ATOM 3000 O O . PRO A 1 382 ? 41.283 12.426 15.799 1.00 51.56 382 PRO A O 1
ATOM 3003 N N . ASN A 1 383 ? 41.125 10.213 15.408 1.00 60.00 383 ASN A N 1
ATOM 3004 C CA . ASN A 1 383 ? 41.139 10.352 13.953 1.00 60.00 383 ASN A CA 1
ATOM 3005 C C . ASN A 1 383 ? 40.002 11.309 13.523 1.00 60.00 383 ASN A C 1
ATOM 3007 O O . ASN A 1 383 ? 38.836 11.028 13.824 1.00 60.00 383 ASN A O 1
ATOM 3011 N N . PRO A 1 384 ? 40.294 12.403 12.790 1.00 53.91 384 PRO A N 1
ATOM 3012 C CA . PRO A 1 384 ? 39.278 13.344 12.320 1.00 53.91 384 PRO A CA 1
ATOM 3013 C C . PRO A 1 384 ? 38.112 12.681 11.570 1.00 53.91 384 PRO A C 1
ATOM 3015 O O . PRO A 1 384 ? 36.979 13.148 11.651 1.00 53.91 384 PRO A O 1
ATOM 3018 N N . GLN A 1 385 ? 38.351 11.563 10.873 1.00 52.66 385 GLN A N 1
ATOM 3019 C CA . GLN A 1 385 ? 37.303 10.809 10.173 1.00 52.66 385 GLN A CA 1
ATOM 3020 C C . GLN A 1 385 ? 36.346 10.085 11.130 1.00 52.66 385 GLN A C 1
ATOM 3022 O O . GLN A 1 385 ? 35.141 10.046 10.878 1.00 52.66 385 GLN A O 1
ATOM 3027 N N . GLU A 1 386 ? 36.856 9.540 12.236 1.00 58.72 386 GLU A N 1
ATOM 3028 C CA . GLU A 1 386 ? 36.031 8.885 13.255 1.00 58.72 386 GLU A CA 1
ATOM 3029 C C . GLU A 1 386 ? 35.182 9.916 13.997 1.00 58.72 386 GLU A C 1
ATOM 3031 O O . GLU A 1 386 ? 33.973 9.721 14.133 1.00 58.72 386 GLU A O 1
ATOM 3036 N N . LEU A 1 387 ? 35.781 11.056 14.362 1.00 57.66 387 LEU A N 1
ATOM 3037 C CA . LEU A 1 387 ? 35.077 12.170 14.994 1.00 57.66 387 LEU A CA 1
ATOM 3038 C C . LEU A 1 387 ? 33.948 12.696 14.095 1.00 57.66 387 LEU A C 1
ATOM 3040 O O . LEU A 1 387 ? 32.808 12.809 14.541 1.00 57.66 387 LEU A O 1
ATOM 3044 N N . ARG A 1 388 ? 34.230 12.918 12.803 1.00 59.88 388 ARG A N 1
ATOM 3045 C CA . ARG A 1 388 ? 33.218 13.314 11.807 1.00 59.88 388 ARG A CA 1
ATOM 3046 C C . ARG A 1 388 ? 32.090 12.287 11.686 1.00 59.88 388 ARG A C 1
ATOM 3048 O O . ARG A 1 388 ? 30.925 12.666 11.579 1.00 59.88 388 ARG A O 1
ATOM 3055 N N . SER A 1 389 ? 32.409 10.992 11.717 1.00 60.97 389 SER A N 1
ATOM 3056 C CA . SER A 1 389 ? 31.402 9.928 11.617 1.00 60.97 389 SER A CA 1
ATOM 3057 C C . SER A 1 389 ? 30.480 9.857 12.841 1.00 60.97 389 SER A C 1
ATOM 3059 O O . SER A 1 389 ? 29.265 9.722 12.684 1.00 60.97 389 SER A O 1
ATOM 3061 N N . GLU A 1 390 ? 31.031 10.006 14.050 1.00 61.81 390 GLU A N 1
ATOM 3062 C CA . GLU A 1 390 ? 30.263 10.012 15.299 1.00 61.81 390 GLU A CA 1
ATOM 3063 C C . GLU A 1 390 ? 29.356 11.245 15.375 1.00 61.81 390 GLU A C 1
ATOM 3065 O O . GLU A 1 390 ? 28.188 11.158 15.754 1.00 61.81 390 GLU A O 1
ATOM 3070 N N . LEU A 1 391 ? 29.876 12.392 14.950 1.00 62.56 391 LEU A N 1
ATOM 3071 C CA . LEU A 1 391 ? 29.170 13.664 14.981 1.00 62.56 391 LEU A CA 1
ATOM 3072 C C . LEU A 1 391 ? 28.022 13.702 13.962 1.00 62.56 391 LEU A C 1
ATOM 3074 O O . LEU A 1 391 ? 26.906 14.091 14.302 1.00 62.56 391 LEU A O 1
ATOM 3078 N N . ARG A 1 392 ? 28.237 13.157 12.756 1.00 64.56 392 ARG A N 1
ATOM 3079 C CA . ARG A 1 392 ? 27.172 12.943 11.762 1.00 64.56 392 ARG A CA 1
ATOM 3080 C C . ARG A 1 392 ? 26.080 12.001 12.278 1.00 64.56 392 ARG A C 1
ATOM 3082 O O . ARG A 1 392 ? 24.902 12.241 12.026 1.00 64.56 392 ARG A O 1
ATOM 3089 N N . ALA A 1 393 ? 26.442 10.955 13.023 1.00 66.12 393 ALA A N 1
ATOM 3090 C CA . ALA A 1 393 ? 25.457 10.071 13.646 1.00 66.12 393 ALA A CA 1
ATOM 3091 C C . ALA A 1 393 ? 24.606 10.811 14.695 1.00 66.12 393 ALA A C 1
ATOM 3093 O O . ALA A 1 393 ? 23.389 10.636 14.718 1.00 66.12 393 ALA A O 1
ATOM 3094 N N . ARG A 1 394 ? 25.215 11.689 15.505 1.00 65.69 394 ARG A N 1
ATOM 3095 C CA . ARG A 1 394 ? 24.489 12.527 16.477 1.00 65.69 394 ARG A CA 1
ATOM 3096 C C . ARG A 1 394 ? 23.555 13.535 15.814 1.00 65.69 394 ARG A C 1
ATOM 3098 O O . ARG A 1 394 ? 22.441 13.705 16.299 1.00 65.69 394 ARG A O 1
ATOM 3105 N N . ILE A 1 395 ? 23.972 14.165 14.711 1.00 66.75 395 ILE A N 1
ATOM 3106 C CA . ILE A 1 395 ? 23.077 15.016 13.909 1.00 66.75 395 ILE A CA 1
ATOM 3107 C C . ILE A 1 395 ? 21.868 14.205 13.458 1.00 66.75 395 ILE A C 1
ATOM 3109 O O . ILE A 1 395 ? 20.743 14.642 13.671 1.00 66.75 395 ILE A O 1
ATOM 3113 N N . GLY A 1 396 ? 22.094 13.010 12.903 1.00 66.19 396 GLY A N 1
ATOM 3114 C CA . GLY A 1 396 ? 21.015 12.115 12.490 1.00 66.19 396 GLY A CA 1
ATOM 3115 C C . GLY A 1 396 ? 20.019 11.836 13.618 1.00 66.19 396 GLY A C 1
ATOM 3116 O O . GLY A 1 396 ? 18.818 11.946 13.406 1.00 66.19 396 GLY A O 1
ATOM 3117 N N . GLU A 1 397 ? 20.496 11.572 14.840 1.00 66.69 397 GLU A N 1
ATOM 3118 C CA . GLU A 1 397 ? 19.624 11.364 16.007 1.00 66.69 397 GLU A CA 1
ATOM 3119 C C . GLU A 1 397 ? 18.804 12.608 16.388 1.00 66.69 397 GLU A C 1
ATOM 3121 O O . GLU A 1 397 ? 17.630 12.484 16.744 1.00 66.69 397 GLU A O 1
ATOM 3126 N N . VAL A 1 398 ? 19.403 13.804 16.337 1.00 66.31 398 VAL A N 1
ATOM 3127 C CA . VAL A 1 398 ? 18.701 15.063 16.636 1.00 66.31 398 VAL A CA 1
ATOM 3128 C C . VAL A 1 398 ? 17.654 15.347 15.567 1.00 66.31 398 VAL A C 1
ATOM 3130 O O . VAL A 1 398 ? 16.495 15.580 15.907 1.00 66.31 398 VAL A O 1
ATOM 3133 N N . VAL A 1 399 ? 18.032 15.253 14.293 1.00 67.50 399 VAL A N 1
ATOM 3134 C CA . VAL A 1 399 ? 17.133 15.410 13.145 1.00 67.50 399 VAL A CA 1
ATOM 3135 C C . VAL A 1 399 ? 15.969 14.426 13.260 1.00 67.50 399 VAL A C 1
ATOM 3137 O O . VAL A 1 399 ? 14.814 14.843 13.266 1.00 67.50 399 VAL A O 1
ATOM 3140 N N . ASP A 1 400 ? 16.238 13.137 13.466 1.00 67.94 400 ASP A N 1
ATOM 3141 C CA . ASP A 1 400 ? 15.188 12.127 13.624 1.00 67.94 400 ASP A CA 1
ATOM 3142 C C . ASP A 1 400 ? 14.275 12.402 14.829 1.00 67.94 400 ASP A C 1
ATOM 3144 O O . ASP A 1 400 ? 13.088 12.091 14.766 1.00 67.94 400 ASP A O 1
ATOM 3148 N N . SER A 1 401 ? 14.777 13.023 15.903 1.00 65.25 401 SER A N 1
ATOM 3149 C CA . SER A 1 401 ? 13.948 13.407 17.054 1.00 65.25 401 SER A CA 1
ATOM 3150 C C . SER A 1 401 ? 12.975 14.555 16.759 1.00 65.25 401 SER A C 1
ATOM 3152 O O . SER A 1 401 ? 11.876 14.559 17.312 1.00 65.25 401 SER A O 1
ATOM 3154 N N . VAL A 1 402 ? 13.339 15.483 15.865 1.00 63.03 402 VAL A N 1
ATOM 3155 C CA . VAL A 1 402 ? 12.465 16.579 15.404 1.00 63.03 402 VAL A CA 1
ATOM 3156 C C . VAL A 1 402 ? 11.321 16.036 14.545 1.00 63.03 402 VAL A C 1
ATOM 3158 O O . VAL A 1 402 ? 10.199 16.528 14.621 1.00 63.03 402 VAL A O 1
ATOM 3161 N N . PHE A 1 403 ? 11.593 14.990 13.762 1.00 60.62 403 PHE A N 1
ATOM 3162 C CA . PHE A 1 403 ? 10.624 14.366 12.855 1.00 60.62 403 PHE A CA 1
ATOM 3163 C C . PHE A 1 403 ? 9.947 13.109 13.427 1.00 60.62 403 PHE A C 1
ATOM 3165 O O . PHE A 1 403 ? 9.211 12.432 12.707 1.00 60.62 403 PHE A O 1
ATOM 3172 N N . ALA A 1 404 ? 10.197 12.756 14.691 1.00 55.38 404 ALA A N 1
ATOM 3173 C CA . ALA A 1 404 ? 9.582 11.596 15.328 1.00 55.38 404 ALA A CA 1
ATOM 3174 C C . ALA A 1 404 ? 8.083 11.842 15.608 1.00 55.38 404 ALA A C 1
ATOM 3176 O O . ALA A 1 404 ? 7.707 12.961 15.966 1.00 55.38 404 ALA A O 1
ATOM 3177 N N . PRO A 1 405 ? 7.218 10.807 15.531 1.00 50.66 405 PRO A N 1
ATOM 3178 C CA . PRO A 1 405 ? 5.820 10.922 15.940 1.00 50.66 405 PRO A CA 1
ATOM 3179 C C . PRO A 1 405 ? 5.735 11.454 17.375 1.00 50.66 405 PRO A C 1
ATOM 3181 O O . PRO A 1 405 ? 6.316 10.871 18.297 1.00 50.66 405 PRO A O 1
ATOM 3184 N N . SER A 1 406 ? 5.053 12.584 17.568 1.00 53.50 406 SER A N 1
ATOM 3185 C CA . SER A 1 406 ? 5.121 13.307 18.835 1.00 53.50 406 SER A CA 1
ATOM 3186 C C . SER A 1 406 ? 4.480 12.497 19.965 1.00 53.50 406 SER A C 1
ATOM 3188 O O . SER A 1 406 ? 3.382 11.952 19.841 1.00 53.50 406 SER A O 1
ATOM 3190 N N . ARG A 1 407 ? 5.148 12.453 21.124 1.00 56.09 407 ARG A N 1
ATOM 3191 C CA . ARG A 1 407 ? 4.549 11.986 22.392 1.00 56.09 407 ARG A CA 1
ATOM 3192 C C . ARG A 1 407 ? 3.235 12.717 22.696 1.00 56.09 407 ARG A C 1
ATOM 3194 O O . ARG A 1 407 ? 2.346 12.143 23.323 1.00 56.09 407 ARG A O 1
ATOM 3201 N N . ASP A 1 408 ? 3.110 13.935 22.181 1.00 60.50 408 ASP A N 1
ATOM 3202 C CA . ASP A 1 408 ? 1.921 14.773 22.258 1.00 60.50 408 ASP A CA 1
ATOM 3203 C C . ASP A 1 408 ? 0.725 14.158 21.527 1.00 60.50 408 ASP A C 1
ATOM 3205 O O . ASP A 1 408 ? -0.388 14.250 22.032 1.00 60.50 408 ASP A O 1
ATOM 3209 N N . ARG A 1 409 ? 0.930 13.431 20.417 1.00 68.44 409 ARG A N 1
ATOM 3210 C CA . ARG A 1 409 ? -0.151 12.749 19.683 1.00 68.44 409 ARG A CA 1
ATOM 3211 C C . ARG A 1 409 ? -0.909 11.759 20.575 1.00 68.44 409 ARG A C 1
ATOM 3213 O O . ARG A 1 409 ? -2.133 11.781 20.633 1.00 68.44 409 ARG A O 1
ATOM 3220 N N . LEU A 1 410 ? -0.185 10.932 21.331 1.00 63.72 410 LEU A N 1
ATOM 3221 C CA . LEU A 1 410 ? -0.784 9.962 22.259 1.00 63.72 410 LEU A CA 1
ATOM 3222 C C . LEU A 1 410 ? -1.385 10.634 23.501 1.00 63.72 410 LEU A C 1
ATOM 3224 O O . LEU A 1 410 ? -2.395 10.171 24.031 1.00 63.72 410 LEU A O 1
ATOM 3228 N N . ALA A 1 411 ? -0.765 11.713 23.984 1.00 61.47 411 ALA A N 1
ATOM 3229 C CA . ALA A 1 411 ? -1.263 12.459 25.136 1.00 61.47 411 ALA A CA 1
ATOM 3230 C C . ALA A 1 411 ? -2.586 13.180 24.825 1.00 61.47 411 ALA A C 1
ATOM 3232 O O . ALA A 1 411 ? -3.506 13.128 25.643 1.00 61.47 411 ALA A O 1
ATOM 3233 N N . LEU A 1 412 ? -2.695 13.784 23.636 1.00 57.75 412 LEU A N 1
ATOM 3234 C CA . LEU A 1 412 ? -3.900 14.462 23.154 1.00 57.75 412 LEU A CA 1
ATOM 3235 C C . LEU A 1 412 ? -5.058 13.479 22.964 1.00 57.75 412 LEU A C 1
ATOM 3237 O O . LEU A 1 412 ? -6.154 13.742 23.444 1.00 57.75 412 LEU A O 1
ATOM 3241 N N . ALA A 1 413 ? -4.802 12.311 22.367 1.00 59.91 413 ALA A N 1
ATOM 3242 C CA . ALA A 1 413 ? -5.828 11.282 22.194 1.00 59.91 413 ALA A CA 1
ATOM 3243 C C . ALA A 1 413 ? -6.316 10.682 23.532 1.00 59.91 413 ALA A C 1
ATOM 3245 O O . ALA A 1 413 ? -7.477 10.301 23.664 1.00 59.91 413 ALA A O 1
ATOM 3246 N N . LYS A 1 414 ? -5.446 10.593 24.553 1.00 63.66 414 LYS A N 1
ATOM 3247 C CA . LYS A 1 414 ? -5.781 9.959 25.841 1.00 63.66 414 LYS A CA 1
ATOM 3248 C C . LYS A 1 414 ? -6.653 10.817 26.756 1.00 63.66 414 LYS A C 1
ATOM 3250 O O . LYS A 1 414 ? -7.416 10.248 27.531 1.00 63.66 414 LYS A O 1
ATOM 3255 N N . ALA A 1 415 ? -6.502 12.141 26.757 1.00 56.16 415 ALA A N 1
ATOM 3256 C CA . ALA A 1 415 ? -7.083 12.987 27.807 1.00 56.16 415 ALA A CA 1
ATOM 3257 C C . ALA A 1 415 ? -8.625 12.935 27.893 1.00 56.16 415 ALA A C 1
ATOM 3259 O O . ALA A 1 415 ? -9.196 13.565 28.776 1.00 56.16 415 ALA A O 1
ATOM 3260 N N . GLY A 1 416 ? -9.302 12.222 26.981 1.00 56.84 416 GLY A N 1
ATOM 3261 C CA . GLY A 1 416 ? -10.749 12.316 26.795 1.00 56.84 416 GLY A CA 1
ATOM 3262 C C . GLY A 1 416 ? -11.157 13.689 26.263 1.00 56.84 416 GLY A C 1
ATOM 3263 O O . GLY A 1 416 ? -12.340 13.980 26.134 1.00 56.84 416 GLY A O 1
ATOM 3264 N N . ASP A 1 417 ? -10.171 14.525 25.944 1.00 67.69 417 ASP A N 1
ATOM 3265 C CA . ASP A 1 417 ? -10.349 15.867 25.440 1.00 67.69 417 ASP A CA 1
ATOM 3266 C C . ASP A 1 417 ? -10.451 15.776 23.918 1.00 67.69 417 ASP A C 1
ATOM 3268 O O . ASP A 1 417 ? -9.528 16.103 23.170 1.00 67.69 417 ASP A O 1
ATOM 3272 N N . HIS A 1 418 ? -11.590 15.220 23.491 1.00 74.81 418 HIS A N 1
ATOM 3273 C CA . HIS A 1 418 ? -12.045 15.187 22.104 1.00 74.81 418 HIS A CA 1
ATOM 3274 C C . HIS A 1 418 ? -11.778 16.549 21.446 1.00 74.81 418 HIS A C 1
ATOM 3276 O O . HIS A 1 418 ? -11.177 16.633 20.379 1.00 74.81 418 HIS A O 1
ATOM 3282 N N . GLU A 1 419 ? -12.099 17.639 22.144 1.00 75.19 419 GLU A N 1
ATOM 3283 C CA . GLU A 1 419 ? -11.869 18.997 21.668 1.00 75.19 419 GLU A CA 1
ATOM 3284 C C . GLU A 1 419 ? -10.382 19.316 21.429 1.00 75.19 419 GLU A C 1
ATOM 3286 O O . GLU A 1 419 ? -10.047 19.818 20.358 1.00 75.19 419 GLU A O 1
ATOM 3291 N N . ARG A 1 420 ? -9.462 18.961 22.335 1.00 78.62 420 ARG A N 1
ATOM 3292 C CA . ARG A 1 420 ? -8.013 19.135 22.103 1.00 78.62 420 ARG A CA 1
ATOM 3293 C C . ARG A 1 420 ? -7.458 18.291 20.965 1.00 78.62 420 ARG A C 1
ATOM 3295 O O . ARG A 1 420 ? -6.540 18.760 20.293 1.00 78.62 420 ARG A O 1
ATOM 3302 N N . TRP A 1 421 ? -7.955 17.070 20.751 1.00 84.69 421 TRP A N 1
ATOM 3303 C CA . TRP A 1 421 ? -7.537 16.267 19.595 1.00 84.69 421 TRP A CA 1
ATOM 3304 C C . TRP A 1 421 ? -7.904 16.985 18.296 1.00 84.69 421 TRP A C 1
ATOM 3306 O O . TRP A 1 421 ? -7.031 17.295 17.481 1.00 84.69 421 TRP A O 1
ATOM 3316 N N . TYR A 1 422 ? -9.183 17.327 18.143 1.00 86.00 422 TYR A N 1
ATOM 3317 C CA . TYR A 1 422 ? -9.684 17.947 16.923 1.00 86.00 422 TYR A CA 1
ATOM 3318 C C . TYR A 1 422 ? -9.117 19.353 16.702 1.00 86.00 422 TYR A C 1
ATOM 3320 O O . TYR A 1 422 ? -8.700 19.665 15.590 1.00 86.00 422 TYR A O 1
ATOM 3328 N N . GLN A 1 423 ? -8.983 20.171 17.747 1.00 83.31 423 GLN A N 1
ATOM 3329 C CA . GLN A 1 423 ? -8.394 21.508 17.624 1.00 83.31 423 GLN A CA 1
ATOM 3330 C C . GLN A 1 423 ? -6.879 21.475 17.411 1.00 83.31 423 GLN A C 1
ATOM 3332 O O . GLN A 1 423 ? -6.352 22.283 16.651 1.00 83.31 423 GLN A O 1
ATOM 3337 N N . GLY A 1 424 ? -6.172 20.577 18.100 1.00 77.81 424 GLY A N 1
ATOM 3338 C CA . GLY A 1 424 ? -4.710 20.570 18.140 1.00 77.81 424 GLY A CA 1
ATOM 3339 C C . GLY A 1 424 ? -4.040 19.759 17.032 1.00 77.81 424 GLY A C 1
ATOM 3340 O O . GLY A 1 424 ? -2.907 20.067 16.671 1.00 77.81 424 GLY A O 1
ATOM 3341 N N . ARG A 1 425 ? -4.697 18.711 16.519 1.00 82.75 425 ARG A N 1
ATOM 3342 C CA . ARG A 1 425 ? -4.130 17.804 15.501 1.00 82.75 425 ARG A CA 1
ATOM 3343 C C . ARG A 1 425 ? -4.856 17.862 14.172 1.00 82.75 425 ARG A C 1
ATOM 3345 O O . ARG A 1 425 ? -4.196 17.849 13.145 1.00 82.75 425 ARG A O 1
ATOM 3352 N N . VAL A 1 426 ? -6.185 17.912 14.202 1.00 82.94 426 VAL A N 1
ATOM 3353 C CA . VAL A 1 426 ? -7.003 17.908 12.979 1.00 82.94 426 VAL A CA 1
ATOM 3354 C C . VAL A 1 426 ? -7.225 19.331 12.447 1.00 82.94 426 VAL A C 1
ATOM 3356 O O . VAL A 1 426 ? -7.432 19.518 11.253 1.00 82.94 426 VAL A O 1
ATOM 3359 N N . GLY A 1 427 ? -7.161 20.339 13.323 1.00 81.88 427 GLY A N 1
ATOM 3360 C CA . GLY A 1 427 ? -7.337 21.751 12.974 1.00 81.88 427 GLY A CA 1
ATOM 3361 C C . GLY A 1 427 ? -8.797 22.206 12.879 1.00 81.88 427 GLY A C 1
ATOM 3362 O O . GLY A 1 427 ? -9.070 23.233 12.263 1.00 81.88 427 GLY A O 1
ATOM 3363 N N . VAL A 1 428 ? -9.738 21.473 13.485 1.00 84.12 428 VAL A N 1
ATOM 3364 C CA . VAL A 1 428 ? -11.188 21.734 13.390 1.00 84.12 428 VAL A CA 1
ATOM 3365 C C . VAL A 1 428 ? -11.820 22.032 14.753 1.00 84.12 428 VAL A C 1
ATOM 3367 O O . VAL A 1 428 ? -11.279 21.664 15.800 1.00 84.12 428 VAL A O 1
ATOM 3370 N N . LYS A 1 429 ? -12.974 22.716 14.767 1.00 77.19 429 LYS A N 1
ATOM 3371 C CA . LYS A 1 429 ? -13.677 23.117 16.005 1.00 77.19 429 LYS A CA 1
ATOM 3372 C C . LYS A 1 429 ? -15.127 22.626 16.038 1.00 77.19 429 LYS A C 1
ATOM 3374 O O . LYS A 1 429 ? -15.835 22.645 15.036 1.00 77.19 429 LYS A O 1
ATOM 3379 N N . GLY A 1 430 ? -15.611 22.269 17.229 1.00 70.56 430 GLY A N 1
ATOM 3380 C CA . GLY A 1 430 ? -17.022 21.940 17.463 1.00 70.56 430 GLY A CA 1
ATOM 3381 C C . GLY A 1 430 ? -17.506 20.718 16.670 1.00 70.56 430 GLY A C 1
ATOM 3382 O O . GLY A 1 430 ? -16.847 19.685 16.656 1.00 70.56 430 GLY A O 1
ATOM 3383 N N . ARG A 1 431 ? -18.665 20.840 16.003 1.00 67.62 431 ARG A N 1
ATOM 3384 C CA . ARG A 1 431 ? -19.337 19.754 15.249 1.00 67.62 431 ARG A CA 1
ATOM 3385 C C . ARG A 1 431 ? -18.673 19.386 13.913 1.00 67.62 431 ARG A C 1
ATOM 3387 O O . ARG A 1 431 ? -19.244 18.653 13.116 1.00 67.62 431 ARG A O 1
ATOM 3394 N N . GLU A 1 432 ? -17.484 19.907 13.631 1.00 78.62 432 GLU A N 1
ATOM 3395 C CA . GLU A 1 432 ? -16.724 19.518 12.440 1.00 78.62 432 GLU A CA 1
ATOM 3396 C C . GLU A 1 432 ? -16.097 18.121 12.563 1.00 78.62 432 GLU A C 1
ATOM 3398 O O . GLU A 1 432 ? -15.749 17.547 11.537 1.00 78.62 432 GLU A O 1
ATOM 3403 N N . GLY A 1 433 ? -16.031 17.537 13.769 1.00 78.44 433 GLY A N 1
ATOM 3404 C CA . GLY A 1 433 ? -15.577 16.154 13.982 1.00 78.44 433 GLY A CA 1
ATOM 3405 C C . GLY A 1 433 ? -16.348 15.127 13.141 1.00 78.44 433 GLY A C 1
ATOM 3406 O O . GLY A 1 433 ? -15.730 14.311 12.463 1.00 78.44 433 GLY A O 1
ATOM 3407 N N . ASP A 1 434 ? -17.675 15.256 13.051 1.00 84.88 434 ASP A N 1
ATOM 3408 C CA . ASP A 1 434 ? -18.513 14.376 12.219 1.00 84.88 434 ASP A CA 1
ATOM 3409 C C . ASP A 1 434 ? -18.139 14.473 10.731 1.00 84.88 434 ASP A C 1
ATOM 3411 O O . ASP A 1 434 ? -18.223 13.498 9.985 1.00 84.88 434 ASP A O 1
ATOM 3415 N N . ARG A 1 435 ? -17.705 15.652 10.261 1.00 89.75 435 ARG A N 1
ATOM 3416 C CA . ARG A 1 435 ? -17.244 15.826 8.873 1.00 89.75 435 ARG A CA 1
ATOM 3417 C C . ARG A 1 435 ? -15.914 15.118 8.642 1.00 89.75 435 ARG A C 1
ATOM 3419 O O . ARG A 1 435 ? -15.735 14.522 7.586 1.00 89.75 435 ARG A O 1
ATOM 3426 N N . VAL A 1 436 ? -15.018 15.150 9.628 1.00 92.50 436 VAL A N 1
ATOM 3427 C CA . VAL A 1 436 ? -13.734 14.438 9.585 1.00 92.50 436 VAL A CA 1
ATOM 3428 C C . VAL A 1 436 ? -13.972 12.930 9.518 1.00 92.50 436 VAL A C 1
ATOM 3430 O O . VAL A 1 436 ? -13.408 12.271 8.651 1.00 92.50 436 VAL A O 1
ATOM 3433 N N . ALA A 1 437 ? -14.853 12.395 10.370 1.00 92.56 437 ALA A N 1
ATOM 3434 C CA . ALA A 1 437 ? -15.241 10.984 10.345 1.00 92.56 437 ALA A CA 1
ATOM 3435 C C . ALA A 1 437 ? -15.852 10.579 8.993 1.00 92.56 437 ALA A C 1
ATOM 3437 O O . ALA A 1 437 ? -15.402 9.614 8.376 1.00 92.56 437 ALA A O 1
ATOM 3438 N N . ASN A 1 438 ? -16.783 11.379 8.466 1.00 93.31 438 ASN A N 1
ATOM 3439 C CA . ASN A 1 438 ? -17.402 11.137 7.162 1.00 93.31 438 ASN A CA 1
ATOM 3440 C C . ASN A 1 438 ? -16.379 11.116 6.019 1.00 93.31 438 ASN A C 1
ATOM 3442 O O . ASN A 1 438 ? -16.400 10.218 5.178 1.00 93.31 438 ASN A O 1
ATOM 3446 N N . GLU A 1 439 ? -15.473 12.095 5.973 1.00 95.12 439 GLU A N 1
ATOM 3447 C CA . GLU A 1 439 ? -14.418 12.133 4.956 1.00 95.12 439 GLU A CA 1
ATOM 3448 C C . GLU A 1 439 ? -13.397 11.008 5.131 1.00 95.12 439 GLU A C 1
ATOM 3450 O O . GLU A 1 439 ? -12.860 10.512 4.141 1.00 95.12 439 GLU A O 1
ATOM 3455 N N . PHE A 1 440 ? -13.162 10.548 6.361 1.00 95.50 440 PHE A N 1
ATOM 3456 C CA . PHE A 1 440 ? -12.320 9.385 6.615 1.00 95.50 440 PHE A CA 1
ATOM 3457 C C . PHE A 1 440 ? -12.950 8.111 6.042 1.00 95.50 440 PHE A C 1
ATOM 3459 O O . PHE A 1 440 ? -12.286 7.397 5.294 1.00 95.50 440 PHE A O 1
ATOM 3466 N N . ILE A 1 441 ? -14.242 7.859 6.298 1.00 95.44 441 ILE A N 1
ATOM 3467 C CA . ILE A 1 441 ? -14.976 6.720 5.716 1.00 95.44 441 ILE A CA 1
ATOM 3468 C C . ILE A 1 441 ? -15.024 6.810 4.184 1.00 95.44 441 ILE A C 1
ATOM 3470 O O . ILE A 1 441 ? -14.804 5.807 3.502 1.00 95.44 441 ILE A O 1
ATOM 3474 N N . ARG A 1 442 ? -15.229 8.011 3.621 1.00 95.25 442 ARG A N 1
ATOM 3475 C CA . ARG A 1 442 ? -15.105 8.239 2.168 1.00 95.25 442 ARG A CA 1
ATOM 3476 C C . ARG A 1 442 ? -13.715 7.883 1.656 1.00 95.25 442 ARG A C 1
ATOM 3478 O O . ARG A 1 442 ? -13.610 7.283 0.591 1.00 95.25 442 ARG A O 1
ATOM 3485 N N . GLY A 1 443 ? -12.670 8.202 2.413 1.00 96.12 443 GLY A N 1
ATOM 3486 C CA . GLY A 1 443 ? -11.302 7.808 2.097 1.00 96.12 443 GLY A CA 1
ATOM 3487 C C . GLY A 1 443 ? -11.087 6.300 2.113 1.00 96.12 443 GLY A C 1
ATOM 3488 O O . GLY A 1 443 ? -10.479 5.774 1.187 1.00 96.12 443 GLY A O 1
ATOM 3489 N N . LEU A 1 444 ? -11.657 5.580 3.082 1.00 96.12 444 LEU A N 1
ATOM 3490 C CA . LEU A 1 444 ? -11.619 4.113 3.092 1.00 96.12 444 LEU A CA 1
ATOM 3491 C C . LEU A 1 444 ? -12.304 3.519 1.853 1.00 96.12 444 LEU A C 1
ATOM 3493 O O . LEU A 1 444 ? -11.749 2.628 1.211 1.00 96.12 444 LEU A O 1
ATOM 3497 N N . ALA A 1 445 ? -13.479 4.039 1.486 1.00 95.81 445 ALA A N 1
ATOM 3498 C CA . ALA A 1 445 ? -14.192 3.627 0.276 1.00 95.81 445 ALA A CA 1
ATOM 3499 C C . ALA A 1 445 ? -13.393 3.952 -1.000 1.00 95.81 445 ALA A C 1
ATOM 3501 O O . ALA A 1 445 ? -13.330 3.139 -1.924 1.00 95.81 445 ALA A O 1
ATOM 3502 N N . TRP A 1 446 ? -12.745 5.120 -1.036 1.00 96.44 446 TRP A N 1
ATOM 3503 C CA . TRP A 1 446 ? -11.874 5.538 -2.131 1.00 96.44 446 TRP A CA 1
ATOM 3504 C C . TRP A 1 446 ? -10.683 4.586 -2.290 1.00 96.44 446 TRP A C 1
ATOM 3506 O O . TRP A 1 446 ? -10.439 4.101 -3.394 1.00 96.44 446 TRP A O 1
ATOM 3516 N N . THR A 1 447 ? -9.987 4.257 -1.197 1.00 96.25 447 THR A N 1
ATOM 3517 C CA . THR A 1 447 ? -8.848 3.326 -1.202 1.00 96.25 447 THR A CA 1
ATOM 3518 C C . THR A 1 447 ? -9.290 1.927 -1.623 1.00 96.25 447 T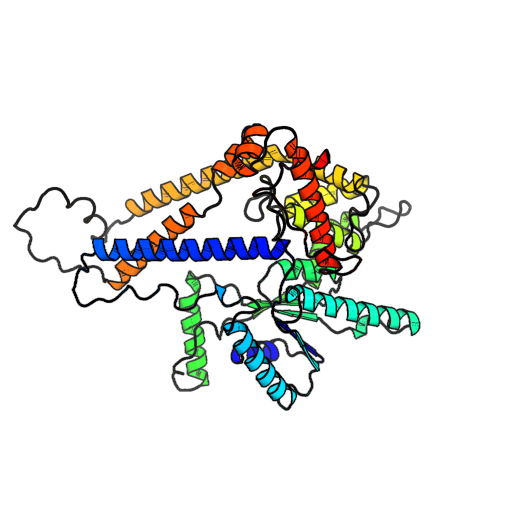HR A C 1
ATOM 3520 O O . THR A 1 447 ? -8.645 1.298 -2.462 1.00 96.25 447 THR A O 1
ATOM 3523 N N . LEU A 1 448 ? -10.442 1.460 -1.138 1.00 95.94 448 LEU A N 1
ATOM 3524 C CA . LEU A 1 448 ? -11.015 0.181 -1.547 1.00 95.94 448 LEU A CA 1
ATOM 3525 C C . LEU A 1 448 ? -11.269 0.114 -3.059 1.00 95.94 448 LEU A C 1
ATOM 3527 O O . LEU A 1 448 ? -10.856 -0.851 -3.714 1.00 95.94 448 LEU A O 1
ATOM 3531 N N . ALA A 1 449 ? -11.874 1.161 -3.626 1.00 95.44 449 ALA A N 1
ATOM 3532 C CA . ALA A 1 449 ? -12.067 1.282 -5.066 1.00 95.44 449 ALA A CA 1
ATOM 3533 C C . ALA A 1 449 ? -10.728 1.361 -5.815 1.00 95.44 449 ALA A C 1
ATOM 3535 O O . ALA A 1 449 ? -10.579 0.753 -6.876 1.00 95.44 449 ALA A O 1
ATOM 3536 N N . TYR A 1 450 ? -9.732 2.052 -5.260 1.00 95.38 450 TYR A N 1
ATOM 3537 C CA . TYR A 1 450 ? -8.420 2.223 -5.879 1.00 95.38 450 TYR A CA 1
ATOM 3538 C C . TYR A 1 450 ? -7.685 0.887 -6.045 1.00 95.38 450 TYR A C 1
ATOM 3540 O O . TYR A 1 450 ? -7.192 0.588 -7.137 1.00 95.38 450 TYR A O 1
ATOM 3548 N N . TYR A 1 451 ? -7.683 0.041 -5.010 1.00 94.50 451 TYR A N 1
ATOM 3549 C CA . TYR A 1 451 ? -7.026 -1.273 -5.035 1.00 94.50 451 TYR A CA 1
ATOM 3550 C C . TYR A 1 451 ? -7.731 -2.239 -5.992 1.00 94.50 451 TYR A C 1
ATOM 3552 O O . TYR A 1 451 ? -7.074 -2.872 -6.822 1.00 94.50 451 TYR A O 1
ATOM 3560 N N . HIS A 1 452 ? -9.064 -2.292 -5.957 1.00 92.19 452 HIS A N 1
ATOM 3561 C CA . HIS A 1 452 ? -9.834 -3.266 -6.737 1.00 92.19 452 HIS A CA 1
ATOM 3562 C C . HIS A 1 452 ? -10.072 -2.845 -8.188 1.00 92.19 452 HIS A C 1
ATOM 3564 O O . HIS A 1 452 ? -10.070 -3.688 -9.082 1.00 92.19 452 HIS A O 1
ATOM 3570 N N . ARG A 1 453 ? -10.279 -1.550 -8.444 1.00 90.06 453 ARG A N 1
ATOM 3571 C CA . ARG A 1 453 ? -10.776 -1.030 -9.733 1.00 90.06 453 ARG A CA 1
ATOM 3572 C C . ARG A 1 453 ? -9.843 -0.002 -10.375 1.00 90.06 453 ARG A C 1
ATOM 3574 O O . ARG A 1 453 ? -9.982 0.294 -11.561 1.00 90.06 453 ARG A O 1
ATOM 3581 N N . GLY A 1 454 ? -8.831 0.463 -9.643 1.00 90.00 454 GLY A N 1
ATOM 3582 C CA . GLY A 1 454 ? -7.862 1.450 -10.115 1.00 90.00 454 GLY A CA 1
ATOM 3583 C C . GLY A 1 454 ? -8.403 2.885 -10.109 1.00 90.00 454 GLY A C 1
ATOM 3584 O O . GLY A 1 454 ? -9.564 3.124 -9.767 1.00 90.00 454 GLY A O 1
ATOM 3585 N N . PRO A 1 455 ? -7.560 3.865 -10.473 1.00 87.38 455 PRO A N 1
ATOM 3586 C CA . PRO A 1 455 ? -7.979 5.256 -10.566 1.00 87.38 455 PRO A CA 1
ATOM 3587 C C . PRO A 1 455 ? -8.794 5.521 -11.832 1.00 87.38 455 PRO A C 1
ATOM 3589 O O . PRO A 1 455 ? -8.452 5.041 -12.912 1.00 87.38 455 PRO A O 1
ATOM 3592 N N . GLY A 1 456 ? -9.820 6.364 -11.713 1.00 76.44 456 GLY A N 1
ATOM 3593 C CA . GLY A 1 456 ? -10.436 7.033 -12.857 1.00 76.44 456 GLY A CA 1
ATOM 3594 C C . GLY A 1 456 ? -11.293 6.214 -13.805 1.00 76.44 456 GLY A C 1
ATOM 3595 O O . GLY A 1 456 ? -11.674 6.762 -14.835 1.00 76.44 456 GLY A O 1
ATOM 3596 N N . SER A 1 457 ? -11.576 4.947 -13.512 1.00 68.62 457 SER A N 1
ATOM 3597 C CA . SER A 1 457 ? -12.668 4.244 -14.188 1.00 68.62 457 SER A CA 1
ATOM 3598 C C . SER A 1 457 ? -14.017 4.792 -13.702 1.00 68.62 457 SER A C 1
ATOM 3600 O O . SER A 1 457 ? -14.084 5.397 -12.631 1.00 68.62 457 SER A O 1
ATOM 3602 N N . ASP A 1 458 ? -15.097 4.580 -14.461 1.00 70.00 458 ASP A N 1
ATOM 3603 C CA . ASP A 1 458 ? -16.453 5.028 -14.078 1.00 70.00 458 ASP A CA 1
ATOM 3604 C C . ASP A 1 458 ? -16.897 4.463 -12.718 1.00 70.00 458 ASP A C 1
ATOM 3606 O O . ASP A 1 458 ? -17.696 5.060 -12.002 1.00 70.00 458 ASP A O 1
ATOM 3610 N N . THR A 1 459 ? -16.320 3.322 -12.344 1.00 75.25 459 THR A N 1
ATOM 3611 C CA . THR A 1 459 ? -16.496 2.654 -11.054 1.00 75.25 459 THR A CA 1
ATOM 3612 C C . THR A 1 459 ? -15.230 2.718 -10.188 1.00 75.25 459 THR A C 1
ATOM 3614 O O . THR A 1 459 ? -15.124 2.013 -9.199 1.00 75.25 459 THR A O 1
ATOM 3617 N N . GLY A 1 460 ? -14.201 3.457 -10.591 1.00 82.75 460 GLY A N 1
ATOM 3618 C CA . GLY A 1 460 ? -12.899 3.500 -9.928 1.00 82.75 460 GLY A CA 1
ATOM 3619 C C . GLY A 1 460 ? -12.779 4.626 -8.919 1.00 82.75 460 GLY A C 1
ATOM 3620 O O . GLY A 1 460 ? -13.705 5.398 -8.685 1.00 82.75 460 GLY A O 1
ATOM 3621 N N . ALA A 1 461 ? -11.590 4.754 -8.342 1.00 92.19 461 ALA A N 1
ATOM 3622 C CA . ALA A 1 461 ? -11.302 5.824 -7.400 1.00 92.19 461 ALA A CA 1
ATOM 3623 C C . ALA A 1 461 ? -11.186 7.183 -8.131 1.00 92.19 461 ALA A C 1
ATOM 3625 O O . ALA A 1 461 ? -10.361 7.316 -9.046 1.00 92.19 461 ALA A O 1
ATOM 3626 N N . PRO A 1 462 ? -11.974 8.214 -7.763 1.00 93.62 462 PRO A N 1
ATOM 3627 C CA . PRO A 1 462 ? -11.922 9.518 -8.423 1.00 93.62 462 PRO A CA 1
ATOM 3628 C C . PRO A 1 462 ? -10.556 10.210 -8.309 1.00 93.62 462 PRO A C 1
ATOM 3630 O O . PRO A 1 462 ? -10.028 10.383 -7.213 1.00 93.62 462 PRO A O 1
ATOM 3633 N N . TRP A 1 463 ? -10.029 10.723 -9.426 1.00 95.00 463 TRP A N 1
ATOM 3634 C CA . TRP A 1 463 ? -8.722 11.404 -9.488 1.00 95.00 463 TRP A CA 1
ATOM 3635 C C . TRP A 1 463 ? -8.585 12.637 -8.593 1.00 95.00 463 TRP A C 1
ATOM 3637 O O . TRP A 1 463 ? -7.478 12.987 -8.192 1.00 95.00 463 TRP A O 1
ATOM 3647 N N . ARG A 1 464 ? -9.692 13.343 -8.347 1.00 95.06 464 ARG A N 1
ATOM 3648 C CA . ARG A 1 464 ? -9.700 14.659 -7.688 1.00 95.06 464 ARG A CA 1
ATOM 3649 C C . ARG A 1 464 ? -9.952 14.596 -6.188 1.00 95.06 464 ARG A C 1
ATOM 3651 O O . ARG A 1 464 ? -9.928 15.640 -5.549 1.00 95.06 464 ARG A O 1
ATOM 3658 N N . TRP A 1 465 ? -10.225 13.417 -5.642 1.00 95.75 465 TRP A N 1
ATOM 3659 C CA . TRP A 1 465 ? -10.397 13.279 -4.205 1.00 95.75 465 TRP A CA 1
ATOM 3660 C C . TRP A 1 465 ? -9.029 13.201 -3.515 1.00 95.75 465 TRP A C 1
ATOM 3662 O O . TRP A 1 465 ? -8.077 12.627 -4.047 1.00 95.75 465 TRP A O 1
ATOM 3672 N N . GLY A 1 466 ? -8.944 13.803 -2.335 1.00 94.81 466 GLY A N 1
ATOM 3673 C CA . GLY A 1 466 ? -7.829 13.699 -1.406 1.00 94.81 466 GLY A CA 1
ATOM 3674 C C . GLY A 1 466 ? -8.326 14.069 -0.014 1.00 94.81 466 GLY A C 1
ATOM 3675 O O . GLY A 1 466 ? -9.192 14.937 0.113 1.00 94.81 466 GLY A O 1
ATOM 3676 N N . TYR A 1 467 ? -7.807 13.398 1.012 1.00 94.81 467 TYR A N 1
ATOM 3677 C CA . TYR A 1 467 ? -8.225 13.629 2.390 1.00 94.81 467 TYR A CA 1
ATOM 3678 C C . TYR A 1 467 ? -7.810 15.045 2.845 1.00 94.81 467 TYR A C 1
ATOM 3680 O O . TYR A 1 467 ? -6.625 15.374 2.772 1.00 94.81 467 TYR A O 1
ATOM 3688 N N . PRO A 1 468 ? -8.752 15.912 3.269 1.00 92.56 468 PRO A N 1
ATOM 3689 C CA . PRO A 1 468 ? -8.485 17.342 3.443 1.00 92.56 468 PRO A CA 1
ATOM 3690 C C . PRO A 1 468 ? -8.030 17.733 4.860 1.00 92.56 468 PRO A C 1
ATOM 3692 O O . PRO A 1 468 ? -8.006 18.923 5.170 1.00 92.56 468 PRO A O 1
ATOM 3695 N N . TYR A 1 469 ? -7.708 16.765 5.722 1.00 91.12 469 TYR A N 1
ATOM 3696 C CA . TYR A 1 469 ? -7.336 17.002 7.119 1.00 91.12 469 TYR A CA 1
ATOM 3697 C C . TYR A 1 469 ? -5.948 16.438 7.443 1.00 91.12 469 TYR A C 1
ATOM 3699 O O . TYR A 1 469 ? -5.519 15.449 6.852 1.00 91.12 469 TYR A O 1
ATOM 3707 N N . ASP A 1 470 ? -5.277 17.034 8.430 1.00 85.12 470 ASP A N 1
ATOM 3708 C CA . ASP A 1 470 ? -3.893 16.691 8.794 1.00 85.12 470 ASP A CA 1
ATOM 3709 C C . ASP A 1 470 ? -3.766 15.401 9.634 1.00 85.12 470 ASP A C 1
ATOM 3711 O O . ASP A 1 470 ? -2.692 14.805 9.712 1.00 85.12 470 ASP A O 1
ATOM 3715 N N . ASP A 1 471 ? -4.840 14.956 10.295 1.00 88.25 471 ASP A N 1
ATOM 3716 C CA . ASP A 1 471 ? -4.842 13.735 11.113 1.00 88.25 471 ASP A CA 1
ATOM 3717 C C . ASP A 1 471 ? -6.202 13.013 11.023 1.00 88.25 471 ASP A C 1
ATOM 3719 O O . ASP A 1 471 ? -7.186 13.518 10.467 1.00 88.25 471 ASP A O 1
ATOM 3723 N N . ALA A 1 472 ? -6.238 11.785 11.534 1.00 91.12 472 ALA A N 1
ATOM 3724 C CA . ALA A 1 472 ? -7.430 10.943 11.527 1.00 91.12 472 ALA A CA 1
ATOM 3725 C C . ALA A 1 472 ? -8.444 11.383 12.607 1.00 91.12 472 ALA A C 1
ATOM 3727 O O . ALA A 1 472 ? -8.051 11.967 13.627 1.00 91.12 472 ALA A O 1
ATOM 3728 N N . PRO A 1 473 ? -9.740 11.061 12.445 1.00 92.06 473 PRO A N 1
ATOM 3729 C CA . PRO A 1 473 ? -10.688 11.107 13.557 1.00 92.06 473 PRO A CA 1
ATOM 3730 C C . PRO A 1 473 ? -10.304 10.081 14.641 1.00 92.06 473 PRO A C 1
ATOM 3732 O O . PRO A 1 473 ? -9.483 9.180 14.421 1.00 92.06 473 PRO A O 1
ATOM 3735 N N . LEU A 1 474 ? -10.908 10.199 15.825 1.00 90.69 474 LEU A N 1
ATOM 3736 C CA . LEU A 1 474 ? -10.814 9.140 16.835 1.00 90.69 474 LEU A CA 1
ATOM 3737 C C . LEU A 1 474 ? -11.657 7.935 16.398 1.00 90.69 474 LEU A C 1
ATOM 3739 O O . LEU A 1 474 ? -12.682 8.081 15.734 1.00 90.69 474 LEU A O 1
ATOM 3743 N N . MET A 1 475 ? -11.251 6.730 16.808 1.00 92.19 475 MET A N 1
ATOM 3744 C CA . MET A 1 475 ? -11.961 5.496 16.452 1.00 92.19 475 MET A CA 1
ATOM 3745 C C . MET A 1 475 ? -13.399 5.508 16.975 1.00 92.19 475 MET A C 1
ATOM 3747 O O . MET A 1 475 ? -14.288 5.007 16.299 1.00 92.19 475 MET A O 1
ATOM 3751 N N . ARG A 1 476 ? -13.641 6.104 18.152 1.00 90.31 476 ARG A N 1
ATOM 3752 C CA . ARG A 1 476 ? -14.986 6.202 18.743 1.00 90.31 476 ARG A CA 1
ATOM 3753 C C . ARG A 1 476 ? -15.962 7.098 17.982 1.00 90.31 476 ARG A C 1
ATOM 3755 O O . ARG A 1 476 ? -17.156 6.996 18.237 1.00 90.31 476 ARG A O 1
ATOM 3762 N N . ASP A 1 477 ? -15.464 7.951 17.089 1.00 90.06 477 ASP A N 1
ATOM 3763 C CA . ASP A 1 477 ? -16.292 8.908 16.349 1.00 90.06 477 ASP A CA 1
ATOM 3764 C C . ASP A 1 477 ? -16.711 8.355 14.975 1.00 90.06 477 ASP A C 1
ATOM 3766 O O . ASP A 1 477 ? -17.666 8.837 14.378 1.00 90.06 477 ASP A O 1
ATOM 3770 N N . LEU A 1 478 ? -16.039 7.304 14.488 1.00 91.56 478 LEU A N 1
ATOM 3771 C CA . LEU A 1 478 ? -16.348 6.636 13.217 1.00 91.56 478 LEU A CA 1
ATOM 3772 C C . LEU A 1 478 ? -17.703 5.895 13.164 1.00 91.56 478 LEU A C 1
ATOM 3774 O O . LEU A 1 478 ? -18.302 5.864 12.091 1.00 91.56 478 LEU A O 1
ATOM 3778 N N . PRO A 1 479 ? -18.218 5.270 14.241 1.00 85.38 479 PRO A N 1
ATOM 3779 C CA . PRO A 1 479 ? -19.467 4.511 14.154 1.00 85.38 479 PRO A CA 1
ATOM 3780 C C . PRO A 1 479 ? -20.726 5.382 14.036 1.00 85.38 479 PRO A C 1
ATOM 3782 O O . PRO A 1 479 ? -21.777 4.887 13.645 1.00 85.38 479 PRO A O 1
ATOM 3785 N N . ALA A 1 480 ? -20.639 6.662 14.409 1.00 70.69 480 ALA A N 1
ATOM 3786 C CA . ALA A 1 480 ? -21.770 7.591 14.412 1.00 70.69 480 ALA A CA 1
ATOM 3787 C C . ALA A 1 480 ? -22.080 8.193 13.026 1.00 70.69 480 ALA A C 1
ATOM 3789 O O . ALA A 1 480 ? -23.023 8.981 12.912 1.00 70.69 480 ALA A O 1
ATOM 3790 N N . THR A 1 481 ? -21.277 7.856 12.011 1.00 59.38 481 THR A N 1
ATOM 3791 C CA . THR A 1 481 ? -21.300 8.458 10.669 1.00 59.38 481 THR A CA 1
ATOM 3792 C C . THR A 1 481 ? -22.030 7.654 9.611 1.00 59.38 481 THR A C 1
ATOM 3794 O O . THR A 1 481 ? -21.894 6.411 9.600 1.00 59.38 481 THR A O 1
#

Radius of gyration: 27.56 Å; chains: 1; bounding box: 81×62×64 Å

Sequence (481 aa):
MEAYLARLVEAVRPRRRLMIAIDGVPPLAKVVQQRERRYTAALRHATERDAEVLLRDEMGEHGDNQGEPPPLHTFDTCVITPGTGFMEHMEAHLRRHLAEKAAGEWGHLEIIFSGMREPGEGEHKIMQVIRAQREVLRARADEHGAPSDGAGGIVMVGNDADLILLGLTTHDPRMRIVRDQFIKKKQLPRMERKVQEALRLAAGKQPEGVTRIQNLPFESFDLGALRACLYHEYDFLFDGGEEGEGAGFDFERVLDDMVFLTFIAGNDFTPSTPCMSYYEKPSSTDVLWNTYAKILPELGGYITHRGEIEDTKRLATLLHALADGEMQRLETFRKMAELRAKRMAKAKESGSRGGGEGGGRGRLARRVSHYDEQAGPATDVPNPQELRSELRARIGEVVDSVFAPSRDRLALAKAGDHERWYQGRVGVKGREGDRVANEFIRGLAWTLAYYHRGPGSDTGAPWRWGYPYDDAPLMRDLPAT

InterPro domains:
  IPR004859 Xrn1, N-terminal [PF03159] (2-181)
  IPR027073 5'-3' exoribonuclease [PTHR12341] (3-478)
  IPR041412 Xrn1, helical domain [PF17846] (249-478)

Foldseek 3Di:
DLLQVVVVCVVVVDQAADEDAQAAAAFPLLVVLVVVVLVLVVVLQVLLQVLVVVVCVVVVVDDPPDPRDDRPDPDRPVQSYQPHPVLVVVLVVVVVVVVVCCVPVCVSYHYHYHGRNDHHGRLLVVLVVLVVLLVVLVVCCVVPVDDSPPSDAAEAEDDDPVNLLLVLLSVDQRYKYKYFDDDDPVCLVVVVVVVQVVVCVVPVDRDPPPDSVSDGDIDMDGSNVVLVVVCVVLVVQQDDPPPDDDGGDDSSLLSLLLSLQVVQCPDSFAFGALLAACPDPVHSSNLRSVLCSVCVVVLVDGQDDLLARPDLLSVLVSLQSSQVCRLVSLVRVLVVVVVVVVVVVVCVVCVVVVPDPDPDDPPPVPPPPDDDPDDDDDDDDPDPVVVVVVSSVVSVVVSCVVVPDDSVSSVQLNPVPLQSNCCVFFVDHDPCLLVLLVLSVVSSSLVSQCSRPNEDDPSHRDSHDGRPTRHHRHSNSNSVD

Organism: NCBI:txid676789

pLDDT: mean 79.14, std 18.74, range [31.28, 97.69]